Protein AF-A0A293MWU6-F1 (afdb_monomer)

Structure (mmCIF, N/CA/C/O backbone):
data_AF-A0A293MWU6-F1
#
_entry.id   AF-A0A293MWU6-F1
#
loop_
_atom_site.group_PDB
_atom_site.id
_atom_site.type_symbol
_atom_site.label_atom_id
_atom_site.label_alt_id
_atom_site.label_comp_id
_atom_site.label_asym_id
_atom_site.label_entity_id
_atom_site.label_seq_id
_atom_site.pdbx_PDB_ins_code
_atom_site.Cartn_x
_atom_site.Cartn_y
_atom_site.Cartn_z
_atom_site.occupancy
_atom_site.B_iso_or_equiv
_atom_site.auth_seq_id
_atom_site.auth_comp_id
_atom_site.auth_asym_id
_atom_site.auth_atom_id
_atom_site.pdbx_PDB_model_num
ATOM 1 N N . MET A 1 1 ? -43.895 8.983 29.313 1.00 34.44 1 MET A N 1
ATOM 2 C CA . MET A 1 1 ? -42.893 9.159 30.390 1.00 34.44 1 MET A CA 1
ATOM 3 C C . MET A 1 1 ? -42.173 7.851 30.790 1.00 34.44 1 MET A C 1
ATOM 5 O O . MET A 1 1 ? -41.411 7.876 31.739 1.00 34.44 1 MET A O 1
ATOM 9 N N . PHE A 1 2 ? -42.316 6.734 30.049 1.00 29.89 2 PHE A N 1
ATOM 10 C CA . PHE A 1 2 ? -41.743 5.416 30.412 1.00 29.89 2 PHE A CA 1
ATOM 11 C C . PHE A 1 2 ? -40.564 4.920 29.535 1.00 29.89 2 PHE A C 1
ATOM 13 O O . PHE A 1 2 ? -40.090 3.807 29.721 1.00 29.89 2 PHE A O 1
ATOM 20 N N . GLN A 1 3 ? -40.051 5.711 28.582 1.00 41.50 3 GLN A N 1
ATOM 21 C CA . GLN A 1 3 ? -39.035 5.236 27.615 1.00 41.50 3 GLN A CA 1
ATOM 22 C C . GLN A 1 3 ? -37.569 5.505 28.007 1.00 41.50 3 GLN A C 1
ATOM 24 O O . GLN A 1 3 ? -36.673 4.875 27.453 1.00 41.50 3 GLN A O 1
ATOM 29 N N . THR A 1 4 ? -37.297 6.384 28.973 1.00 39.03 4 THR A N 1
ATOM 30 C CA . THR A 1 4 ? -35.924 6.710 29.408 1.00 39.03 4 THR A CA 1
ATOM 31 C C . THR A 1 4 ? -35.329 5.659 30.349 1.00 39.03 4 THR A C 1
ATOM 33 O O . THR A 1 4 ? -34.121 5.442 30.325 1.00 39.03 4 THR A O 1
ATOM 36 N N . LEU A 1 5 ? -36.161 4.953 31.124 1.00 42.62 5 LEU A N 1
ATOM 37 C CA . LEU A 1 5 ? -35.723 3.939 32.094 1.00 42.62 5 LEU A CA 1
ATOM 38 C C . LEU A 1 5 ? -35.100 2.697 31.431 1.00 42.62 5 LEU A C 1
ATOM 40 O O . LEU A 1 5 ? -34.058 2.231 31.890 1.00 42.62 5 LEU A O 1
ATOM 44 N N . ASN A 1 6 ? -35.660 2.214 30.316 1.00 51.88 6 ASN A N 1
ATOM 45 C CA . ASN A 1 6 ? -35.154 1.008 29.645 1.00 51.88 6 ASN A CA 1
ATOM 46 C C . ASN A 1 6 ? -33.802 1.226 28.940 1.00 51.88 6 ASN A C 1
ATOM 48 O O . ASN A 1 6 ? -32.920 0.375 29.047 1.00 51.88 6 ASN A O 1
ATOM 52 N N . LEU A 1 7 ? -33.579 2.376 28.288 1.00 46.66 7 LEU A N 1
ATOM 53 C CA . LEU A 1 7 ? -32.281 2.670 27.654 1.00 46.66 7 LEU A CA 1
ATOM 54 C C . LEU A 1 7 ? -31.173 2.954 28.675 1.00 46.66 7 LEU A C 1
ATOM 56 O O . LEU A 1 7 ? -30.027 2.544 28.479 1.00 46.66 7 LEU A O 1
ATOM 60 N N . HIS A 1 8 ? -31.504 3.610 29.791 1.00 52.44 8 HIS A N 1
ATOM 61 C CA . HIS A 1 8 ? -30.546 3.808 30.879 1.00 52.44 8 HIS A CA 1
ATOM 62 C C . HIS A 1 8 ? -30.088 2.470 31.466 1.00 52.44 8 HIS A C 1
ATOM 64 O O . HIS A 1 8 ? -28.923 2.327 31.844 1.00 52.44 8 HIS A O 1
ATOM 70 N N . HIS A 1 9 ? -30.987 1.482 31.499 1.00 56.78 9 HIS A N 1
ATOM 71 C CA . HIS A 1 9 ? -30.670 0.127 31.919 1.00 56.78 9 HIS A CA 1
ATOM 72 C C . HIS A 1 9 ? -29.725 -0.568 30.935 1.00 56.78 9 HIS A C 1
ATOM 74 O O . HIS A 1 9 ? -28.787 -1.204 31.388 1.00 56.78 9 HIS A O 1
ATOM 80 N N . THR A 1 10 ? -29.881 -0.381 29.618 1.00 51.84 10 THR A N 1
ATOM 81 C CA . THR A 1 10 ? -28.969 -0.959 28.604 1.00 51.84 10 THR A CA 1
ATOM 82 C C . THR A 1 10 ? -27.566 -0.392 28.698 1.00 51.84 10 THR A C 1
ATOM 84 O O . THR A 1 10 ? -26.606 -1.146 28.721 1.00 51.84 10 THR A O 1
ATOM 87 N N . VAL A 1 11 ? -27.431 0.935 28.792 1.00 53.25 11 VAL A N 1
ATOM 88 C CA . VAL A 1 11 ? -26.115 1.584 28.907 1.00 53.25 11 VAL A CA 1
ATOM 89 C C . VAL A 1 11 ? -25.459 1.208 30.233 1.00 53.25 11 VAL A C 1
ATOM 91 O O . VAL A 1 11 ? -24.265 0.925 30.281 1.00 53.25 11 VAL A O 1
ATOM 94 N N . ARG A 1 12 ? -26.233 1.158 31.324 1.00 60.66 12 ARG A N 1
ATOM 95 C CA . ARG A 1 12 ? -25.735 0.705 32.628 1.00 60.66 12 ARG A CA 1
ATOM 96 C C . ARG A 1 12 ? -25.342 -0.771 32.594 1.00 60.66 12 ARG A C 1
ATOM 98 O O . ARG A 1 12 ? -24.321 -1.118 33.172 1.00 60.66 12 ARG A O 1
ATOM 105 N N . TRP A 1 13 ? -26.110 -1.612 31.913 1.00 67.25 13 TRP A N 1
ATOM 106 C CA . TRP A 1 13 ? -25.853 -3.038 31.738 1.00 67.25 13 TRP A CA 1
ATOM 107 C C . TRP A 1 13 ? -24.605 -3.277 30.880 1.00 67.25 13 TRP A C 1
ATOM 109 O O . TRP A 1 13 ? -23.684 -3.923 31.366 1.00 67.25 13 TRP A O 1
ATOM 119 N N . LEU A 1 14 ? -24.483 -2.637 29.711 1.00 50.09 14 LEU A N 1
ATOM 120 C CA . LEU A 1 14 ? -23.275 -2.655 28.874 1.00 50.09 14 LEU A CA 1
ATOM 121 C C . LEU A 1 14 ? -22.053 -2.149 29.644 1.00 50.09 14 LEU A C 1
ATOM 123 O O . LEU A 1 14 ? -21.017 -2.800 29.627 1.00 50.09 14 LEU A O 1
ATOM 127 N N . ARG A 1 15 ? -22.172 -1.058 30.414 1.00 57.66 15 ARG A N 1
ATOM 128 C CA . ARG A 1 15 ? -21.086 -0.587 31.292 1.00 57.66 15 ARG A CA 1
ATOM 129 C C . ARG A 1 15 ? -20.742 -1.571 32.400 1.00 57.66 15 ARG A C 1
ATOM 131 O O . ARG A 1 15 ? -19.576 -1.678 32.761 1.00 57.66 15 ARG A O 1
ATOM 138 N N . ILE A 1 16 ? -21.721 -2.253 32.992 1.00 62.81 16 ILE A N 1
ATOM 139 C CA . ILE A 1 16 ? -21.474 -3.278 34.015 1.00 62.81 16 ILE A CA 1
ATOM 140 C C . ILE A 1 16 ? -20.750 -4.468 33.390 1.00 62.81 16 ILE A C 1
ATOM 142 O O . ILE A 1 16 ? -19.827 -4.978 34.019 1.00 62.81 16 ILE A O 1
ATOM 146 N N . ILE A 1 17 ? -21.119 -4.860 32.172 1.00 55.34 17 ILE A N 1
ATOM 147 C CA . ILE A 1 17 ? -20.495 -5.951 31.419 1.00 55.34 17 ILE A CA 1
ATOM 148 C C . ILE A 1 17 ? -19.093 -5.576 30.999 1.00 55.34 17 ILE A C 1
ATOM 150 O O . ILE A 1 17 ? -18.177 -6.291 31.362 1.00 55.34 17 ILE A O 1
ATOM 154 N N . LEU A 1 18 ? -18.893 -4.421 30.367 1.00 50.22 18 LEU A N 1
ATOM 155 C CA . LEU A 1 18 ? -17.568 -3.911 30.025 1.00 50.22 18 LEU A CA 1
ATOM 156 C C . LEU A 1 18 ? -16.700 -3.796 31.273 1.00 50.22 18 LEU A C 1
ATOM 158 O O . LEU A 1 18 ? -15.583 -4.290 31.291 1.00 50.22 18 LEU A O 1
ATOM 162 N N . ARG A 1 19 ? -17.226 -3.269 32.386 1.00 55.50 19 ARG A N 1
ATOM 163 C CA . ARG A 1 19 ? -16.496 -3.271 33.662 1.00 55.50 19 ARG A CA 1
ATOM 164 C C . ARG A 1 19 ? -16.271 -4.672 34.221 1.00 55.50 19 ARG A C 1
ATOM 166 O O . ARG A 1 19 ? -15.381 -4.815 35.048 1.00 55.50 19 ARG A O 1
ATOM 173 N N . ARG A 1 20 ? -17.084 -5.677 33.901 1.00 49.78 20 ARG A N 1
ATOM 174 C CA . ARG A 1 20 ? -16.947 -7.057 34.395 1.00 49.78 20 ARG A CA 1
ATOM 175 C C . ARG A 1 20 ? -15.983 -7.865 33.531 1.00 49.78 20 ARG A C 1
ATOM 177 O O . ARG A 1 20 ? -15.204 -8.596 34.116 1.00 49.78 20 ARG A O 1
ATOM 184 N N . GLU A 1 21 ? -15.976 -7.661 32.221 1.00 43.50 21 GLU A N 1
ATOM 185 C CA . GLU A 1 21 ? -15.006 -8.194 31.261 1.00 43.50 21 GLU A CA 1
ATOM 186 C C . GLU A 1 21 ? -13.634 -7.556 31.476 1.00 43.50 21 GLU A C 1
ATOM 188 O O . GLU A 1 21 ? -12.668 -8.258 31.745 1.00 43.50 21 GLU A O 1
ATOM 193 N N . ILE A 1 22 ? -13.554 -6.222 31.555 1.00 41.84 22 ILE A N 1
ATOM 194 C CA . ILE A 1 22 ? -12.314 -5.511 31.907 1.00 41.84 22 ILE A CA 1
ATOM 195 C C . ILE A 1 22 ? -11.811 -5.963 33.289 1.00 41.84 22 ILE A C 1
ATOM 197 O O . ILE A 1 22 ? -10.621 -6.207 33.460 1.00 41.84 22 ILE A O 1
ATOM 201 N N . ARG A 1 23 ? -12.698 -6.151 34.283 1.00 40.84 23 ARG A N 1
ATOM 202 C CA . ARG A 1 23 ? -12.301 -6.704 35.596 1.00 40.84 23 ARG A CA 1
ATOM 203 C C . ARG A 1 23 ? -12.009 -8.202 35.577 1.00 40.84 23 ARG A C 1
ATOM 205 O O . AR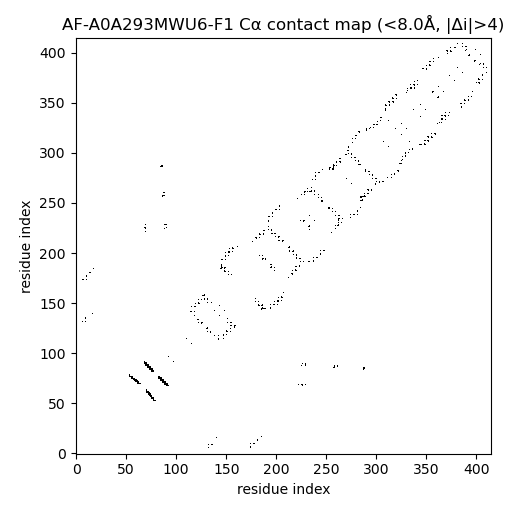G A 1 23 ? -11.282 -8.643 36.455 1.00 40.84 23 ARG A O 1
ATOM 212 N N . GLY A 1 24 ? -12.566 -8.975 34.652 1.00 36.53 24 GLY A N 1
ATOM 213 C CA . GLY A 1 24 ? -12.290 -10.402 34.469 1.00 36.53 24 GLY A CA 1
ATOM 214 C C . GLY A 1 24 ? -10.901 -10.603 33.882 1.00 36.53 24 GLY A C 1
ATOM 215 O O . GLY A 1 24 ? -10.113 -11.370 34.427 1.00 36.53 24 GLY A O 1
ATOM 216 N N . ILE A 1 25 ? -10.562 -9.785 32.884 1.00 36.97 25 ILE A N 1
ATOM 217 C CA . ILE A 1 25 ? -9.210 -9.645 32.351 1.00 36.97 25 ILE A CA 1
ATOM 218 C C . ILE A 1 25 ? -8.259 -9.243 33.488 1.00 36.97 25 ILE A C 1
ATOM 220 O O . ILE A 1 25 ? -7.306 -9.963 33.747 1.00 36.97 25 ILE A O 1
ATOM 224 N N . ILE A 1 26 ? -8.558 -8.192 34.266 1.00 34.72 26 ILE A N 1
ATOM 225 C CA . ILE A 1 26 ? -7.694 -7.741 35.381 1.00 34.72 26 ILE A CA 1
ATOM 226 C C . ILE A 1 26 ? -7.598 -8.768 36.536 1.00 34.72 26 ILE A C 1
ATOM 228 O O . ILE A 1 26 ? -6.532 -8.928 37.129 1.00 34.72 26 ILE A O 1
ATOM 232 N N . ARG A 1 27 ? -8.672 -9.498 36.876 1.00 31.58 27 ARG A N 1
ATOM 233 C CA . ARG A 1 27 ? -8.655 -10.510 37.956 1.00 31.58 27 ARG A CA 1
ATOM 234 C C . ARG A 1 27 ? -7.890 -11.770 37.585 1.00 31.58 27 ARG A C 1
ATOM 236 O O . ARG A 1 27 ? -7.257 -12.336 38.471 1.00 31.58 27 ARG A O 1
ATOM 243 N N . ASN A 1 28 ? -7.890 -12.172 36.317 1.00 34.97 28 ASN A N 1
ATOM 244 C CA . ASN A 1 28 ? -7.061 -13.288 35.862 1.00 34.97 28 ASN A CA 1
ATOM 245 C C . ASN A 1 28 ? -5.556 -12.966 35.939 1.00 34.97 28 ASN A C 1
ATOM 247 O O . ASN A 1 28 ? -4.754 -13.887 36.031 1.00 34.97 28 ASN A O 1
ATOM 251 N N . TYR A 1 29 ? -5.178 -11.683 36.022 1.00 32.88 29 TYR A N 1
ATOM 252 C CA . TYR A 1 29 ? -3.811 -11.244 36.337 1.00 32.88 29 TYR A CA 1
ATOM 253 C C . TYR A 1 29 ? -3.493 -11.170 37.843 1.00 32.88 29 TYR A C 1
ATOM 255 O O . TYR A 1 29 ? -2.330 -11.057 38.208 1.00 32.88 29 TYR A O 1
ATOM 263 N N . SER A 1 30 ? -4.489 -11.220 38.737 1.00 30.55 30 SER A N 1
ATOM 264 C CA . SER A 1 30 ? -4.297 -10.898 40.166 1.00 30.55 30 SER A CA 1
ATOM 265 C C . SER A 1 30 ? -4.129 -12.116 41.089 1.00 30.55 30 SER A C 1
ATOM 267 O O . SER A 1 30 ? -3.914 -11.942 42.286 1.00 30.55 30 SER A O 1
ATOM 269 N N . ASN A 1 31 ? -4.208 -13.344 40.566 1.00 29.78 31 ASN A N 1
ATOM 270 C CA . ASN A 1 31 ? -4.141 -14.574 41.363 1.00 29.78 31 ASN A CA 1
ATOM 271 C C . ASN A 1 31 ? -2.861 -15.381 41.088 1.00 29.78 31 ASN A C 1
ATOM 273 O O . ASN A 1 31 ? -2.923 -16.536 40.681 1.00 29.78 31 ASN A O 1
ATOM 277 N N . SER A 1 32 ? -1.692 -14.796 41.348 1.00 33.22 32 SER A N 1
ATOM 278 C CA . SER A 1 32 ? -0.472 -15.574 41.614 1.00 33.22 32 SER A CA 1
ATOM 279 C C . SER A 1 32 ? 0.482 -14.781 42.509 1.00 33.22 32 SER A C 1
ATOM 281 O O . SER A 1 32 ? 1.507 -14.261 42.076 1.00 33.22 32 SER A O 1
ATOM 283 N N . LEU A 1 33 ? 0.125 -14.661 43.786 1.00 28.55 33 LEU A N 1
ATOM 284 C CA . LEU A 1 33 ? 1.017 -14.160 44.827 1.00 28.55 33 LEU A CA 1
ATOM 285 C C . LEU A 1 33 ? 1.358 -15.315 45.763 1.00 28.55 33 LEU A C 1
ATOM 287 O O . LEU A 1 33 ? 0.658 -15.569 46.738 1.00 28.55 33 LEU A O 1
ATOM 291 N N . THR A 1 34 ? 2.467 -15.990 45.479 1.00 30.08 34 THR A N 1
ATOM 292 C CA . THR A 1 34 ? 3.241 -16.678 46.513 1.00 30.08 34 THR A CA 1
ATOM 293 C C . THR A 1 34 ? 4.702 -16.296 46.368 1.00 30.08 34 THR A C 1
ATOM 295 O O . THR A 1 34 ? 5.329 -16.473 45.328 1.00 30.08 34 THR A O 1
ATOM 298 N N . THR A 1 35 ? 5.199 -15.721 47.451 1.00 36.03 35 THR A N 1
ATOM 299 C CA . THR A 1 35 ? 6.565 -15.293 47.722 1.00 36.03 35 THR A CA 1
ATOM 300 C C . THR A 1 35 ? 7.590 -16.393 47.469 1.00 36.03 35 THR A C 1
ATOM 302 O O . THR A 1 35 ? 7.459 -17.471 48.039 1.00 36.03 35 THR A O 1
ATOM 305 N N . ASN A 1 36 ? 8.664 -16.079 46.737 1.00 26.34 36 ASN A N 1
ATOM 306 C CA . ASN A 1 36 ? 10.016 -16.497 47.112 1.00 26.34 36 ASN A CA 1
ATOM 307 C C . ASN A 1 36 ? 11.088 -15.622 46.443 1.00 26.34 36 ASN A C 1
ATOM 309 O O . ASN A 1 36 ? 11.078 -15.384 45.239 1.00 26.34 36 ASN A O 1
ATOM 313 N N . ARG A 1 37 ? 12.025 -15.146 47.271 1.00 30.66 37 ARG A N 1
ATOM 314 C CA . ARG A 1 37 ? 13.342 -14.636 46.865 1.00 30.66 37 ARG A CA 1
ATOM 315 C C . ARG A 1 37 ? 14.134 -15.780 46.224 1.00 30.66 37 ARG A C 1
ATOM 317 O O . ARG A 1 37 ? 14.092 -16.871 46.775 1.00 30.66 37 ARG A O 1
ATOM 324 N N . ILE A 1 38 ? 14.916 -15.497 45.177 1.00 27.28 38 ILE A N 1
ATOM 325 C CA . ILE A 1 38 ? 16.351 -15.839 45.025 1.00 27.28 38 ILE A CA 1
ATOM 326 C C . ILE A 1 38 ? 16.867 -15.354 43.647 1.00 27.28 38 ILE A C 1
ATOM 328 O O . ILE A 1 38 ? 16.211 -15.505 42.625 1.00 27.28 38 ILE A O 1
ATOM 332 N N . TYR A 1 39 ? 18.042 -14.720 43.714 1.00 25.66 39 TYR A N 1
ATOM 333 C CA . TYR A 1 39 ? 19.104 -14.399 42.746 1.00 25.66 39 TYR A CA 1
ATOM 334 C C . TYR A 1 39 ? 18.986 -14.718 41.229 1.00 25.66 39 TYR A C 1
ATOM 336 O O . TYR A 1 39 ? 18.653 -15.815 40.800 1.00 25.66 39 TYR A O 1
ATOM 344 N N . THR A 1 40 ? 19.432 -13.726 40.440 1.00 30.92 40 THR A N 1
ATOM 345 C CA . THR A 1 40 ? 19.908 -13.714 39.026 1.00 30.92 40 THR A CA 1
ATOM 346 C C . THR A 1 40 ? 20.855 -14.874 38.640 1.00 30.92 40 THR A C 1
ATOM 348 O O . THR A 1 40 ? 21.441 -15.419 39.575 1.00 30.92 40 THR A O 1
ATOM 351 N N . PRO A 1 41 ? 21.183 -15.179 37.344 1.00 32.62 41 PRO A N 1
ATOM 352 C CA . PRO A 1 41 ? 20.987 -14.408 36.089 1.00 32.62 41 PRO A CA 1
ATOM 353 C C . PRO A 1 41 ? 20.534 -15.231 34.840 1.00 32.62 41 PRO A C 1
ATOM 355 O O . PRO A 1 41 ? 21.108 -16.272 34.536 1.00 32.62 41 PRO A O 1
ATOM 358 N N . ALA A 1 42 ? 19.601 -14.734 34.010 1.00 24.91 42 ALA A N 1
ATOM 359 C CA . ALA A 1 42 ? 19.313 -15.362 32.702 1.00 24.91 42 ALA A CA 1
ATOM 360 C C . ALA A 1 42 ? 18.680 -14.413 31.658 1.00 24.91 42 ALA A C 1
ATOM 362 O O . ALA A 1 42 ? 17.573 -14.633 31.177 1.00 24.91 42 ALA A O 1
ATOM 363 N N . LEU A 1 43 ? 19.401 -13.366 31.246 1.00 31.64 43 LEU A N 1
ATOM 364 C CA . LEU A 1 43 ? 19.081 -12.589 30.037 1.00 31.64 43 LEU A CA 1
ATOM 365 C C . LEU A 1 43 ? 19.888 -13.136 28.852 1.00 31.64 43 LEU A C 1
ATOM 367 O O . LEU A 1 43 ? 20.953 -12.619 28.528 1.00 31.64 43 LEU A O 1
ATOM 371 N N . LYS A 1 44 ? 19.403 -14.211 28.217 1.00 29.62 44 LYS A N 1
ATOM 372 C CA . LYS A 1 44 ? 19.939 -14.678 26.919 1.00 29.62 44 LYS A CA 1
ATOM 373 C C . LYS A 1 44 ? 18.902 -15.165 25.901 1.00 29.62 44 LYS A C 1
ATOM 375 O O . LYS A 1 44 ? 19.273 -15.349 24.750 1.00 29.62 44 LYS A O 1
ATOM 380 N N . ASN A 1 45 ? 17.620 -15.284 26.254 1.00 28.84 45 ASN A N 1
ATOM 381 C CA . ASN A 1 45 ? 16.598 -15.838 25.355 1.00 28.84 45 ASN A CA 1
ATOM 382 C C . ASN A 1 45 ? 15.378 -14.919 25.195 1.00 28.84 45 ASN A C 1
ATOM 384 O O . ASN A 1 45 ? 14.252 -15.313 25.465 1.00 28.84 45 ASN A O 1
ATOM 388 N N . ALA A 1 46 ? 15.597 -13.699 24.708 1.00 29.25 46 ALA A N 1
ATOM 389 C CA . ALA A 1 46 ? 14.529 -12.868 24.159 1.00 29.25 46 ALA A CA 1
ATOM 390 C C . ALA A 1 46 ? 14.903 -12.458 22.734 1.00 29.25 46 ALA A C 1
ATOM 392 O O . ALA A 1 46 ? 15.392 -11.359 22.524 1.00 29.25 46 ALA A O 1
ATOM 393 N N . GLY A 1 47 ? 14.755 -13.392 21.787 1.00 28.38 47 GLY A N 1
ATOM 394 C CA . GLY A 1 47 ? 14.296 -13.164 20.406 1.00 28.38 47 GLY A CA 1
ATOM 395 C C . GLY A 1 47 ? 14.940 -12.114 19.487 1.00 28.38 47 GLY A C 1
ATOM 396 O O . GLY A 1 47 ? 14.598 -12.111 18.310 1.00 28.38 47 GLY A O 1
ATOM 397 N N . LEU A 1 48 ? 15.878 -11.271 19.923 1.00 29.61 48 LEU A N 1
ATOM 398 C CA . LEU A 1 48 ? 16.656 -10.380 19.068 1.00 29.61 48 LEU A CA 1
ATOM 399 C C . LEU A 1 48 ? 17.763 -11.192 18.394 1.00 29.61 48 LEU A C 1
ATOM 401 O O . LEU A 1 48 ? 18.949 -11.111 18.721 1.00 29.61 48 LEU A O 1
ATOM 405 N N . LYS A 1 49 ? 17.371 -12.003 17.410 1.00 28.31 49 LYS A N 1
ATOM 406 C CA . LYS A 1 49 ? 18.318 -12.468 16.401 1.00 28.31 49 LYS A CA 1
ATOM 407 C C . LYS A 1 49 ? 18.736 -11.260 15.560 1.00 28.31 49 LYS A C 1
ATOM 409 O O . LYS A 1 49 ? 18.016 -10.837 14.668 1.00 28.31 49 LYS A O 1
ATOM 414 N N . ARG A 1 50 ? 19.904 -10.719 15.921 1.00 28.78 50 ARG A N 1
ATOM 415 C CA . ARG A 1 50 ? 20.872 -9.975 15.097 1.00 28.78 50 ARG A CA 1
ATOM 416 C C . ARG A 1 50 ? 20.300 -9.364 13.810 1.00 28.78 50 ARG A C 1
ATOM 418 O O . ARG A 1 50 ? 20.376 -9.974 12.747 1.00 28.78 50 ARG A O 1
ATOM 425 N N . VAL A 1 51 ? 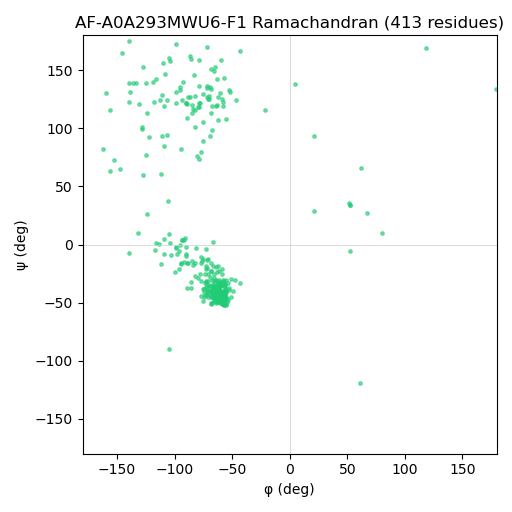19.887 -8.104 13.888 1.00 29.34 51 VAL A N 1
ATOM 426 C CA . VAL A 1 51 ? 20.113 -7.180 12.773 1.00 29.34 51 VAL A CA 1
ATOM 427 C C . VAL A 1 51 ? 21.550 -6.692 12.939 1.00 29.34 51 VAL A C 1
ATOM 429 O O . VAL A 1 51 ? 21.860 -5.923 13.847 1.00 29.34 51 VAL A O 1
ATOM 432 N N . CYS A 1 52 ? 22.467 -7.251 12.155 1.00 29.28 52 CYS A N 1
AT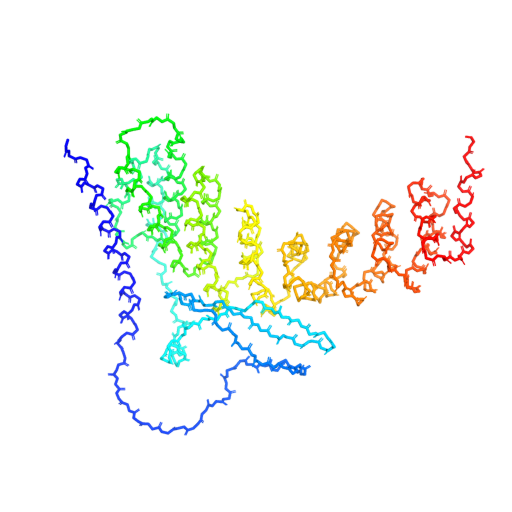OM 433 C CA . CYS A 1 52 ? 23.853 -6.803 12.135 1.00 29.28 52 CYS A CA 1
ATOM 434 C C . CYS A 1 52 ? 23.943 -5.398 11.512 1.00 29.28 52 CYS A C 1
ATOM 436 O O . CYS A 1 52 ? 23.378 -5.148 10.452 1.00 29.28 52 CYS A O 1
ATOM 438 N N . SER A 1 53 ? 24.705 -4.533 12.193 1.00 31.56 53 SER A N 1
ATOM 439 C CA . SER A 1 53 ? 25.318 -3.280 11.719 1.00 31.56 53 SER A CA 1
ATOM 440 C C . SER A 1 53 ? 24.394 -2.155 11.229 1.00 31.56 53 SER A C 1
ATOM 442 O O . SER A 1 53 ? 24.487 -1.725 10.086 1.00 31.56 53 SER A O 1
ATOM 444 N N . ALA A 1 54 ? 23.602 -1.585 12.136 1.00 34.16 54 ALA A N 1
ATOM 445 C CA . ALA A 1 54 ? 23.208 -0.177 12.063 1.00 34.16 54 ALA A CA 1
ATOM 446 C C . ALA A 1 54 ? 23.253 0.409 13.482 1.00 34.16 54 ALA A C 1
ATOM 448 O O . ALA A 1 54 ? 22.649 -0.141 14.404 1.00 34.16 54 ALA A O 1
ATOM 449 N N . GLY A 1 55 ? 24.034 1.470 13.686 1.00 33.53 55 GLY A N 1
ATOM 450 C CA . GLY A 1 55 ? 24.123 2.160 14.971 1.00 33.53 55 GLY A CA 1
ATOM 451 C C . GLY A 1 55 ? 22.816 2.891 15.267 1.00 33.53 55 GLY A C 1
ATOM 452 O O . GLY A 1 55 ? 22.623 4.015 14.823 1.00 33.53 55 GLY A O 1
ATOM 453 N N . LEU A 1 56 ? 21.906 2.250 15.998 1.00 40.06 56 LEU A N 1
ATOM 454 C CA . LEU A 1 56 ? 20.682 2.879 16.492 1.00 40.06 56 LEU A CA 1
ATOM 455 C C . LEU A 1 56 ? 21.022 3.791 17.679 1.00 40.06 56 LEU A C 1
ATOM 457 O O . LEU A 1 56 ? 21.297 3.320 18.783 1.00 40.06 56 LEU A O 1
ATOM 461 N N . LEU A 1 57 ? 21.008 5.105 17.451 1.00 33.97 57 LEU A N 1
ATOM 462 C CA . LEU A 1 57 ? 21.070 6.116 18.508 1.00 33.97 57 LEU A CA 1
ATOM 463 C C . LEU A 1 57 ? 19.648 6.449 18.975 1.00 33.97 57 LEU A C 1
ATOM 465 O O . LEU A 1 57 ? 18.876 7.096 18.272 1.00 33.97 57 LEU A O 1
ATOM 469 N N . PHE A 1 58 ? 19.299 6.016 20.187 1.00 41.09 58 PHE A N 1
ATOM 470 C CA . PHE A 1 58 ? 17.986 6.268 20.776 1.00 41.09 58 PHE A CA 1
ATOM 471 C C . PHE A 1 58 ? 17.942 7.638 21.460 1.00 41.09 58 PHE A C 1
ATOM 473 O O . PHE A 1 58 ? 18.560 7.845 22.503 1.00 41.09 58 PHE A O 1
ATOM 480 N N . ARG A 1 59 ? 17.140 8.561 20.922 1.00 36.56 59 ARG A N 1
ATOM 481 C CA . ARG A 1 59 ? 16.695 9.759 21.645 1.00 36.56 59 ARG A CA 1
ATOM 482 C C . ARG A 1 59 ? 15.175 9.854 21.543 1.00 36.56 59 ARG A C 1
ATOM 484 O O . ARG A 1 59 ? 14.656 10.268 20.518 1.00 36.56 59 ARG A O 1
ATOM 491 N N . CYS A 1 60 ? 14.468 9.427 22.590 1.00 41.72 60 CYS A N 1
ATOM 492 C CA . CYS A 1 60 ? 13.006 9.520 22.660 1.00 41.72 60 CYS A CA 1
ATOM 493 C C . CYS A 1 60 ? 12.587 10.853 23.286 1.00 41.72 60 CYS A C 1
ATOM 495 O O . CYS A 1 60 ? 12.931 11.145 24.432 1.00 41.72 60 CYS A O 1
ATOM 497 N N . MET A 1 61 ? 11.809 11.640 22.549 1.00 40.50 61 MET A N 1
ATOM 498 C CA . MET A 1 61 ? 11.140 12.842 23.044 1.00 40.50 61 MET A CA 1
ATOM 499 C C . MET A 1 61 ? 9.646 12.527 23.181 1.00 40.50 61 MET A C 1
ATOM 501 O O . MET A 1 61 ? 8.887 12.596 22.221 1.00 40.50 61 MET A O 1
ATOM 505 N N . SER A 1 62 ? 9.226 12.116 24.381 1.00 42.19 62 SER A N 1
ATOM 506 C CA . SER A 1 62 ? 7.826 11.768 24.653 1.00 42.19 62 SER A CA 1
ATOM 507 C C . SER A 1 62 ? 6.991 13.033 24.857 1.00 42.19 62 SER A C 1
ATOM 509 O O . SER A 1 62 ? 7.203 13.770 25.821 1.00 42.19 62 SER A O 1
ATOM 511 N N . SER A 1 63 ? 5.992 13.245 23.999 1.00 43.88 63 SER A N 1
ATOM 512 C CA . SER A 1 63 ? 4.895 14.174 24.288 1.00 43.88 63 SER A CA 1
ATOM 513 C C . SER A 1 63 ? 3.949 13.522 25.302 1.00 43.88 63 SER A C 1
ATOM 515 O O . SER A 1 63 ? 3.559 12.364 25.135 1.00 43.88 63 SER A O 1
ATOM 517 N N . LYS A 1 64 ? 3.611 14.224 26.390 1.00 39.09 64 LYS A N 1
ATOM 518 C CA . LYS A 1 64 ? 2.661 13.740 27.405 1.00 39.09 64 LYS A CA 1
ATOM 519 C C . LYS A 1 64 ? 1.225 13.883 26.880 1.00 39.09 64 LYS A C 1
ATOM 521 O O . LYS A 1 64 ? 0.524 14.814 27.259 1.00 39.09 64 LYS A O 1
ATOM 526 N N . GLU A 1 65 ? 0.774 12.960 26.036 1.00 43.12 65 GLU A N 1
ATOM 527 C CA . GLU A 1 65 ? -0.664 12.725 25.838 1.00 43.12 65 GLU A CA 1
ATOM 528 C C . GLU A 1 65 ? -1.169 11.809 26.969 1.00 43.12 65 GLU A C 1
ATOM 530 O O . GLU A 1 65 ? -0.551 10.788 27.272 1.00 43.12 65 GLU A O 1
ATOM 535 N N . GLY A 1 66 ? -2.234 12.228 27.664 1.00 44.69 66 GLY A N 1
ATOM 536 C CA . GLY A 1 66 ? -2.749 11.573 28.875 1.00 44.69 66 GLY A CA 1
ATOM 537 C C . GLY A 1 66 ? -3.184 10.114 28.681 1.00 44.69 66 GLY A C 1
ATOM 538 O O . GLY A 1 66 ? -3.448 9.709 27.558 1.00 44.69 66 GLY A O 1
ATOM 539 N N . ASP A 1 67 ? -3.231 9.369 29.795 1.00 51.06 67 ASP A N 1
ATOM 540 C CA . ASP A 1 67 ? -3.794 8.025 30.095 1.00 51.06 67 ASP A CA 1
ATOM 541 C C . ASP A 1 67 ? -4.051 7.005 28.959 1.00 51.06 67 ASP A C 1
ATOM 543 O O . ASP A 1 67 ? -4.924 6.143 29.046 1.00 51.06 67 ASP A O 1
ATOM 547 N N . ARG A 1 68 ? -3.282 7.068 27.872 1.00 60.91 68 ARG A N 1
ATOM 548 C CA . ARG A 1 68 ? -3.295 6.098 26.778 1.00 60.91 68 ARG A CA 1
ATOM 549 C C . ARG A 1 68 ? -2.140 5.123 26.972 1.00 60.91 68 ARG A C 1
ATOM 551 O O . ARG A 1 68 ? -0.993 5.527 27.159 1.00 60.91 68 ARG A O 1
ATOM 558 N N . ASN A 1 69 ? -2.442 3.828 26.875 1.00 73.69 69 ASN A N 1
ATOM 559 C CA . ASN A 1 69 ? -1.444 2.756 26.972 1.00 73.69 69 ASN A CA 1
ATOM 560 C C . ASN A 1 69 ? -0.384 2.832 25.862 1.00 73.69 69 ASN A C 1
ATOM 562 O O . ASN A 1 69 ? 0.724 2.336 26.051 1.00 73.69 69 ASN A O 1
ATOM 566 N N . VAL A 1 70 ? -0.698 3.474 24.733 1.00 81.25 70 VAL A N 1
ATOM 567 C CA . VAL A 1 70 ? 0.239 3.742 23.636 1.00 81.25 70 VAL A CA 1
ATOM 568 C C . VAL A 1 70 ? 0.496 5.238 23.545 1.00 81.25 70 VAL A C 1
ATOM 570 O O . VAL A 1 70 ? -0.425 6.042 23.417 1.00 81.25 70 VAL A O 1
ATOM 573 N N . THR A 1 71 ? 1.769 5.603 23.614 1.00 84.38 71 THR A N 1
ATOM 574 C CA . THR A 1 71 ? 2.276 6.967 23.492 1.00 84.38 71 THR A CA 1
ATOM 575 C C . THR A 1 71 ? 2.993 7.125 22.153 1.00 84.38 71 THR A C 1
ATOM 577 O O . THR A 1 71 ? 3.619 6.186 21.659 1.00 84.38 71 THR A O 1
ATOM 580 N N . ARG A 1 72 ? 2.912 8.316 21.559 1.00 86.31 72 ARG A N 1
ATOM 581 C CA . ARG A 1 72 ? 3.628 8.673 20.328 1.00 86.31 72 ARG A CA 1
ATOM 582 C C . ARG A 1 72 ? 4.929 9.394 20.683 1.00 86.31 72 ARG A C 1
ATOM 584 O O . ARG A 1 72 ? 4.942 10.257 21.561 1.00 86.31 72 ARG A O 1
ATOM 591 N N . SER A 1 73 ? 6.017 9.035 20.019 1.00 89.25 73 SER A N 1
ATOM 592 C CA . SER A 1 73 ? 7.333 9.676 20.142 1.00 89.25 73 SER A CA 1
ATOM 593 C C . SER A 1 73 ? 7.960 9.780 18.754 1.00 89.25 73 SER A C 1
ATOM 595 O O . SER A 1 73 ? 7.415 9.262 17.783 1.00 89.25 73 SER A O 1
ATOM 597 N N . THR A 1 74 ? 9.118 10.416 18.648 1.00 89.75 74 THR A N 1
ATOM 598 C CA . THR A 1 74 ? 9.989 10.295 17.477 1.00 89.75 74 THR A CA 1
ATOM 599 C C . THR A 1 74 ? 11.256 9.517 17.830 1.00 89.75 74 THR A C 1
ATOM 601 O O . THR A 1 74 ? 11.623 9.402 19.006 1.00 89.75 74 THR A O 1
ATOM 604 N N . MET A 1 75 ? 11.873 8.912 16.818 1.00 88.94 75 MET A N 1
ATOM 605 C CA . MET A 1 75 ? 13.146 8.201 16.888 1.00 88.94 75 MET A CA 1
ATOM 606 C C . MET A 1 75 ? 13.990 8.593 15.679 1.00 88.94 75 MET A C 1
ATOM 608 O O . MET A 1 75 ? 13.480 8.648 14.566 1.00 88.94 75 MET A O 1
ATOM 612 N N . ILE A 1 76 ? 15.287 8.810 15.880 1.00 88.56 76 ILE A N 1
ATOM 613 C CA . ILE A 1 76 ? 16.233 8.990 14.777 1.00 88.56 76 ILE A CA 1
ATOM 614 C C . ILE A 1 76 ? 16.760 7.612 14.383 1.00 88.56 76 ILE A C 1
ATOM 616 O O . ILE A 1 76 ? 17.332 6.899 15.207 1.00 88.56 76 ILE A O 1
ATOM 620 N N . MET A 1 77 ? 16.554 7.230 13.129 1.00 85.00 77 MET A N 1
ATOM 621 C CA . MET A 1 77 ? 17.033 5.977 12.567 1.00 85.00 77 MET A CA 1
ATOM 622 C C . MET A 1 77 ? 18.132 6.267 11.549 1.00 85.00 77 MET A C 1
ATOM 624 O O . MET A 1 77 ? 17.950 7.072 10.637 1.00 85.00 77 MET A O 1
ATOM 628 N N . GLN A 1 78 ? 19.268 5.590 11.706 1.00 84.44 78 GLN A N 1
ATOM 629 C CA . GLN A 1 78 ? 20.353 5.612 10.736 1.00 84.44 78 GLN A CA 1
ATOM 630 C C . GLN A 1 78 ? 20.404 4.279 9.988 1.00 84.44 78 GLN A C 1
ATOM 632 O O . GLN A 1 78 ? 20.538 3.222 10.602 1.00 84.44 78 GLN A O 1
ATOM 637 N N . ASP A 1 79 ? 20.341 4.345 8.663 1.00 75.31 79 ASP A N 1
ATOM 638 C CA . ASP A 1 79 ? 20.496 3.213 7.752 1.00 75.31 79 ASP A CA 1
ATOM 639 C C . ASP A 1 79 ? 21.552 3.580 6.697 1.00 75.31 79 ASP A C 1
ATOM 641 O O . ASP A 1 79 ? 21.322 4.386 5.789 1.00 75.31 79 ASP A O 1
ATOM 645 N N . GLY A 1 80 ? 22.770 3.065 6.888 1.00 80.81 80 GLY A N 1
ATOM 646 C CA . GLY A 1 80 ? 23.954 3.483 6.137 1.00 80.81 80 GLY A CA 1
ATOM 647 C C . GLY A 1 80 ? 24.280 4.967 6.346 1.00 80.81 80 GLY A C 1
ATOM 648 O O . GLY A 1 80 ? 24.564 5.406 7.463 1.00 80.81 80 GLY A O 1
ATOM 649 N N . ILE A 1 81 ? 24.254 5.735 5.254 1.00 79.12 81 ILE A N 1
ATOM 650 C CA . ILE A 1 81 ? 24.475 7.194 5.248 1.00 79.12 81 ILE A CA 1
ATOM 651 C C . ILE A 1 81 ? 23.183 8.002 5.430 1.00 79.12 81 ILE A C 1
ATOM 653 O O . ILE A 1 81 ? 23.232 9.222 5.555 1.00 79.12 81 ILE A O 1
ATOM 657 N N . SER A 1 82 ? 22.024 7.342 5.407 1.00 77.00 82 SER A N 1
ATOM 658 C CA . SER A 1 82 ? 20.728 7.997 5.552 1.00 77.00 82 SER A CA 1
ATOM 659 C C . SER A 1 82 ? 20.366 8.091 7.029 1.00 77.00 82 SER A C 1
ATOM 661 O O . SER A 1 82 ? 20.379 7.086 7.737 1.00 77.00 82 SER A O 1
ATOM 663 N N . ILE A 1 83 ? 20.048 9.304 7.480 1.00 85.44 83 ILE A N 1
ATOM 664 C CA . ILE A 1 83 ? 19.542 9.590 8.822 1.00 85.44 83 ILE A CA 1
ATOM 665 C C . ILE A 1 83 ? 18.148 10.183 8.652 1.00 85.44 83 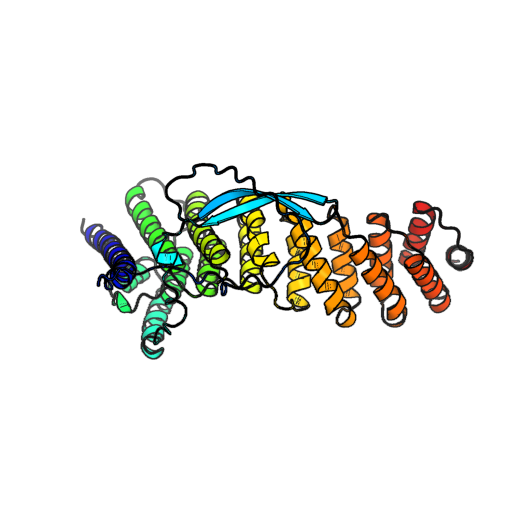ILE A C 1
ATOM 667 O O . ILE A 1 83 ? 17.985 11.185 7.958 1.00 85.44 83 ILE A O 1
ATOM 671 N N . GLU A 1 84 ? 17.151 9.557 9.268 1.00 87.06 84 GLU A N 1
ATOM 672 C CA . GLU A 1 84 ? 15.748 9.960 9.167 1.00 87.06 84 GLU A CA 1
ATOM 673 C C . GLU A 1 84 ? 15.114 9.990 10.562 1.00 87.06 84 GLU A C 1
ATOM 675 O O . GLU A 1 84 ? 15.367 9.115 11.392 1.00 87.06 84 GLU A O 1
ATOM 680 N N . GLU A 1 85 ? 14.291 11.002 10.837 1.00 90.25 85 GLU A N 1
ATOM 681 C CA . GLU A 1 85 ? 13.459 11.046 12.039 1.00 90.25 85 GLU A CA 1
ATOM 682 C C . GLU A 1 85 ? 12.106 10.392 11.738 1.00 90.25 85 GLU A C 1
ATOM 684 O O . GLU A 1 85 ? 11.387 10.810 10.831 1.00 90.25 85 GLU A O 1
ATOM 689 N N . LEU A 1 86 ? 11.765 9.353 12.498 1.00 92.12 86 LEU A N 1
ATOM 690 C CA . LEU A 1 86 ? 10.582 8.528 12.294 1.00 92.12 86 LEU A CA 1
ATOM 691 C C . LEU A 1 86 ? 9.636 8.587 13.500 1.00 92.12 86 LEU A C 1
ATOM 693 O O . LEU A 1 86 ? 10.090 8.527 14.647 1.00 92.12 86 LEU A O 1
ATOM 697 N N . PRO A 1 87 ? 8.312 8.633 13.272 1.00 92.62 87 PRO A N 1
ATOM 698 C CA . PRO A 1 87 ? 7.327 8.546 14.339 1.00 92.62 87 PRO A CA 1
ATOM 699 C C . PRO A 1 87 ? 7.301 7.124 14.907 1.00 92.62 87 PRO A C 1
ATOM 701 O O . PRO A 1 87 ? 7.117 6.156 14.171 1.00 92.62 87 PRO A O 1
ATOM 704 N N . VAL A 1 88 ? 7.473 6.980 16.219 1.00 91.19 88 VAL A N 1
ATOM 705 C CA . VAL A 1 88 ? 7.506 5.689 16.914 1.00 91.19 88 VAL A CA 1
ATOM 706 C C . VAL A 1 88 ? 6.339 5.545 17.895 1.00 91.19 88 VAL A C 1
ATOM 708 O O . VAL A 1 88 ? 5.936 6.511 18.547 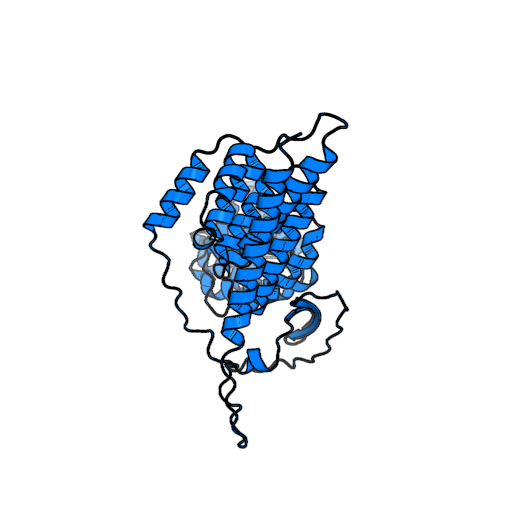1.00 91.19 88 VAL A O 1
ATOM 711 N N . LEU A 1 89 ? 5.780 4.336 18.000 1.00 89.81 89 LEU A N 1
ATOM 712 C CA . LEU A 1 89 ? 4.782 3.994 19.008 1.00 89.81 89 LEU A CA 1
ATOM 713 C C . LEU A 1 89 ? 5.495 3.357 20.193 1.00 89.81 89 LEU A C 1
ATOM 715 O O . LEU A 1 89 ? 6.332 2.473 20.036 1.00 89.81 89 LEU A O 1
ATOM 719 N N . ILE A 1 90 ? 5.147 3.807 21.391 1.00 86.88 90 ILE A N 1
ATOM 720 C CA . ILE A 1 90 ? 5.693 3.284 22.637 1.00 86.88 90 ILE A CA 1
ATOM 721 C C . ILE A 1 90 ? 4.519 2.830 23.485 1.00 86.88 90 ILE A C 1
ATOM 723 O O . ILE A 1 90 ? 3.722 3.648 23.942 1.00 86.88 90 ILE A O 1
ATOM 727 N N . LYS A 1 91 ? 4.405 1.522 23.709 1.00 86.50 91 LYS A N 1
ATOM 728 C CA . LYS A 1 91 ? 3.424 0.977 24.645 1.00 86.50 91 LYS A CA 1
ATOM 729 C C . LYS A 1 91 ? 4.010 0.965 26.053 1.00 86.50 91 LYS A C 1
ATOM 731 O O . LYS A 1 91 ? 5.097 0.435 26.277 1.00 86.50 91 LYS A O 1
ATOM 736 N N . ARG A 1 92 ? 3.295 1.559 27.008 1.00 82.62 92 ARG A N 1
ATOM 737 C CA . ARG A 1 92 ? 3.618 1.445 28.432 1.00 82.62 92 ARG A CA 1
ATOM 738 C C . ARG A 1 92 ? 3.142 0.085 28.925 1.00 82.62 92 ARG A C 1
ATOM 740 O O . ARG A 1 92 ? 1.954 -0.216 28.854 1.00 82.62 92 ARG A O 1
ATOM 747 N N . THR A 1 93 ? 4.068 -0.702 29.455 1.00 76.25 93 THR A N 1
ATOM 748 C CA . THR A 1 93 ? 3.796 -2.027 30.019 1.00 76.25 93 THR A CA 1
ATOM 749 C C . THR A 1 93 ? 4.320 -2.060 31.451 1.00 76.25 93 THR A C 1
ATOM 751 O O . THR A 1 93 ? 5.380 -1.498 31.733 1.00 76.25 93 THR A O 1
ATOM 754 N N . SER A 1 94 ? 3.574 -2.671 32.377 1.00 76.06 94 SER A N 1
ATOM 755 C CA . SER A 1 94 ? 4.061 -2.879 33.745 1.00 76.06 94 SER A CA 1
ATOM 756 C C . SER A 1 94 ? 5.207 -3.895 33.750 1.00 76.06 94 SER A C 1
ATOM 758 O O . SER A 1 94 ? 5.265 -4.787 32.904 1.00 76.06 94 SER A O 1
ATOM 760 N N . ALA A 1 95 ? 6.125 -3.786 34.714 1.00 70.38 95 ALA A N 1
ATOM 761 C CA . ALA A 1 95 ? 7.236 -4.733 34.842 1.00 70.38 95 ALA A CA 1
ATOM 762 C C . ALA A 1 95 ? 6.745 -6.186 34.995 1.00 70.38 95 ALA A C 1
ATOM 764 O O . ALA A 1 95 ? 7.352 -7.105 34.458 1.00 70.38 95 ALA A O 1
ATOM 765 N N . GLU A 1 96 ? 5.606 -6.382 35.659 1.00 68.12 96 GLU A N 1
ATOM 766 C CA . GLU A 1 96 ? 4.952 -7.683 35.832 1.00 68.12 96 GLU A CA 1
ATOM 767 C C . GLU A 1 96 ? 4.499 -8.280 34.493 1.00 68.12 96 GLU A C 1
ATOM 769 O O . GLU A 1 96 ? 4.779 -9.443 34.218 1.00 68.12 96 GLU A O 1
ATOM 774 N N . ALA A 1 97 ? 3.893 -7.472 33.616 1.00 63.25 97 ALA A N 1
ATOM 775 C CA . ALA A 1 97 ? 3.438 -7.917 32.300 1.00 63.25 97 ALA A CA 1
ATOM 776 C C . ALA A 1 97 ? 4.593 -8.257 31.335 1.00 63.25 97 ALA A C 1
ATOM 778 O O . ALA A 1 97 ? 4.399 -9.035 30.404 1.00 63.25 97 ALA A O 1
ATOM 779 N N . LEU A 1 98 ? 5.795 -7.706 31.555 1.00 60.34 98 LEU A N 1
ATOM 780 C CA . LEU A 1 98 ? 7.008 -8.081 30.811 1.00 60.34 98 LEU A CA 1
ATOM 781 C C . LEU A 1 98 ? 7.616 -9.410 31.287 1.00 60.34 98 LEU A C 1
ATOM 783 O O . LEU A 1 98 ? 8.330 -10.057 30.524 1.00 60.34 98 LEU A O 1
ATOM 787 N N . LEU A 1 99 ? 7.373 -9.794 32.544 1.00 60.62 99 LEU A N 1
ATOM 788 C CA . LEU A 1 99 ? 7.940 -10.992 33.172 1.00 60.62 99 LEU A CA 1
ATOM 789 C C . LEU A 1 99 ? 6.996 -12.201 33.104 1.00 60.62 99 LEU A C 1
ATOM 791 O O . LEU A 1 99 ? 7.454 -13.341 33.184 1.00 60.62 99 LEU A O 1
ATOM 795 N N . SER A 1 100 ? 5.696 -11.977 32.912 1.00 56.50 100 SER A N 1
ATOM 796 C CA . SER A 1 100 ? 4.722 -13.033 32.650 1.00 56.50 100 SER A CA 1
ATOM 797 C C . SER A 1 100 ? 4.844 -13.538 31.205 1.00 56.50 100 SER A C 1
ATOM 799 O O . SER A 1 100 ? 4.153 -13.063 30.306 1.00 56.50 100 SER A O 1
ATOM 801 N N . ASN A 1 101 ? 5.701 -14.537 30.980 1.00 45.12 101 ASN A N 1
ATOM 802 C CA . ASN A 1 101 ? 5.797 -15.285 29.715 1.00 45.12 101 ASN A CA 1
ATOM 803 C C . ASN A 1 101 ? 4.541 -16.138 29.397 1.00 45.12 101 ASN A C 1
ATOM 805 O O . ASN A 1 101 ? 4.506 -16.820 28.374 1.00 45.12 101 ASN A O 1
ATOM 809 N N . ASP A 1 102 ? 3.500 -16.090 30.233 1.00 43.31 102 ASP A N 1
ATOM 810 C CA . ASP A 1 102 ? 2.380 -17.040 30.217 1.00 43.31 102 ASP A CA 1
ATOM 811 C C . ASP A 1 102 ? 1.181 -16.655 29.331 1.00 43.31 102 ASP A C 1
ATOM 813 O O . ASP A 1 102 ? 0.192 -17.382 29.283 1.00 43.31 102 ASP A O 1
ATOM 817 N N . VAL A 1 103 ? 1.241 -15.571 28.551 1.00 44.12 103 VAL A N 1
ATOM 818 C CA . VAL A 1 103 ? 0.104 -15.155 27.691 1.00 44.12 103 VAL A CA 1
ATOM 819 C C . VAL A 1 103 ? 0.350 -15.452 26.210 1.00 44.12 103 VAL A C 1
ATOM 821 O O . VAL A 1 103 ? -0.028 -14.685 25.329 1.00 44.12 103 VAL A O 1
ATOM 824 N N . ARG A 1 104 ? 0.987 -16.588 25.902 1.00 39.94 104 ARG A N 1
ATOM 825 C CA . ARG A 1 104 ? 1.045 -17.114 24.522 1.00 39.94 104 ARG A CA 1
ATOM 826 C C . ARG A 1 104 ? 0.298 -18.433 24.319 1.00 39.94 104 ARG A C 1
ATOM 828 O O . ARG A 1 104 ? 0.243 -18.923 23.198 1.00 39.94 104 ARG A O 1
ATOM 835 N N . ALA A 1 105 ? -0.326 -18.977 25.364 1.00 34.09 105 ALA A N 1
ATOM 836 C CA . ALA A 1 105 ? -1.061 -20.236 25.288 1.00 34.09 105 ALA A CA 1
ATOM 837 C C . ALA A 1 105 ? -2.262 -20.263 26.247 1.00 34.09 105 ALA A C 1
ATOM 839 O O . ALA A 1 105 ? -2.326 -21.064 27.171 1.00 34.09 105 ALA A O 1
ATOM 840 N N . GLN A 1 106 ? -3.251 -19.405 26.010 1.00 32.84 106 GLN A N 1
ATOM 841 C CA . GLN A 1 106 ? -4.629 -19.757 26.348 1.00 32.84 106 GLN A CA 1
ATOM 842 C C . GLN A 1 106 ? -5.444 -19.650 25.070 1.00 32.84 106 GLN A C 1
ATOM 844 O O . GLN A 1 106 ? -5.889 -18.565 24.686 1.00 32.84 106 GLN A O 1
ATOM 849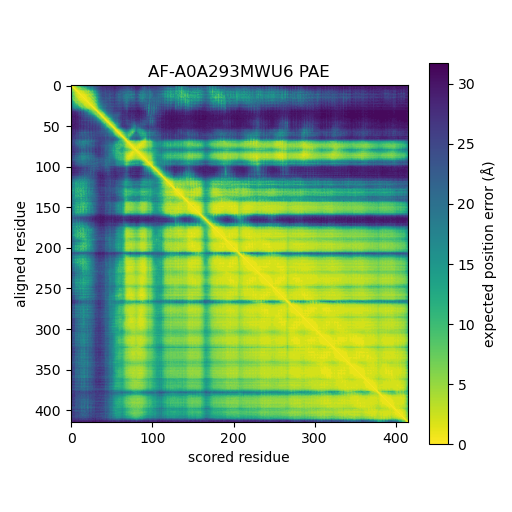 N N . ALA A 1 107 ? -5.548 -20.794 24.389 1.00 34.38 107 ALA A N 1
ATOM 850 C CA . ALA A 1 107 ? -6.605 -21.054 23.433 1.00 34.38 107 ALA A CA 1
ATOM 851 C C . ALA A 1 107 ? -7.924 -20.847 24.182 1.00 34.38 107 ALA A C 1
ATOM 853 O O . ALA A 1 107 ? -8.260 -21.619 25.081 1.00 34.38 107 ALA A O 1
ATOM 854 N N . GLU A 1 108 ? -8.624 -19.759 23.870 1.00 38.59 108 GLU A N 1
ATOM 855 C CA . GLU A 1 108 ? -10.025 -19.669 24.243 1.00 38.59 108 GLU A CA 1
ATOM 856 C C . GLU A 1 108 ? -10.736 -20.789 23.494 1.00 38.59 108 GLU A C 1
ATOM 858 O O . GLU A 1 108 ? -10.667 -20.910 22.273 1.00 38.59 108 GLU A O 1
ATOM 863 N N . THR A 1 109 ? -11.340 -21.670 24.277 1.00 34.84 109 THR A N 1
ATOM 864 C CA . THR A 1 109 ? -12.366 -22.583 23.815 1.00 34.84 109 THR A CA 1
ATOM 865 C C . THR A 1 109 ? -13.501 -21.690 23.338 1.00 34.84 109 THR A C 1
ATOM 867 O O . THR A 1 109 ? -14.145 -21.036 24.162 1.00 34.84 109 THR A O 1
ATOM 870 N N . ASP A 1 110 ? -13.686 -21.598 22.021 1.00 34.62 110 ASP A N 1
ATOM 871 C CA . ASP A 1 110 ? -14.833 -20.917 21.433 1.00 34.62 110 ASP A CA 1
ATOM 872 C C . ASP A 1 110 ? -16.101 -21.393 22.162 1.00 34.62 110 ASP A C 1
ATOM 874 O O . ASP A 1 110 ? -16.338 -22.607 22.242 1.00 34.62 110 ASP A O 1
ATOM 878 N N . PRO A 1 111 ? -16.930 -20.498 22.732 1.00 41.50 111 PRO A N 1
ATOM 879 C CA . PRO A 1 111 ? -18.266 -20.901 23.133 1.00 41.50 111 PRO A CA 1
ATOM 880 C C . PRO A 1 111 ? -18.955 -21.419 21.869 1.00 41.50 111 PRO A C 1
ATOM 882 O O . PRO A 1 111 ? -19.044 -20.688 20.886 1.00 41.50 111 PRO A O 1
ATOM 885 N N . SER A 1 112 ? -19.364 -22.693 21.889 1.00 39.56 112 SER A N 1
ATOM 886 C CA . SER A 1 112 ? -19.961 -23.449 20.777 1.00 39.56 112 SER A CA 1
ATOM 887 C C . SER A 1 112 ? -20.582 -22.556 19.694 1.00 39.56 112 SER A C 1
ATOM 889 O O . SER A 1 112 ? -21.562 -21.849 19.961 1.00 39.56 112 SER A O 1
ATOM 891 N N . SER A 1 113 ? -20.019 -22.603 18.483 1.00 50.78 113 SER A N 1
ATOM 892 C CA . SER A 1 113 ? -20.417 -21.817 17.302 1.00 50.78 113 SER A CA 1
ATOM 893 C C . SER A 1 113 ? -21.937 -21.733 17.094 1.00 50.78 113 SER A C 1
ATOM 895 O O . SER A 1 113 ? -22.467 -20.679 16.752 1.00 50.78 113 SER A O 1
ATOM 897 N N . THR A 1 114 ? -22.663 -22.791 17.451 1.00 49.06 114 THR A N 1
ATOM 898 C CA . THR A 1 114 ? -24.123 -22.905 17.370 1.00 49.06 114 THR A CA 1
ATOM 899 C C . THR A 1 114 ? -24.909 -21.818 18.116 1.00 49.06 114 THR A C 1
ATOM 901 O O . THR A 1 114 ? -25.978 -21.421 17.653 1.00 49.06 114 THR A O 1
ATOM 904 N N . THR A 1 115 ? -24.428 -21.299 19.253 1.00 53.97 115 THR A N 1
ATOM 905 C CA . THR A 1 115 ? -25.161 -20.265 20.018 1.00 53.97 115 THR A CA 1
ATOM 906 C C . THR A 1 115 ? -24.884 -18.841 19.530 1.00 53.97 115 THR A C 1
ATOM 908 O O . THR A 1 115 ? -25.788 -18.005 19.542 1.00 53.97 115 THR A O 1
ATOM 911 N N . SER A 1 116 ? -23.675 -18.567 19.034 1.00 55.56 116 SER A N 1
ATOM 912 C CA . SER A 1 116 ? -23.305 -17.279 18.419 1.00 55.56 116 SER A CA 1
ATOM 913 C C . SER A 1 116 ? -24.113 -17.006 17.142 1.00 55.56 116 SER A C 1
ATOM 915 O O . SER A 1 116 ? -24.573 -15.882 16.906 1.00 55.56 116 SER A O 1
ATOM 917 N N . ASP A 1 117 ? -24.354 -18.055 16.355 1.00 61.41 117 ASP A N 1
ATOM 918 C CA . ASP A 1 117 ? -25.118 -17.969 15.110 1.00 61.41 117 ASP A CA 1
ATOM 919 C C . ASP A 1 117 ? -26.593 -17.639 15.370 1.00 61.41 117 ASP A C 1
ATOM 921 O O . ASP A 1 117 ? -27.186 -16.827 14.658 1.00 61.41 117 ASP A O 1
ATOM 925 N N . SER A 1 118 ? -27.165 -18.168 16.458 1.00 66.50 118 SER A N 1
ATOM 926 C CA . SER A 1 118 ? -28.546 -17.865 16.858 1.00 66.50 118 SER A CA 1
ATOM 927 C C . SER A 1 118 ? -28.744 -16.389 17.234 1.00 66.50 118 SER A C 1
ATOM 929 O O . SER A 1 118 ? -29.717 -15.766 16.813 1.00 66.50 118 SER A O 1
ATOM 931 N N . VAL A 1 119 ? -27.787 -15.788 17.950 1.00 73.94 119 VAL A N 1
ATOM 932 C CA . VAL A 1 119 ? -27.827 -14.366 18.334 1.00 73.94 119 VAL A CA 1
ATOM 933 C C . VAL A 1 119 ? -27.601 -13.463 17.121 1.00 73.94 119 VAL A C 1
ATOM 935 O O . VAL A 1 119 ? -28.274 -12.443 16.957 1.00 73.94 119 VAL A O 1
ATOM 938 N N . SER A 1 120 ? -26.692 -13.864 16.232 1.00 72.81 120 SER A N 1
ATOM 939 C CA . SER A 1 120 ? -26.469 -13.184 14.958 1.00 72.81 120 SER A CA 1
ATOM 940 C C . SER A 1 120 ? -27.726 -13.154 14.084 1.00 72.81 120 SER A C 1
ATOM 942 O O . SER A 1 120 ? -28.062 -12.098 13.550 1.00 72.81 120 SER A O 1
ATOM 944 N N . ALA A 1 121 ? -28.454 -14.271 13.989 1.00 75.44 121 ALA A N 1
ATOM 945 C CA . ALA A 1 121 ? -29.694 -14.364 13.219 1.00 75.44 121 ALA A CA 1
ATOM 946 C C . ALA A 1 121 ? -30.801 -13.447 13.775 1.00 75.44 121 ALA A C 1
ATOM 948 O O . ALA A 1 121 ? -31.524 -12.800 13.013 1.00 75.44 121 ALA A O 1
ATOM 949 N N . VAL A 1 122 ? -30.899 -13.315 15.105 1.00 77.69 122 VAL A N 1
ATOM 950 C CA . VAL A 1 122 ? -31.845 -12.390 15.758 1.00 77.69 122 VAL A CA 1
ATOM 951 C C . VAL A 1 122 ? -31.536 -10.929 15.403 1.00 77.69 122 VAL A C 1
ATOM 953 O O . VAL A 1 122 ? -32.446 -10.151 15.112 1.00 77.69 122 VAL A O 1
ATOM 956 N N . LEU A 1 123 ? -30.256 -10.547 15.365 1.00 79.19 123 LEU A N 1
ATOM 957 C CA . LEU A 1 123 ? -29.841 -9.200 14.949 1.00 79.19 123 LEU A CA 1
ATOM 958 C C . LEU A 1 123 ? -30.034 -8.960 13.445 1.00 79.19 123 LEU A C 1
ATOM 960 O O . LEU A 1 123 ? -30.333 -7.838 13.026 1.00 79.19 123 LEU A O 1
ATOM 964 N N . GLU A 1 124 ? -29.907 -9.998 12.619 1.00 77.38 124 GLU A N 1
ATOM 965 C CA . GLU A 1 124 ? -30.173 -9.916 11.181 1.00 77.38 124 GLU A CA 1
ATOM 966 C C . GLU A 1 124 ? -31.651 -9.640 10.883 1.00 77.38 124 GLU A C 1
ATOM 968 O O . GLU A 1 124 ? -31.938 -8.826 9.997 1.00 77.38 124 GLU A O 1
ATOM 973 N N . GLY A 1 125 ? -32.562 -10.203 11.684 1.00 74.88 125 GLY A N 1
ATOM 974 C CA . GLY A 1 125 ? -34.004 -9.944 11.623 1.00 74.88 125 GLY A CA 1
ATOM 975 C C . GLY A 1 125 ? -34.437 -8.554 12.108 1.00 74.88 125 GLY A C 1
ATOM 976 O O . GLY A 1 125 ? -35.564 -8.143 11.842 1.00 74.88 125 GLY A O 1
ATOM 977 N N . CYS A 1 126 ? -33.558 -7.797 12.775 1.00 81.88 126 CYS A N 1
ATOM 978 C CA . CYS A 1 126 ? -33.881 -6.447 13.233 1.00 81.88 126 CYS A CA 1
ATOM 979 C C . CYS A 1 126 ? -33.952 -5.462 12.052 1.00 81.88 126 CYS A C 1
ATOM 981 O O . CYS A 1 126 ? -33.003 -5.323 11.264 1.00 81.88 126 CYS A O 1
ATOM 983 N N . SER A 1 127 ? -35.073 -4.746 11.977 1.00 81.12 127 SER A N 1
ATOM 984 C CA . SER A 1 127 ? -35.421 -3.763 10.945 1.00 81.12 127 SER A CA 1
ATOM 985 C C . SER A 1 127 ? -35.465 -2.325 11.471 1.00 81.12 127 SER A C 1
ATOM 987 O O . SER A 1 127 ? -35.399 -1.374 10.690 1.00 81.12 127 SER A O 1
ATOM 989 N N . THR A 1 128 ? -35.531 -2.147 12.795 1.00 78.12 128 THR A N 1
ATOM 990 C CA . THR A 1 128 ? -35.542 -0.829 13.440 1.00 78.12 128 THR A CA 1
ATOM 991 C C . THR A 1 128 ? -34.469 -0.695 14.520 1.00 78.12 128 THR A C 1
ATOM 993 O O . THR A 1 128 ? -34.082 -1.655 15.180 1.00 78.12 128 THR A O 1
ATOM 996 N N . VAL A 1 129 ? -34.016 0.538 14.773 1.00 80.88 129 VAL A N 1
ATOM 997 C CA . VAL A 1 129 ? -33.054 0.848 15.852 1.00 80.88 129 VAL A CA 1
ATOM 998 C C . VAL A 1 129 ? -33.560 0.380 17.227 1.00 80.88 129 VAL A C 1
ATOM 1000 O O . VAL A 1 129 ? -32.777 -0.054 18.069 1.00 80.88 129 VAL A O 1
ATOM 1003 N N . LYS A 1 130 ? -34.878 0.443 17.463 1.00 79.69 130 LYS A N 1
ATOM 1004 C CA . LYS A 1 130 ? -35.489 -0.010 18.720 1.00 79.69 130 LYS A CA 1
ATOM 1005 C C . LYS A 1 130 ? -35.374 -1.521 18.895 1.00 79.69 130 LYS A C 1
ATOM 1007 O O . LYS A 1 130 ? -35.020 -1.944 19.988 1.00 79.69 130 LYS A O 1
ATOM 1012 N N . GLU A 1 131 ? -35.622 -2.289 17.834 1.00 80.75 131 GLU A N 1
ATOM 1013 C CA . GLU A 1 131 ? -35.462 -3.749 17.838 1.00 80.75 131 GLU A CA 1
ATOM 1014 C C . GLU A 1 131 ? -34.025 -4.151 18.161 1.00 80.75 131 GLU A C 1
ATOM 1016 O O . GLU A 1 131 ? -33.810 -5.028 18.993 1.00 80.75 131 GLU A O 1
ATOM 1021 N N . VAL A 1 132 ? -33.040 -3.446 17.592 1.00 81.75 132 VAL A N 1
ATOM 1022 C CA . VAL A 1 132 ? -31.625 -3.706 17.890 1.00 81.75 132 VAL A CA 1
ATOM 1023 C C . VAL A 1 132 ? -31.314 -3.436 19.365 1.00 81.75 132 VAL A C 1
ATOM 1025 O O . VAL A 1 132 ? -30.644 -4.241 20.006 1.00 81.75 132 VAL A O 1
ATOM 1028 N N . TYR A 1 133 ? -31.835 -2.353 19.954 1.00 81.94 133 TYR A N 1
ATOM 1029 C CA . TYR A 1 133 ? -31.649 -2.096 21.387 1.00 81.94 133 TYR A CA 1
ATOM 1030 C C . TYR A 1 133 ? -32.329 -3.135 22.277 1.00 81.94 133 TYR A C 1
ATOM 1032 O O . TYR A 1 133 ? -31.739 -3.548 23.274 1.00 81.94 133 TYR A O 1
ATOM 1040 N N . THR A 1 134 ? -33.548 -3.564 21.945 1.00 81.12 134 THR A N 1
ATOM 1041 C CA . THR A 1 134 ? -34.235 -4.614 22.710 1.00 81.12 134 THR A CA 1
ATOM 1042 C C . THR A 1 134 ? -33.524 -5.955 22.579 1.00 81.12 134 THR A C 1
ATOM 1044 O O . THR A 1 134 ? -33.369 -6.647 23.580 1.00 81.12 134 THR A O 1
ATOM 1047 N N . ALA A 1 135 ? -33.007 -6.278 21.389 1.00 81.44 135 ALA A N 1
ATOM 1048 C CA . ALA A 1 135 ? -32.199 -7.468 21.166 1.00 81.44 135 ALA A CA 1
ATOM 1049 C C . ALA A 1 135 ? -30.934 -7.423 22.034 1.00 81.44 135 ALA A C 1
ATOM 1051 O O . ALA A 1 135 ? -30.708 -8.337 22.823 1.00 81.44 135 ALA A O 1
ATOM 1052 N N . LEU A 1 136 ? -30.186 -6.312 22.005 1.00 82.06 136 LEU A N 1
ATOM 1053 C CA . LEU A 1 136 ? -28.999 -6.108 22.845 1.00 82.06 136 LEU A CA 1
ATOM 1054 C C . LEU A 1 136 ? -29.288 -6.192 24.352 1.00 82.06 136 LEU A C 1
ATOM 1056 O O . LEU A 1 136 ? -28.426 -6.642 25.095 1.00 82.06 136 LEU A O 1
ATOM 1060 N N . GLN A 1 137 ? -30.476 -5.787 24.815 1.00 79.06 137 GLN A N 1
ATOM 1061 C CA . GLN A 1 137 ? -30.886 -5.948 26.220 1.00 79.06 137 GLN A CA 1
ATOM 1062 C C . GLN A 1 137 ? -31.230 -7.396 26.587 1.00 79.06 137 GLN A C 1
ATOM 1064 O O . GLN A 1 137 ? -31.063 -7.785 27.740 1.00 79.06 137 GLN A O 1
ATOM 1069 N N . SER A 1 138 ? -31.774 -8.156 25.635 1.00 78.19 138 SER A N 1
ATOM 1070 C CA . SER A 1 138 ? -32.241 -9.530 25.851 1.00 78.19 138 SER A CA 1
ATOM 1071 C C . SER A 1 138 ? -31.139 -10.587 25.739 1.00 78.19 138 SER A C 1
ATOM 1073 O O . SER A 1 138 ? -31.321 -11.707 26.208 1.00 78.19 138 SER A O 1
ATOM 1075 N N . ILE A 1 139 ? -30.004 -10.241 25.126 1.00 82.06 139 ILE A N 1
ATOM 1076 C CA . ILE A 1 139 ? -28.858 -11.138 24.948 1.00 82.06 139 ILE A CA 1
ATOM 1077 C C . ILE A 1 139 ? -28.150 -11.360 26.292 1.00 82.06 139 ILE A C 1
ATOM 1079 O O . ILE A 1 139 ? -27.910 -10.412 27.036 1.00 82.06 139 ILE A O 1
ATOM 1083 N N . ASP A 1 140 ? -27.777 -12.608 26.601 1.00 76.25 140 ASP A N 1
ATOM 1084 C CA . ASP A 1 140 ? -26.913 -12.909 27.752 1.00 76.25 140 ASP A CA 1
ATOM 1085 C C . ASP A 1 140 ? -25.563 -12.189 27.574 1.00 76.25 140 ASP A C 1
ATOM 1087 O O . ASP A 1 140 ? -24.947 -12.316 26.511 1.00 76.25 140 ASP A O 1
ATOM 1091 N N . PRO A 1 141 ? -25.059 -11.459 28.588 1.00 70.00 141 PRO A N 1
ATOM 1092 C CA . PRO A 1 141 ? -23.767 -10.778 28.507 1.00 70.00 141 PRO A CA 1
ATOM 1093 C C . PRO A 1 141 ? -22.602 -11.661 28.045 1.00 70.00 141 PRO A C 1
ATOM 1095 O O . PRO A 1 141 ? -21.674 -11.151 27.426 1.00 70.00 141 PRO A O 1
ATOM 1098 N N . LYS A 1 142 ? -22.638 -12.968 28.325 1.00 75.25 142 LYS A N 1
ATOM 1099 C CA . LYS A 1 142 ? -21.593 -13.920 27.917 1.00 75.25 142 LYS A CA 1
ATOM 1100 C C . LYS A 1 142 ? -21.593 -14.225 26.418 1.00 75.25 142 LYS A C 1
ATOM 1102 O O . LYS A 1 142 ? -20.598 -14.717 25.901 1.00 75.25 142 LYS A O 1
ATOM 1107 N N . LEU A 1 143 ? -22.706 -13.966 25.734 1.00 77.31 143 LEU A N 1
ATOM 1108 C CA . LEU A 1 143 ? -22.871 -14.206 24.299 1.00 77.31 143 LEU A CA 1
ATOM 1109 C C . LEU A 1 143 ? -22.602 -12.946 23.465 1.00 77.31 143 LEU A C 1
ATOM 1111 O O . LEU A 1 143 ? -22.588 -13.011 22.236 1.00 77.31 143 LEU A O 1
ATOM 1115 N N . LEU A 1 144 ? -22.379 -11.798 24.112 1.00 81.56 144 LEU A N 1
ATOM 1116 C CA . LEU A 1 144 ? -22.065 -10.540 23.445 1.00 81.56 144 LEU A CA 1
ATOM 1117 C C . LEU A 1 144 ? -20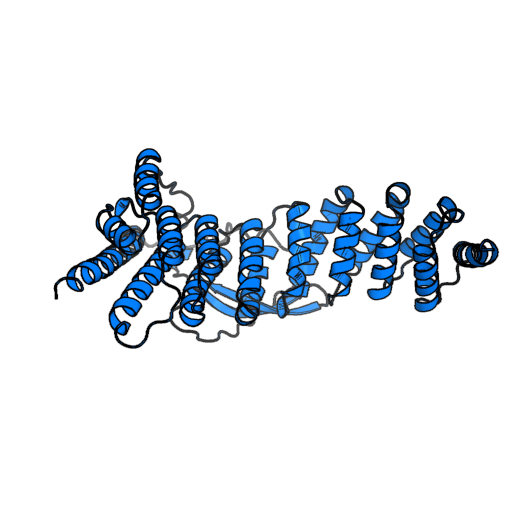.580 -10.500 23.052 1.00 81.56 144 LEU A C 1
ATOM 1119 O O . LEU A 1 144 ? -19.759 -9.845 23.692 1.00 81.56 144 LEU A O 1
ATOM 1123 N N . THR A 1 145 ? -20.236 -11.224 21.991 1.00 87.75 145 THR A N 1
ATOM 1124 C CA . THR A 1 145 ? -18.872 -11.260 21.453 1.00 87.75 145 THR A CA 1
ATOM 1125 C C . THR A 1 145 ? -18.566 -10.015 20.606 1.00 87.75 145 THR A C 1
ATOM 1127 O O . THR A 1 145 ? -19.483 -9.378 20.075 1.00 87.75 145 THR A O 1
ATOM 1130 N N . PRO A 1 146 ? -17.282 -9.664 20.402 1.00 87.94 146 PRO A N 1
ATOM 1131 C CA . PRO A 1 146 ? -16.888 -8.584 19.496 1.00 87.94 146 PRO A CA 1
ATOM 1132 C C . PRO A 1 146 ? -17.459 -8.712 18.074 1.00 87.94 146 PRO A C 1
ATOM 1134 O O . PRO A 1 146 ? -17.877 -7.712 17.496 1.00 87.94 146 PRO A O 1
ATOM 1137 N N . ALA A 1 147 ? -17.556 -9.933 17.534 1.00 88.12 147 ALA A N 1
ATOM 1138 C CA . ALA A 1 147 ? -18.131 -10.190 16.210 1.00 88.12 147 ALA A CA 1
ATOM 1139 C C . ALA A 1 147 ? -19.638 -9.874 16.155 1.00 88.12 147 ALA A C 1
ATOM 1141 O O . ALA A 1 147 ? -20.113 -9.218 15.225 1.00 88.12 147 ALA A O 1
ATOM 1142 N N . VAL A 1 148 ? -20.389 -10.262 17.193 1.00 88.00 148 VAL A N 1
ATOM 1143 C CA . VAL A 1 148 ? -21.798 -9.863 17.363 1.00 88.00 148 VAL A CA 1
ATOM 1144 C C . VAL A 1 148 ? -21.908 -8.340 17.507 1.00 88.00 148 VAL A C 1
ATOM 1146 O O . VAL A 1 148 ? -22.815 -7.724 16.945 1.00 88.00 148 VAL A O 1
ATOM 1149 N N . GLY A 1 149 ? -20.943 -7.715 18.190 1.00 89.06 149 GLY A N 1
ATOM 1150 C CA . GLY A 1 149 ? -20.815 -6.263 18.306 1.00 89.06 149 GLY A CA 1
ATOM 1151 C C . GLY A 1 149 ? -20.716 -5.552 16.954 1.00 89.06 149 GLY A C 1
ATOM 1152 O O . GLY A 1 149 ? -21.409 -4.554 16.755 1.00 89.06 149 GLY A O 1
ATOM 1153 N N . VAL A 1 150 ? -19.934 -6.080 16.003 1.00 90.69 150 VAL A N 1
ATOM 1154 C CA . VAL A 1 150 ? -19.836 -5.532 14.635 1.00 90.69 150 VAL A CA 1
ATOM 1155 C C . VAL A 1 150 ? -21.191 -5.580 13.925 1.00 90.69 150 VAL A C 1
ATOM 1157 O O . VAL A 1 150 ? -21.630 -4.567 13.380 1.00 90.69 150 VAL A O 1
ATOM 1160 N N . LYS A 1 151 ? -21.903 -6.715 13.985 1.00 89.69 151 LYS A N 1
ATOM 1161 C CA . LYS A 1 151 ? -23.241 -6.852 13.375 1.00 89.69 151 LYS A CA 1
ATOM 1162 C C . LYS A 1 151 ? -24.255 -5.882 13.986 1.00 89.69 151 LYS A C 1
ATOM 1164 O O . LYS A 1 151 ? -25.024 -5.242 13.267 1.00 89.69 151 LYS A O 1
ATOM 1169 N N . ALA A 1 152 ? -24.248 -5.745 15.312 1.00 88.75 152 ALA A N 1
ATOM 1170 C CA . ALA A 1 152 ? -25.107 -4.796 16.012 1.00 88.75 152 ALA A CA 1
ATOM 1171 C C . ALA A 1 152 ? -24.781 -3.343 15.627 1.00 88.75 152 ALA A C 1
ATOM 1173 O O . ALA A 1 152 ? -25.694 -2.546 15.398 1.00 88.75 152 ALA A O 1
ATOM 1174 N N . LEU A 1 153 ? -23.493 -3.007 15.512 1.00 90.19 153 LEU A N 1
ATOM 1175 C CA . LEU A 1 153 ? -23.027 -1.689 15.092 1.00 90.19 153 LEU A CA 1
ATOM 1176 C C . LEU A 1 153 ? -23.474 -1.357 13.658 1.00 90.19 153 LEU A C 1
ATOM 1178 O O . LEU A 1 153 ? -24.005 -0.269 13.437 1.00 90.19 153 LEU A O 1
ATOM 1182 N N . ASP A 1 154 ? -23.336 -2.293 12.713 1.00 90.62 154 ASP A N 1
ATOM 1183 C CA . ASP A 1 154 ? -23.772 -2.125 11.315 1.00 90.62 154 ASP A CA 1
ATOM 1184 C C . ASP A 1 154 ? -25.265 -1.802 11.236 1.00 90.62 154 ASP A C 1
ATOM 1186 O O . ASP A 1 154 ? -25.673 -0.807 10.633 1.00 90.62 154 ASP A O 1
ATOM 1190 N N . LYS A 1 155 ? -26.087 -2.577 11.948 1.00 87.88 155 LYS A N 1
ATOM 1191 C CA . LYS A 1 155 ? -27.537 -2.373 12.009 1.00 87.88 155 LYS A CA 1
ATOM 1192 C C . LYS A 1 155 ? -27.911 -1.031 12.641 1.00 87.88 155 LYS A C 1
ATOM 1194 O O . LYS A 1 155 ? -28.766 -0.324 12.104 1.00 87.88 155 LYS A O 1
ATOM 1199 N N . LEU A 1 156 ? -27.273 -0.654 13.752 1.00 87.00 156 LEU A N 1
ATOM 1200 C CA . LEU A 1 156 ? -27.539 0.626 14.415 1.00 87.00 156 LEU A CA 1
ATOM 1201 C C . LEU A 1 156 ? -27.198 1.818 13.522 1.00 87.00 156 LEU A C 1
ATOM 1203 O O . LEU A 1 156 ? -27.978 2.767 13.465 1.00 87.00 156 LEU A O 1
ATOM 1207 N N . LEU A 1 157 ? -26.064 1.772 12.819 1.00 86.81 157 LEU A N 1
ATOM 1208 C CA . LEU A 1 157 ? -25.650 2.852 11.926 1.00 86.81 157 LEU A CA 1
ATOM 1209 C C . LEU A 1 157 ? -26.497 2.893 10.646 1.00 86.81 157 LEU A C 1
ATOM 1211 O O . LEU A 1 157 ? -26.859 3.978 10.197 1.00 86.81 157 LEU A O 1
ATOM 1215 N N . LYS A 1 158 ? -26.891 1.736 10.101 1.00 86.19 158 LYS A N 1
ATOM 1216 C CA . LYS A 1 158 ? -27.734 1.637 8.900 1.00 86.19 158 LYS A CA 1
ATOM 1217 C C . LYS A 1 158 ? -29.127 2.241 9.088 1.00 86.19 158 LYS A C 1
ATOM 1219 O O . LYS A 1 158 ? -29.613 2.930 8.197 1.00 86.19 158 LYS A O 1
ATOM 1224 N N . TYR A 1 159 ? -29.784 1.967 10.216 1.00 81.31 159 TYR A N 1
ATOM 1225 C CA . TYR A 1 159 ? -31.168 2.400 10.464 1.00 81.31 159 TYR A CA 1
ATOM 1226 C C . TYR A 1 159 ? -31.277 3.734 11.210 1.00 81.31 159 TYR A C 1
ATOM 1228 O O . TYR A 1 159 ? -32.383 4.169 11.547 1.00 81.31 159 TYR A O 1
ATOM 1236 N N . ARG A 1 160 ? -30.153 4.402 11.492 1.00 74.44 160 ARG A N 1
ATOM 1237 C CA . ARG A 1 160 ? -30.178 5.712 12.139 1.00 74.44 160 ARG A CA 1
ATOM 1238 C C . ARG A 1 160 ? -30.732 6.746 11.149 1.00 74.44 160 ARG A C 1
ATOM 1240 O O . ARG A 1 160 ? -30.199 6.872 10.050 1.00 74.44 160 ARG A O 1
ATOM 1247 N N . PRO A 1 161 ? -31.790 7.498 11.506 1.00 63.00 161 PRO A N 1
ATOM 1248 C CA . PRO A 1 161 ? -32.327 8.516 10.615 1.00 63.00 161 PRO A CA 1
ATOM 1249 C C . PRO A 1 161 ? -31.273 9.603 10.386 1.00 63.00 161 PRO A C 1
ATOM 1251 O O . PRO A 1 161 ? -30.838 10.251 11.344 1.00 63.00 161 PRO A O 1
ATOM 1254 N N . SER A 1 162 ? -30.876 9.773 9.121 1.00 56.19 162 SER A N 1
ATOM 1255 C CA . SER A 1 162 ? -30.008 10.861 8.666 1.00 56.19 162 SER A CA 1
ATOM 1256 C C . SER A 1 162 ? -30.694 12.187 8.998 1.00 56.19 162 SER A C 1
ATOM 1258 O O . SER A 1 162 ? -31.892 12.350 8.762 1.00 56.19 162 SER A O 1
ATOM 1260 N N . GLY A 1 163 ? -29.995 13.062 9.712 1.00 54.72 163 GLY A N 1
ATOM 1261 C CA . GLY A 1 163 ? -30.622 14.154 10.446 1.00 54.72 163 GLY A CA 1
ATOM 1262 C C . GLY A 1 163 ? -31.260 15.206 9.544 1.00 54.72 163 GLY A C 1
ATOM 1263 O O . GLY A 1 163 ? -30.546 15.882 8.825 1.00 54.72 163 GLY A O 1
ATOM 1264 N N . ASP A 1 164 ? -32.574 15.402 9.680 1.00 42.81 164 ASP A N 1
ATOM 1265 C CA . ASP A 1 164 ? -33.207 16.720 9.555 1.00 42.81 164 ASP A CA 1
ATOM 1266 C C . ASP A 1 164 ? -34.614 16.716 10.177 1.00 42.81 164 ASP A C 1
ATOM 1268 O O . ASP A 1 164 ? -35.620 16.548 9.505 1.00 42.81 164 ASP A O 1
ATOM 1272 N N . THR A 1 165 ? -34.709 16.884 11.502 1.00 44.84 165 THR A N 1
ATOM 1273 C CA . THR A 1 165 ? -35.914 17.453 12.143 1.00 44.84 165 THR A CA 1
ATOM 1274 C C . THR A 1 165 ? -35.533 18.050 13.496 1.00 44.84 165 THR A C 1
ATOM 1276 O O . THR A 1 165 ? -35.093 17.342 14.408 1.00 44.84 165 THR A O 1
ATOM 1279 N N . ARG A 1 166 ? -35.700 19.370 13.592 1.00 47.44 166 ARG A N 1
ATOM 1280 C CA . ARG A 1 166 ? -35.317 20.263 14.690 1.00 47.44 166 ARG A CA 1
ATOM 1281 C C . ARG A 1 166 ? -35.918 19.905 16.068 1.00 47.44 166 ARG A C 1
ATOM 1283 O O . ARG A 1 166 ? -37.074 19.525 16.209 1.00 47.44 166 ARG A O 1
ATOM 1290 N N . SER A 1 167 ? -35.073 20.136 17.077 1.00 50.25 167 SER A N 1
ATOM 1291 C CA . SER A 1 167 ? -35.349 20.743 18.396 1.00 50.25 167 SER A CA 1
ATOM 1292 C C . SER A 1 167 ? -35.981 19.981 19.576 1.00 50.25 167 SER A C 1
ATOM 1294 O O . SER A 1 167 ? -36.219 20.620 20.597 1.00 50.25 167 SER A O 1
ATOM 1296 N N . LYS A 1 168 ? -36.163 18.650 19.565 1.00 46.84 168 LYS A N 1
ATOM 1297 C CA . LYS A 1 168 ? -36.532 17.908 20.810 1.00 46.84 168 LYS A CA 1
ATOM 1298 C C . LYS A 1 168 ? -35.713 16.640 21.112 1.00 46.84 168 LYS A C 1
ATOM 1300 O O . LYS A 1 168 ? -36.068 15.874 22.002 1.00 46.84 168 LYS A O 1
ATOM 1305 N N . ARG A 1 169 ? -34.614 16.393 20.386 1.00 51.16 169 ARG A N 1
ATOM 1306 C CA . ARG A 1 169 ? -33.921 15.084 20.342 1.00 51.16 169 ARG A CA 1
ATOM 1307 C C . ARG A 1 169 ? -32.613 14.950 21.139 1.00 51.16 169 ARG A C 1
ATOM 1309 O O . ARG A 1 169 ? -32.055 13.854 21.128 1.00 51.16 169 ARG A O 1
ATOM 1316 N N . SER A 1 170 ? -32.154 15.984 21.851 1.00 53.12 170 SER A N 1
ATOM 1317 C CA . SER A 1 170 ? -30.810 15.998 22.465 1.00 53.12 170 SER A CA 1
ATOM 1318 C C . SER A 1 170 ? -30.547 14.815 23.406 1.00 53.12 170 SER A C 1
ATOM 1320 O O . SER A 1 170 ? -29.476 14.222 23.367 1.00 53.12 170 SER A O 1
ATOM 1322 N N . GLN A 1 171 ? -31.537 14.395 24.199 1.00 51.88 171 GLN A N 1
ATOM 1323 C CA . GLN A 1 171 ? -31.339 13.317 25.172 1.00 51.88 171 GLN A CA 1
ATOM 1324 C C . GLN A 1 171 ? -31.251 11.926 24.513 1.00 51.88 171 GLN A C 1
ATOM 1326 O O . GLN A 1 171 ? -30.353 11.152 24.831 1.00 51.88 171 GLN A O 1
ATOM 1331 N N . ASN A 1 172 ? -32.118 11.616 23.539 1.00 54.75 172 ASN A N 1
ATOM 1332 C CA . ASN A 1 172 ? -32.108 10.319 22.844 1.00 54.75 172 ASN A CA 1
ATOM 1333 C C . ASN A 1 172 ? -30.922 10.161 21.879 1.00 54.75 172 ASN A C 1
ATOM 1335 O O . ASN A 1 172 ? -30.442 9.044 21.701 1.00 54.75 172 ASN A O 1
ATOM 1339 N N . GLN A 1 173 ? -30.439 11.256 21.280 1.00 60.50 173 GLN A N 1
ATOM 1340 C CA . GLN A 1 173 ? -29.214 11.239 20.475 1.00 60.50 173 GLN A CA 1
ATOM 1341 C C . GLN A 1 173 ? -28.001 10.895 21.346 1.00 60.50 173 GLN A C 1
ATOM 1343 O O . GLN A 1 173 ? -27.296 9.946 21.027 1.00 60.50 173 GLN A O 1
ATOM 1348 N N . ASN A 1 174 ? -27.855 11.530 22.514 1.00 65.31 174 ASN A N 1
ATOM 1349 C CA . ASN A 1 174 ? -26.755 11.242 23.443 1.00 65.31 174 ASN A CA 1
ATOM 1350 C C . ASN A 1 174 ? -26.710 9.771 23.899 1.00 65.31 174 ASN A C 1
ATOM 1352 O O . ASN A 1 174 ? -25.632 9.209 24.087 1.00 65.31 174 ASN A O 1
ATOM 1356 N N . HIS A 1 175 ? -27.866 9.120 24.071 1.00 70.31 175 HIS A N 1
ATOM 1357 C CA . HIS A 1 175 ? -27.925 7.698 24.430 1.00 70.31 175 HIS A CA 1
ATOM 1358 C C . HIS A 1 175 ? -27.496 6.770 23.292 1.00 70.31 175 HIS A C 1
ATOM 1360 O O . HIS A 1 175 ? -26.778 5.803 23.546 1.00 70.31 175 HIS A O 1
ATOM 1366 N N . ALA A 1 176 ? -27.896 7.064 22.054 1.00 76.69 176 ALA A N 1
ATOM 1367 C CA . ALA A 1 176 ? -27.493 6.261 20.907 1.00 76.69 176 ALA A CA 1
ATOM 1368 C C . ALA A 1 176 ? -25.979 6.325 20.678 1.00 76.69 176 ALA A C 1
ATOM 1370 O O . ALA A 1 176 ? -25.340 5.286 20.504 1.00 76.69 176 ALA A O 1
ATOM 1371 N N . SER A 1 177 ? -25.403 7.523 20.780 1.00 79.81 177 SER A N 1
ATOM 1372 C CA . SER A 1 177 ? -23.963 7.753 20.653 1.00 79.81 177 SER A CA 1
ATOM 1373 C C . SER A 1 177 ? -23.182 7.057 21.770 1.00 79.81 177 SER A C 1
ATOM 1375 O O . SER A 1 177 ? -22.153 6.446 21.501 1.00 79.81 177 SER A O 1
ATOM 1377 N N . MET A 1 178 ? -23.703 7.041 23.006 1.00 80.62 178 MET A N 1
ATOM 1378 C CA . MET A 1 178 ? -23.110 6.252 24.095 1.00 80.62 178 MET A CA 1
ATOM 1379 C C . MET A 1 178 ? -23.080 4.752 23.779 1.00 80.62 178 MET A C 1
ATOM 1381 O O . MET A 1 178 ? -22.040 4.132 23.964 1.00 80.62 178 MET A O 1
ATOM 1385 N N . VAL A 1 179 ? -24.179 4.158 23.298 1.00 84.06 179 VAL A N 1
ATOM 1386 C CA . VAL A 1 179 ? -24.190 2.716 22.975 1.00 84.06 179 VAL A CA 1
ATOM 1387 C C . VAL A 1 179 ? -23.237 2.394 21.825 1.00 84.06 179 VAL A C 1
ATOM 1389 O O . VAL A 1 179 ? -22.533 1.394 21.895 1.00 84.06 179 VAL A O 1
ATOM 1392 N N . ILE A 1 180 ? -23.170 3.248 20.801 1.00 87.00 180 ILE A N 1
ATOM 1393 C CA . ILE A 1 180 ? -22.223 3.089 19.690 1.00 87.00 180 ILE A CA 1
ATOM 1394 C C . ILE A 1 180 ? -20.781 3.097 20.204 1.00 87.00 180 ILE A C 1
ATOM 1396 O O . ILE A 1 180 ? -20.022 2.193 19.874 1.00 87.00 180 ILE A O 1
ATOM 1400 N N . ILE A 1 181 ? -20.414 4.058 21.057 1.00 86.12 181 ILE A N 1
ATOM 1401 C CA . ILE A 1 181 ? -19.068 4.126 21.642 1.00 86.12 181 ILE A CA 1
ATOM 1402 C C . ILE A 1 181 ? -18.762 2.870 22.467 1.00 86.12 181 ILE A C 1
ATOM 1404 O O . ILE A 1 181 ? -17.669 2.322 22.349 1.00 86.12 181 ILE A O 1
ATOM 1408 N N . GLU A 1 182 ? -19.715 2.374 23.260 1.00 85.12 182 GLU A N 1
ATOM 1409 C CA . GLU A 1 182 ? -19.510 1.143 24.035 1.00 85.12 182 GLU A CA 1
ATOM 1410 C C . GLU A 1 182 ? -19.371 -0.098 23.142 1.00 85.12 182 GLU A C 1
ATOM 1412 O O . GLU A 1 182 ? -18.576 -0.982 23.454 1.00 85.12 182 GLU A O 1
ATOM 1417 N N . LEU A 1 183 ? -20.073 -0.158 22.005 1.00 89.50 183 LEU A N 1
ATOM 1418 C CA . LEU A 1 183 ? -19.863 -1.209 21.006 1.00 89.50 183 LEU A CA 1
ATOM 1419 C C . LEU A 1 183 ? -18.484 -1.088 20.348 1.00 89.50 183 LEU A C 1
ATOM 1421 O O . LEU A 1 183 ? -17.801 -2.095 20.211 1.00 89.50 183 LEU A O 1
ATOM 1425 N N . CYS A 1 184 ? -18.023 0.119 20.008 1.00 91.75 184 CYS A N 1
ATOM 1426 C CA . CYS A 1 184 ? -16.661 0.336 19.508 1.00 91.75 184 CYS A CA 1
ATOM 1427 C C . CYS A 1 184 ? -15.607 -0.118 20.536 1.00 91.75 184 CYS A C 1
ATOM 1429 O O . CYS A 1 184 ? -14.642 -0.800 20.186 1.00 91.75 184 CYS A O 1
ATOM 1431 N N . ASN A 1 185 ? -15.809 0.201 21.818 1.00 90.50 185 ASN A N 1
ATOM 1432 C CA . ASN A 1 185 ? -14.942 -0.258 22.904 1.00 90.50 185 ASN A CA 1
ATOM 1433 C C . ASN A 1 185 ? -14.954 -1.787 23.013 1.00 90.50 185 ASN A C 1
ATOM 1435 O O . ASN A 1 185 ? -13.895 -2.397 23.077 1.00 90.50 185 ASN A O 1
ATOM 1439 N N . LEU A 1 186 ? -16.129 -2.420 22.968 1.00 90.00 186 LEU A N 1
ATOM 1440 C CA . LEU A 1 186 ? -16.240 -3.878 22.967 1.00 90.00 186 LEU A CA 1
ATOM 1441 C C . LEU A 1 186 ? -15.481 -4.493 21.783 1.00 90.00 186 LEU A C 1
ATOM 1443 O O . LEU A 1 186 ? -14.667 -5.390 21.978 1.00 90.00 186 LEU A O 1
ATOM 1447 N N . ILE A 1 187 ? -15.694 -3.993 20.565 1.00 92.81 187 ILE A N 1
ATOM 1448 C CA . ILE A 1 187 ? -15.056 -4.537 19.361 1.00 92.81 187 ILE A CA 1
ATOM 1449 C C . ILE A 1 187 ? -13.527 -4.429 19.459 1.00 92.81 187 ILE A C 1
ATOM 1451 O O . ILE A 1 187 ? -12.822 -5.390 19.158 1.00 92.81 187 ILE A O 1
ATOM 1455 N N . THR A 1 188 ? -13.000 -3.305 19.954 1.00 91.19 188 THR A N 1
ATOM 1456 C CA . THR A 1 188 ? -11.547 -3.102 20.107 1.00 91.19 188 THR A CA 1
ATOM 1457 C C . THR A 1 188 ? -10.892 -3.988 21.169 1.00 91.19 188 THR A C 1
ATOM 1459 O O . THR A 1 188 ? -9.674 -4.164 21.132 1.00 91.19 188 THR A O 1
ATOM 1462 N N . THR A 1 189 ? -11.666 -4.613 22.066 1.00 88.56 189 THR A N 1
ATOM 1463 C CA . THR A 1 189 ? -11.140 -5.642 22.985 1.00 88.56 189 THR A CA 1
ATOM 1464 C C . THR A 1 189 ? -10.892 -6.997 22.314 1.00 88.56 189 THR A C 1
ATOM 1466 O O . THR A 1 189 ? -10.169 -7.822 22.875 1.00 88.56 189 THR A O 1
ATOM 1469 N N . SER A 1 190 ? -11.416 -7.223 21.100 1.00 89.12 190 SER A N 1
ATOM 1470 C CA . SER A 1 190 ? -11.214 -8.458 20.331 1.00 89.12 190 SER A CA 1
ATOM 1471 C C . SER A 1 190 ? -9.736 -8.804 20.176 1.00 89.12 190 SER A C 1
ATOM 1473 O O . SER A 1 190 ? -8.944 -7.948 19.778 1.00 89.12 190 SER A O 1
ATOM 1475 N N . ARG A 1 191 ? -9.363 -10.068 20.426 1.00 86.44 191 ARG A N 1
ATOM 1476 C CA . ARG A 1 191 ? -8.026 -10.599 20.096 1.00 86.44 191 ARG A CA 1
ATOM 1477 C C . ARG A 1 191 ? -7.811 -10.732 18.589 1.00 86.44 191 ARG A C 1
ATOM 1479 O O . ARG A 1 191 ? -6.673 -10.635 18.145 1.00 86.44 191 ARG A O 1
ATOM 1486 N N . ASN A 1 192 ? -8.887 -10.935 17.830 1.00 90.31 192 ASN A N 1
ATOM 1487 C CA . ASN A 1 192 ? -8.843 -10.994 16.377 1.00 90.31 192 ASN A CA 1
ATOM 1488 C C . ASN A 1 192 ? -8.859 -9.569 15.794 1.00 90.31 192 ASN A C 1
ATOM 1490 O O . ASN A 1 192 ? -9.836 -8.833 15.975 1.00 90.31 192 ASN A O 1
ATOM 1494 N N . SER A 1 193 ? -7.769 -9.208 15.116 1.00 92.56 193 SER A N 1
ATOM 1495 C CA . SER A 1 193 ? -7.548 -7.917 14.457 1.00 92.56 193 SER A CA 1
ATOM 1496 C C . SER A 1 193 ? -8.507 -7.681 13.282 1.00 92.56 193 SER A C 1
ATOM 1498 O O . SER A 1 193 ? -8.933 -6.543 13.076 1.00 92.56 193 SER A O 1
ATOM 1500 N N . GLU A 1 194 ? -8.935 -8.733 12.584 1.00 94.06 194 GLU A N 1
ATOM 1501 C CA . GLU A 1 194 ? -9.928 -8.667 11.506 1.00 94.06 194 GLU A CA 1
ATOM 1502 C C . GLU A 1 194 ? -11.257 -8.081 11.997 1.00 94.06 194 GLU A C 1
ATOM 1504 O O . GLU A 1 194 ? -11.788 -7.148 11.403 1.00 94.06 194 GLU A O 1
ATOM 1509 N N . VAL A 1 195 ? -11.733 -8.516 13.169 1.00 94.12 195 VAL A N 1
ATOM 1510 C CA . VAL A 1 195 ? -12.980 -8.016 13.776 1.00 94.12 195 VAL A CA 1
ATOM 1511 C C . VAL A 1 195 ? -12.890 -6.517 14.104 1.00 94.12 195 VAL A C 1
ATOM 1513 O O . VAL A 1 195 ? -13.872 -5.783 13.983 1.00 94.12 195 VAL A O 1
ATOM 1516 N N . ILE A 1 196 ? -11.702 -6.032 14.485 1.00 95.44 196 ILE A N 1
ATOM 1517 C CA . ILE A 1 196 ? -11.453 -4.602 14.728 1.00 95.44 196 ILE A CA 1
ATOM 1518 C C . ILE A 1 196 ? -11.534 -3.820 13.410 1.00 95.44 196 ILE A C 1
ATOM 1520 O O . ILE A 1 196 ? -12.149 -2.751 13.360 1.00 95.44 196 ILE A O 1
ATOM 1524 N N . ILE A 1 197 ? -10.943 -4.356 12.341 1.00 95.81 197 ILE A N 1
ATOM 1525 C CA . ILE A 1 197 ? -10.962 -3.751 11.003 1.00 95.81 197 ILE A CA 1
ATOM 1526 C C . ILE A 1 197 ? -12.376 -3.758 10.414 1.00 95.81 197 ILE A C 1
ATOM 1528 O O . ILE A 1 197 ? -12.793 -2.756 9.835 1.00 95.81 197 ILE A O 1
ATOM 1532 N N . ASP A 1 198 ? -13.148 -4.822 10.621 1.00 95.25 198 ASP A N 1
ATOM 1533 C CA . ASP A 1 198 ? -14.550 -4.905 10.212 1.00 95.25 198 ASP A CA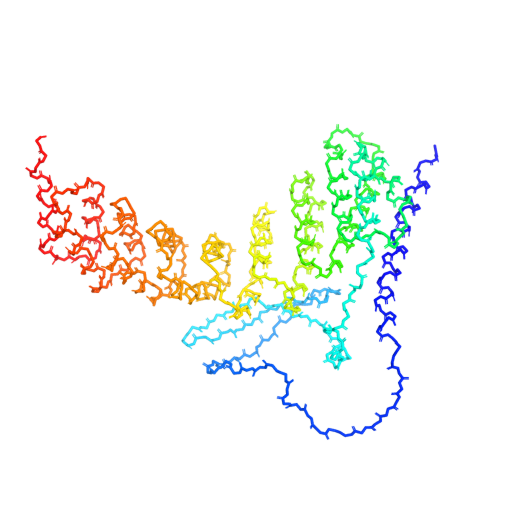 1
ATOM 1534 C C . ASP A 1 198 ? -15.415 -3.869 10.937 1.00 95.25 198 ASP A C 1
ATOM 1536 O O . ASP A 1 198 ? -16.253 -3.203 10.317 1.00 95.25 198 ASP A O 1
ATOM 1540 N N . GLY A 1 199 ? -15.172 -3.664 12.235 1.00 93.88 199 GLY A N 1
ATOM 1541 C CA . GLY A 1 199 ? -15.785 -2.581 13.003 1.00 93.88 199 GLY A CA 1
ATOM 1542 C C . GLY A 1 199 ? -15.466 -1.202 12.416 1.00 93.88 199 GLY A C 1
ATOM 1543 O O . GLY A 1 199 ? -16.378 -0.405 12.180 1.00 93.88 199 GLY A O 1
ATOM 1544 N N . LEU A 1 200 ? -14.195 -0.941 12.090 1.00 95.19 200 LEU A N 1
ATOM 1545 C CA . LEU A 1 200 ? -13.774 0.300 11.431 1.00 95.19 200 LEU A CA 1
ATOM 1546 C C . LEU A 1 200 ? -14.454 0.476 10.063 1.00 95.19 200 LEU A C 1
ATOM 1548 O O . LEU A 1 200 ? -15.005 1.543 9.781 1.00 95.19 200 LEU A O 1
ATOM 1552 N N . ARG A 1 201 ? -14.474 -0.572 9.229 1.00 95.31 201 ARG A N 1
ATOM 1553 C CA . ARG A 1 201 ? -15.130 -0.567 7.911 1.00 95.31 201 ARG A CA 1
ATOM 1554 C C . ARG A 1 201 ? -16.614 -0.223 8.034 1.00 95.31 201 ARG A C 1
ATOM 1556 O O . ARG A 1 201 ? -17.128 0.584 7.261 1.00 95.31 201 ARG A O 1
ATOM 1563 N N . THR A 1 202 ? -17.280 -0.783 9.039 1.00 92.81 202 THR A N 1
ATOM 1564 C CA . THR A 1 202 ? -18.697 -0.543 9.336 1.00 92.81 202 THR A CA 1
ATOM 1565 C C . THR A 1 202 ? -18.969 0.925 9.671 1.00 92.81 202 THR A C 1
ATOM 1567 O O . THR A 1 202 ? -19.879 1.534 9.103 1.00 92.81 202 THR A O 1
ATOM 1570 N N . VAL A 1 203 ? -18.144 1.532 10.533 1.00 91.75 203 VAL A N 1
ATOM 1571 C CA . VAL A 1 203 ? -18.254 2.962 10.872 1.00 91.75 203 VAL A CA 1
ATOM 1572 C C . VAL A 1 203 ? -18.040 3.844 9.645 1.00 91.75 203 VAL A C 1
ATOM 1574 O O . VAL A 1 203 ? -18.791 4.794 9.423 1.00 91.75 203 VAL A O 1
ATOM 1577 N N . ILE A 1 204 ? -17.037 3.533 8.823 1.00 90.44 204 ILE A N 1
ATOM 1578 C CA . ILE A 1 204 ? -16.715 4.321 7.627 1.00 90.44 204 ILE A CA 1
ATOM 1579 C C . ILE A 1 204 ? -17.854 4.276 6.609 1.00 90.44 204 ILE A C 1
ATOM 1581 O O . ILE A 1 204 ? -18.198 5.312 6.043 1.00 90.44 204 ILE A O 1
ATOM 1585 N N . LYS A 1 205 ? -18.452 3.098 6.412 1.00 89.50 205 LYS A N 1
ATOM 1586 C CA . LYS A 1 205 ? -19.521 2.851 5.439 1.00 89.50 205 LYS A CA 1
ATOM 1587 C C . LYS A 1 205 ? -20.822 3.590 5.763 1.00 89.50 205 LYS A C 1
ATOM 1589 O O . LYS A 1 205 ? -21.519 4.007 4.842 1.00 89.50 205 LYS A O 1
ATOM 1594 N N . HIS A 1 206 ? -21.171 3.720 7.044 1.00 81.50 206 HIS A N 1
ATOM 1595 C CA . HIS A 1 206 ? -22.512 4.150 7.459 1.00 81.50 206 HIS A CA 1
ATOM 1596 C C . HIS A 1 206 ? -22.572 5.474 8.233 1.00 81.50 206 HIS A C 1
ATOM 1598 O O . HIS A 1 206 ? -23.670 5.934 8.543 1.00 81.50 206 HIS A O 1
ATOM 1604 N N . SER A 1 207 ? -21.443 6.107 8.566 1.00 65.00 207 SER A N 1
ATOM 1605 C CA . SER A 1 207 ? -21.474 7.327 9.381 1.00 65.00 207 SER A CA 1
ATOM 1606 C C . SER A 1 207 ? -21.695 8.600 8.557 1.00 65.00 207 SER A C 1
ATOM 1608 O O . SER A 1 207 ? -20.862 8.957 7.723 1.00 65.00 207 SER A O 1
ATOM 1610 N N . TYR A 1 208 ? -22.782 9.319 8.862 1.00 64.44 208 TYR A N 1
ATOM 1611 C CA . TYR A 1 208 ? -23.171 10.588 8.225 1.00 64.44 208 TYR A CA 1
ATOM 1612 C C . TYR A 1 208 ? -22.788 11.837 9.044 1.00 64.44 208 TYR A C 1
ATOM 1614 O O . TYR A 1 208 ? -22.623 12.910 8.472 1.00 64.44 208 TYR A O 1
ATOM 1622 N N . ASP A 1 209 ? -22.617 11.709 10.367 1.00 71.44 209 ASP A N 1
ATOM 1623 C CA . ASP A 1 209 ? -22.158 12.800 11.243 1.00 71.44 209 ASP A CA 1
ATOM 1624 C C . ASP A 1 209 ? -20.632 12.748 11.422 1.00 71.44 209 ASP A C 1
ATOM 1626 O O . ASP A 1 209 ? -20.077 11.730 11.840 1.00 71.44 209 ASP A O 1
ATOM 1630 N N . SER A 1 210 ? -19.955 13.853 11.102 1.00 73.50 210 SER A N 1
ATOM 1631 C CA . SER A 1 210 ? -18.493 13.976 11.101 1.00 73.50 210 SER A CA 1
ATOM 1632 C C . SER A 1 210 ? -17.875 13.880 12.505 1.00 73.50 210 SER A C 1
ATOM 1634 O O . SER A 1 210 ? -16.808 13.279 12.677 1.00 73.50 210 SER A O 1
ATOM 1636 N N . ALA A 1 211 ? -18.547 14.416 13.532 1.00 75.56 211 ALA A N 1
ATOM 1637 C CA . ALA A 1 211 ? -18.004 14.450 14.892 1.00 75.56 211 ALA A CA 1
ATOM 1638 C C . ALA A 1 211 ? -18.078 13.074 15.576 1.00 75.56 211 ALA A C 1
ATOM 1640 O O . ALA A 1 211 ? -17.073 12.573 16.086 1.00 75.56 211 ALA A O 1
ATOM 1641 N N . GLU A 1 212 ? -19.246 12.421 15.529 1.00 76.94 212 GLU A N 1
ATOM 1642 C CA . GLU A 1 212 ? -19.423 11.061 16.060 1.00 76.94 212 GLU A CA 1
ATOM 1643 C C . GLU A 1 212 ? -18.567 10.036 15.300 1.00 76.94 212 GLU A C 1
ATOM 1645 O O . GLU A 1 212 ? -17.971 9.153 15.927 1.00 76.94 212 GLU A O 1
ATOM 1650 N N . LYS A 1 213 ? -18.435 10.189 13.970 1.00 84.88 213 LYS A N 1
ATOM 1651 C CA . LYS A 1 213 ? -17.537 9.368 13.142 1.00 84.88 213 LYS A CA 1
ATOM 1652 C C . LYS A 1 213 ? -16.112 9.416 13.669 1.00 84.88 213 LYS A C 1
ATOM 1654 O O . LYS A 1 213 ? -15.511 8.368 13.886 1.00 84.88 213 LYS A O 1
ATOM 1659 N N . SER A 1 214 ? -15.591 10.623 13.882 1.00 88.44 214 SER A N 1
ATOM 1660 C CA . SER A 1 214 ? -14.203 10.828 14.299 1.00 88.44 214 SER A CA 1
ATOM 1661 C C . SER A 1 214 ? -13.931 10.166 15.649 1.00 88.44 214 SER A C 1
ATOM 1663 O O . SER A 1 214 ? -12.966 9.422 15.774 1.00 88.44 214 SER A O 1
ATOM 1665 N N . SER A 1 215 ? -14.842 10.310 16.621 1.00 88.56 215 SER A N 1
ATOM 1666 C CA . SER A 1 215 ? -14.698 9.642 17.922 1.00 88.56 215 SER A CA 1
ATOM 1667 C C . SER A 1 215 ? -14.685 8.115 17.810 1.00 88.56 215 SER A C 1
ATOM 1669 O O . SER A 1 215 ? -13.929 7.465 18.528 1.00 88.56 215 SER A O 1
ATOM 1671 N N . CYS A 1 216 ? -15.514 7.527 16.944 1.00 91.00 216 CYS A N 1
ATOM 1672 C CA . CYS A 1 216 ? -15.540 6.076 16.759 1.00 91.00 216 CYS A CA 1
ATOM 1673 C C . CYS A 1 216 ? -14.277 5.580 16.047 1.00 91.00 216 CYS A C 1
ATOM 1675 O O . CYS A 1 216 ? -13.667 4.605 16.483 1.00 91.00 216 CYS A O 1
ATOM 1677 N N . VAL A 1 217 ? -13.867 6.264 14.974 1.00 93.50 217 VAL A N 1
ATOM 1678 C CA . VAL A 1 217 ? -12.636 5.949 14.237 1.00 93.50 217 VAL A CA 1
ATOM 1679 C C . VAL A 1 217 ? -11.425 6.046 15.163 1.00 93.50 217 VAL A C 1
ATOM 1681 O O . VAL A 1 217 ? -10.590 5.148 15.144 1.00 93.50 217 VAL A O 1
ATOM 1684 N N . ASP A 1 218 ? -11.356 7.060 16.027 1.00 92.81 218 ASP A N 1
ATOM 1685 C CA . ASP A 1 218 ? -10.271 7.218 16.999 1.00 92.81 218 ASP A CA 1
ATOM 1686 C C . ASP A 1 218 ? -10.179 6.025 17.963 1.00 92.81 218 ASP A C 1
ATOM 1688 O O . ASP A 1 218 ? -9.074 5.553 18.243 1.00 92.81 218 ASP A O 1
ATOM 1692 N N . THR A 1 219 ? -11.314 5.483 18.422 1.00 92.25 219 THR A N 1
ATOM 1693 C CA . THR A 1 219 ? -11.349 4.260 19.242 1.00 92.25 219 THR A CA 1
ATOM 1694 C C . THR A 1 219 ? -10.734 3.074 18.495 1.00 92.25 219 THR A C 1
ATOM 1696 O O . THR A 1 219 ? -9.842 2.407 19.026 1.00 92.25 219 THR A O 1
ATOM 1699 N N . PHE A 1 220 ? -11.133 2.839 17.240 1.00 95.19 220 PHE A N 1
ATOM 1700 C CA . PHE A 1 220 ? -10.569 1.762 16.415 1.00 95.19 220 PHE A CA 1
ATOM 1701 C C . PHE A 1 220 ? -9.084 1.962 16.117 1.00 95.19 220 PHE A C 1
ATOM 1703 O O . PHE A 1 220 ? -8.305 1.015 16.212 1.00 95.19 220 PHE A O 1
ATOM 1710 N N . VAL A 1 221 ? -8.672 3.197 15.826 1.00 94.88 221 VAL A N 1
ATOM 1711 C CA . VAL A 1 221 ? -7.268 3.565 15.627 1.00 94.88 221 VAL A CA 1
ATOM 1712 C C . VAL A 1 221 ? -6.439 3.199 16.852 1.00 94.88 221 VAL A C 1
ATOM 1714 O O . VAL A 1 221 ? -5.396 2.570 16.703 1.00 94.88 221 VAL A O 1
ATOM 1717 N N . GLN A 1 222 ? -6.890 3.529 18.065 1.00 92.62 222 GLN A N 1
ATOM 1718 C CA . GLN A 1 222 ? -6.172 3.137 19.282 1.00 92.62 222 GLN A CA 1
ATOM 1719 C C . GLN A 1 222 ? -6.081 1.613 19.429 1.00 92.62 222 GLN A C 1
ATOM 1721 O O . GLN A 1 222 ? -5.025 1.101 19.801 1.00 92.62 222 GLN A O 1
ATOM 1726 N N . GLY A 1 223 ? -7.146 0.876 19.100 1.00 91.25 223 GLY A N 1
ATOM 1727 C CA . GLY A 1 223 ? -7.119 -0.589 19.051 1.00 91.25 223 GLY A CA 1
ATOM 1728 C C . GLY A 1 223 ? -6.043 -1.119 18.096 1.00 91.25 223 GLY A C 1
ATOM 1729 O O . GLY A 1 223 ? -5.203 -1.920 18.497 1.00 91.25 223 GLY A O 1
ATOM 1730 N N . ILE A 1 224 ? -6.004 -0.606 16.865 1.00 94.88 224 ILE A N 1
ATOM 1731 C CA . ILE A 1 224 ? -5.025 -0.998 15.840 1.00 94.88 224 ILE A CA 1
ATOM 1732 C C . ILE A 1 224 ? -3.593 -0.659 16.280 1.00 94.88 224 ILE A C 1
ATOM 1734 O O . ILE A 1 224 ? -2.707 -1.504 16.185 1.00 94.88 224 ILE A O 1
ATOM 1738 N N . LEU A 1 225 ? -3.358 0.539 16.827 1.00 93.69 225 LEU A N 1
ATOM 1739 C CA . LEU A 1 225 ? -2.037 0.943 17.323 1.00 93.69 225 LEU A CA 1
ATOM 1740 C C . LEU A 1 225 ? -1.547 0.039 18.463 1.00 93.69 225 LEU A C 1
ATOM 1742 O O . LEU A 1 225 ? -0.375 -0.332 18.482 1.00 93.69 225 LEU A O 1
ATOM 1746 N N . ASN A 1 226 ? -2.433 -0.364 19.381 1.00 91.69 226 ASN A N 1
ATOM 1747 C CA . ASN A 1 226 ? -2.094 -1.348 20.413 1.00 91.69 226 ASN A CA 1
ATOM 1748 C C . ASN A 1 226 ? -1.664 -2.686 19.793 1.00 91.69 226 ASN A C 1
ATOM 1750 O O . ASN A 1 226 ? -0.651 -3.247 20.205 1.00 91.69 226 ASN A O 1
ATOM 1754 N N . ARG A 1 227 ? -2.392 -3.173 18.778 1.00 91.75 227 ARG A N 1
ATOM 1755 C CA . ARG A 1 227 ? -2.084 -4.442 18.097 1.00 91.75 227 ARG A CA 1
ATOM 1756 C C . ARG A 1 227 ? -0.760 -4.405 17.334 1.00 91.75 227 ARG A C 1
ATOM 1758 O O . ARG A 1 227 ? -0.046 -5.407 17.334 1.00 91.75 227 ARG A O 1
ATOM 1765 N N . ILE A 1 228 ? -0.414 -3.256 16.746 1.00 92.06 228 ILE A N 1
ATOM 1766 C CA . ILE A 1 228 ? 0.900 -3.012 16.130 1.00 92.06 228 ILE A CA 1
ATOM 1767 C C . ILE A 1 228 ? 2.007 -3.111 17.183 1.00 92.06 228 ILE A C 1
ATOM 1769 O O . ILE A 1 228 ? 2.968 -3.847 16.974 1.00 92.06 228 ILE A O 1
ATOM 1773 N N . CYS A 1 229 ? 1.860 -2.432 18.327 1.00 89.94 229 CYS A N 1
ATOM 1774 C CA . CYS A 1 229 ? 2.839 -2.504 19.418 1.00 89.94 229 CYS A CA 1
ATOM 1775 C C . CYS A 1 229 ? 3.017 -3.927 19.965 1.00 89.94 229 CYS A C 1
ATOM 1777 O O . CYS A 1 229 ? 4.125 -4.308 20.330 1.00 89.94 229 CYS A O 1
ATOM 1779 N N . ASP A 1 230 ? 1.937 -4.709 20.007 1.00 88.31 230 ASP A N 1
ATOM 1780 C CA . ASP A 1 230 ? 1.962 -6.102 20.464 1.00 88.31 230 ASP A CA 1
ATOM 1781 C C . ASP A 1 230 ? 2.444 -7.088 19.384 1.00 88.31 230 ASP A C 1
ATOM 1783 O O . ASP A 1 230 ? 2.547 -8.282 19.657 1.00 88.31 230 ASP A O 1
ATOM 1787 N N . ALA A 1 231 ? 2.718 -6.617 18.158 1.00 88.12 231 ALA A N 1
ATOM 1788 C CA . ALA A 1 231 ? 3.048 -7.442 16.992 1.00 88.12 231 ALA A CA 1
ATOM 1789 C C . ALA A 1 231 ? 2.027 -8.575 16.736 1.00 88.12 231 ALA A C 1
ATOM 1791 O O . ALA A 1 231 ? 2.385 -9.681 16.331 1.00 88.12 231 ALA A O 1
ATOM 1792 N N . THR A 1 232 ? 0.745 -8.301 17.002 1.00 90.12 232 THR A N 1
ATOM 1793 C CA . THR A 1 232 ? -0.367 -9.266 16.848 1.00 90.12 232 THR A CA 1
ATOM 1794 C C . THR A 1 232 ? -1.216 -9.025 15.603 1.00 90.12 232 THR A C 1
ATOM 1796 O O . THR A 1 232 ? -2.070 -9.843 15.279 1.00 90.12 232 THR A O 1
ATOM 1799 N N . ILE A 1 233 ? -0.995 -7.910 14.909 1.00 91.81 233 ILE A N 1
ATOM 1800 C CA . ILE A 1 233 ? -1.659 -7.589 13.646 1.00 91.81 233 ILE A CA 1
ATOM 1801 C C . ILE A 1 233 ? -0.818 -8.076 12.465 1.00 91.81 233 ILE A C 1
ATOM 1803 O O . ILE A 1 233 ? 0.408 -7.964 12.467 1.00 91.81 233 ILE A O 1
ATOM 1807 N N . THR A 1 234 ? -1.481 -8.620 11.454 1.00 93.12 234 THR A N 1
ATOM 1808 C CA . THR A 1 234 ? -0.843 -9.121 10.237 1.00 93.12 234 THR A CA 1
ATOM 1809 C C . THR A 1 234 ? -0.655 -8.011 9.202 1.00 93.12 234 THR A C 1
ATOM 1811 O O . THR A 1 234 ? -1.292 -6.958 9.247 1.00 93.12 234 THR A O 1
ATOM 1814 N N . LEU A 1 235 ? 0.220 -8.238 8.221 1.00 93.94 235 LEU A N 1
ATOM 1815 C CA . LEU A 1 235 ? 0.452 -7.265 7.155 1.00 93.94 235 LEU A CA 1
ATOM 1816 C C . LEU A 1 235 ? -0.814 -6.948 6.327 1.00 93.94 235 LEU A C 1
ATOM 1818 O O . LEU A 1 235 ? -1.084 -5.761 6.148 1.00 93.94 235 LEU A O 1
ATOM 1822 N N . PRO A 1 236 ? -1.619 -7.924 5.851 1.00 94.88 236 PRO A N 1
ATOM 1823 C CA . PRO A 1 236 ? -2.847 -7.623 5.107 1.00 94.88 236 PRO A CA 1
ATOM 1824 C C . PRO A 1 236 ? -3.808 -6.717 5.881 1.00 94.88 236 PRO A C 1
ATOM 1826 O O . PRO A 1 236 ? -4.374 -5.782 5.312 1.00 94.88 236 PRO A O 1
ATOM 1829 N N . GLU A 1 237 ? -3.927 -6.957 7.186 1.00 95.25 237 GLU A N 1
ATOM 1830 C CA . GLU A 1 237 ? -4.729 -6.163 8.114 1.00 95.25 237 GLU A CA 1
ATOM 1831 C C . GLU A 1 237 ? -4.194 -4.731 8.252 1.00 95.25 237 GLU A C 1
ATOM 1833 O O . GLU A 1 237 ? -4.970 -3.779 8.183 1.00 95.25 237 GLU A O 1
ATOM 1838 N N . ILE A 1 238 ? -2.872 -4.546 8.363 1.00 95.94 238 ILE A N 1
ATOM 1839 C CA . ILE A 1 238 ? -2.260 -3.208 8.371 1.00 95.94 238 ILE A CA 1
ATOM 1840 C C . ILE A 1 238 ? -2.567 -2.465 7.064 1.00 95.94 238 ILE A C 1
ATOM 1842 O O . ILE A 1 238 ? -2.991 -1.311 7.109 1.00 95.94 238 ILE A O 1
ATOM 1846 N N . LEU A 1 239 ? -2.384 -3.110 5.904 1.00 96.38 239 LEU A N 1
ATOM 1847 C CA . LEU A 1 239 ? -2.627 -2.478 4.600 1.00 96.38 239 LEU A CA 1
ATOM 1848 C C . LEU A 1 239 ? -4.103 -2.101 4.416 1.00 96.38 239 LEU A C 1
ATOM 1850 O O . LEU A 1 239 ? -4.416 -1.056 3.846 1.00 96.38 239 LEU A O 1
ATOM 1854 N N . GLU A 1 240 ? -5.019 -2.943 4.894 1.00 96.44 240 GLU A N 1
ATOM 1855 C CA . GLU A 1 240 ? -6.452 -2.654 4.893 1.00 96.44 240 GLU A CA 1
ATOM 1856 C C . GLU A 1 240 ? -6.800 -1.487 5.821 1.00 96.44 240 GLU A C 1
ATOM 1858 O O . GLU A 1 240 ? -7.499 -0.559 5.416 1.00 96.44 240 GLU A O 1
ATOM 1863 N N . ALA A 1 241 ? -6.256 -1.476 7.038 1.00 96.62 241 ALA A N 1
ATOM 1864 C CA . ALA A 1 241 ? -6.436 -0.374 7.972 1.00 96.62 241 ALA A CA 1
ATOM 1865 C C . ALA A 1 241 ? -5.898 0.950 7.405 1.00 96.62 241 ALA A C 1
ATOM 1867 O O . ALA A 1 241 ? -6.564 1.978 7.527 1.00 96.62 241 ALA A O 1
ATOM 1868 N N . THR A 1 242 ? -4.735 0.942 6.741 1.00 96.75 242 THR A N 1
ATOM 1869 C CA . THR A 1 242 ? -4.206 2.127 6.051 1.00 96.75 242 THR A CA 1
ATOM 1870 C C . THR A 1 242 ? -5.198 2.631 5.009 1.00 96.75 242 THR A C 1
ATOM 1872 O O . THR A 1 242 ? -5.554 3.808 5.038 1.00 96.75 242 THR A O 1
ATOM 1875 N N . LEU A 1 243 ? -5.686 1.752 4.129 1.00 95.94 243 LEU A N 1
ATOM 1876 C CA . LEU A 1 243 ? -6.642 2.120 3.085 1.00 95.94 243 LEU A CA 1
ATOM 1877 C C . LEU A 1 243 ? -7.914 2.741 3.682 1.00 95.94 243 LEU A C 1
ATOM 1879 O O . LEU A 1 243 ? -8.321 3.830 3.278 1.00 95.94 243 LEU A O 1
ATOM 1883 N N . LEU A 1 244 ? -8.496 2.106 4.701 1.00 95.62 244 LEU A N 1
ATOM 1884 C CA . LEU A 1 244 ? -9.675 2.622 5.395 1.00 95.62 244 LEU A CA 1
ATOM 1885 C C . LEU A 1 244 ? -9.424 4.017 5.985 1.00 95.62 244 LEU A C 1
ATOM 1887 O O . LEU A 1 244 ? -10.224 4.928 5.773 1.00 95.62 244 LEU A O 1
ATOM 1891 N N . LEU A 1 245 ? -8.290 4.231 6.652 1.00 95.25 245 LEU A N 1
ATOM 1892 C CA . LEU A 1 245 ? -7.964 5.526 7.253 1.00 95.25 245 LEU A CA 1
ATOM 1893 C C . LEU A 1 245 ? -7.707 6.630 6.222 1.00 95.25 245 LEU A C 1
ATOM 1895 O O . LEU A 1 245 ? -8.047 7.782 6.492 1.00 95.25 245 LEU A O 1
ATOM 1899 N N . THR A 1 246 ? -7.191 6.308 5.030 1.00 93.56 246 THR A N 1
ATOM 1900 C CA . THR A 1 246 ? -7.059 7.309 3.952 1.00 93.56 246 THR A CA 1
ATOM 1901 C C . THR A 1 246 ? -8.418 7.847 3.497 1.00 93.56 246 THR A C 1
ATOM 1903 O O . THR A 1 246 ? -8.529 9.026 3.170 1.00 93.56 246 THR A O 1
ATOM 1906 N N . SER A 1 247 ? -9.475 7.028 3.570 1.00 91.06 247 SER A N 1
ATOM 1907 C CA . SER A 1 247 ? -10.849 7.443 3.249 1.00 91.06 247 SER A CA 1
ATOM 1908 C C . SER A 1 247 ? -11.523 8.281 4.348 1.00 91.06 247 SER A C 1
ATOM 1910 O O . SER A 1 247 ? -12.532 8.943 4.100 1.00 91.06 247 SER A O 1
ATOM 1912 N N . CYS A 1 248 ? -10.974 8.286 5.569 1.00 88.56 248 CYS A N 1
ATOM 1913 C CA . CYS A 1 248 ? -11.521 9.036 6.705 1.00 88.56 248 CYS A CA 1
ATOM 1914 C C . CYS A 1 248 ? -11.121 10.519 6.720 1.00 88.56 248 CYS A C 1
ATOM 1916 O O . CYS A 1 248 ? -11.742 11.301 7.443 1.00 88.56 248 CYS A O 1
ATOM 1918 N N . GLY A 1 249 ? -10.101 10.901 5.946 1.00 86.31 249 GLY A N 1
ATOM 1919 C CA . GLY A 1 249 ? -9.617 12.273 5.823 1.00 86.31 249 GLY A CA 1
ATOM 1920 C C . GLY A 1 249 ? -8.169 12.473 6.276 1.00 86.31 249 GLY A C 1
ATOM 1921 O O . GLY A 1 249 ? -7.535 11.613 6.894 1.00 86.31 249 GLY A O 1
ATOM 1922 N N . ASN A 1 250 ? -7.636 13.657 5.964 1.00 88.62 250 ASN A N 1
ATOM 1923 C CA . ASN A 1 250 ? -6.217 13.985 6.129 1.00 88.62 250 ASN A CA 1
ATOM 1924 C C . ASN A 1 250 ? -5.734 13.985 7.590 1.00 88.62 250 ASN A C 1
ATOM 1926 O O . ASN A 1 250 ? -4.531 13.858 7.830 1.00 88.62 250 ASN A O 1
ATOM 1930 N N . GLN A 1 251 ? -6.643 14.093 8.566 1.00 90.00 251 GLN A N 1
ATOM 1931 C CA . GLN A 1 251 ? -6.317 14.059 9.994 1.00 90.00 251 GLN A CA 1
ATOM 1932 C C . GLN A 1 251 ? -5.702 12.720 10.434 1.00 90.00 251 GLN A C 1
ATOM 1934 O O . GLN A 1 251 ? -4.936 12.677 11.397 1.00 90.00 251 GLN A O 1
ATOM 1939 N N . TYR A 1 252 ? -5.966 11.636 9.698 1.00 93.12 252 TYR A N 1
ATOM 1940 C CA . TYR A 1 252 ? -5.445 10.307 10.017 1.00 93.12 252 TYR A CA 1
ATOM 1941 C C . TYR A 1 252 ? -4.095 9.991 9.370 1.00 93.12 252 TYR A C 1
ATOM 1943 O O . TYR A 1 252 ? -3.456 9.024 9.778 1.00 93.12 252 TYR A O 1
ATOM 1951 N N . LEU A 1 253 ? -3.596 10.821 8.445 1.00 92.38 253 LEU A N 1
ATOM 1952 C CA . LEU A 1 253 ? -2.309 10.579 7.774 1.00 92.38 253 LEU A CA 1
ATOM 1953 C C . LEU A 1 253 ? -1.134 10.525 8.761 1.00 92.38 253 LEU A C 1
ATOM 1955 O O . LEU A 1 253 ? -0.246 9.693 8.617 1.00 92.38 253 LEU A O 1
ATOM 1959 N N . GLY A 1 254 ? -1.154 11.350 9.814 1.00 92.44 254 GLY A N 1
ATOM 1960 C CA . GLY A 1 254 ? -0.142 11.278 10.875 1.00 92.44 254 GLY A CA 1
ATOM 1961 C C . GLY A 1 254 ? -0.203 9.972 11.676 1.00 92.44 254 GLY A C 1
ATOM 1962 O O . GLY A 1 254 ? 0.814 9.498 12.170 1.00 92.44 254 GLY A O 1
ATOM 1963 N N . THR A 1 255 ? -1.381 9.352 11.781 1.00 93.69 255 THR A N 1
ATOM 1964 C CA . THR A 1 255 ? -1.538 8.035 12.419 1.00 93.69 255 THR A CA 1
ATOM 1965 C C . THR A 1 255 ? -1.067 6.922 11.487 1.00 93.69 255 THR A C 1
ATOM 1967 O O . THR A 1 255 ? -0.323 6.056 11.937 1.00 93.69 255 THR A O 1
ATOM 1970 N N . ILE A 1 256 ? -1.438 6.976 10.202 1.00 95.81 256 ILE A N 1
ATOM 1971 C CA . ILE A 1 256 ? -0.961 6.045 9.164 1.00 95.81 256 ILE A CA 1
ATOM 1972 C C . ILE A 1 256 ? 0.562 5.991 9.153 1.00 95.81 256 ILE A C 1
ATOM 1974 O O . ILE A 1 256 ? 1.133 4.908 9.063 1.00 95.81 256 ILE A O 1
ATOM 1978 N N . ASP A 1 257 ? 1.213 7.139 9.335 1.00 94.75 257 ASP A N 1
ATOM 1979 C CA . ASP A 1 257 ? 2.664 7.210 9.408 1.00 94.75 257 ASP A CA 1
ATOM 1980 C C . ASP A 1 257 ? 3.238 6.279 10.482 1.00 94.75 257 ASP A C 1
ATOM 1982 O O . ASP A 1 257 ? 4.291 5.722 10.266 1.00 94.75 257 ASP A O 1
ATOM 1986 N N . HIS A 1 258 ? 2.550 5.988 11.588 1.00 94.44 258 HIS A N 1
ATOM 1987 C CA . HIS A 1 258 ? 3.063 5.068 12.612 1.00 94.44 258 HIS A CA 1
ATOM 1988 C C . HIS A 1 258 ? 2.987 3.582 12.214 1.00 94.44 258 HIS A C 1
ATOM 1990 O O . HIS A 1 258 ? 3.597 2.738 12.873 1.00 94.44 258 HIS A O 1
ATOM 1996 N N . PHE A 1 259 ? 2.257 3.235 11.148 1.00 95.81 259 PHE A N 1
ATOM 1997 C CA . PHE A 1 259 ? 2.074 1.842 10.727 1.00 95.81 259 PHE A CA 1
ATOM 1998 C C . PHE A 1 259 ? 3.344 1.245 10.111 1.00 95.81 259 PHE A C 1
ATOM 2000 O O . PHE A 1 259 ? 3.445 0.021 10.008 1.00 95.81 259 PHE A O 1
ATOM 2007 N N . TRP A 1 260 ? 4.349 2.072 9.780 1.00 94.38 260 TRP A N 1
ATOM 2008 C CA . TRP A 1 260 ? 5.644 1.591 9.288 1.00 94.38 260 TRP A CA 1
ATOM 2009 C C . TRP A 1 260 ? 6.273 0.560 10.234 1.00 94.38 260 TRP A C 1
ATOM 2011 O O . TRP A 1 260 ? 6.901 -0.385 9.767 1.00 94.38 260 TRP A O 1
ATOM 2021 N N . GLN A 1 261 ? 6.065 0.675 11.551 1.00 91.81 261 GLN A N 1
ATOM 2022 C CA . GLN A 1 261 ? 6.592 -0.290 12.523 1.00 91.81 261 GLN A CA 1
ATOM 2023 C C . GLN A 1 261 ? 6.046 -1.695 12.291 1.00 91.81 261 GLN A C 1
ATOM 2025 O O . GLN A 1 261 ? 6.815 -2.649 12.289 1.00 91.81 261 GLN A O 1
ATOM 2030 N N . GLY A 1 262 ? 4.738 -1.824 12.059 1.00 91.94 262 GLY A N 1
ATOM 2031 C CA . GLY A 1 262 ? 4.117 -3.114 11.762 1.00 91.94 262 GLY A CA 1
ATOM 2032 C C . GLY A 1 262 ? 4.534 -3.657 10.393 1.00 91.94 262 GLY A C 1
ATOM 2033 O O . GLY A 1 262 ? 4.745 -4.854 10.239 1.00 91.94 262 GLY A O 1
ATOM 2034 N N . ILE A 1 263 ? 4.716 -2.775 9.405 1.00 94.00 263 ILE A N 1
ATOM 2035 C CA . ILE A 1 263 ? 5.148 -3.171 8.054 1.00 94.00 263 ILE A CA 1
ATOM 2036 C C . ILE A 1 263 ? 6.598 -3.673 8.065 1.00 94.00 263 ILE A C 1
ATOM 2038 O O . ILE A 1 263 ? 6.918 -4.672 7.430 1.00 94.00 263 ILE A O 1
ATOM 2042 N N . THR A 1 264 ? 7.484 -2.984 8.784 1.00 90.75 264 THR A N 1
ATOM 2043 C CA . THR A 1 264 ? 8.921 -3.297 8.812 1.00 90.75 264 THR A CA 1
ATOM 2044 C C . THR A 1 264 ? 9.290 -4.424 9.768 1.00 90.75 264 THR A C 1
ATOM 2046 O O . THR A 1 264 ? 10.289 -5.107 9.534 1.00 90.75 264 THR A O 1
ATOM 2049 N N . SER A 1 265 ? 8.503 -4.636 10.828 1.00 85.75 265 SER A N 1
ATOM 2050 C CA . SER A 1 265 ? 8.702 -5.743 11.769 1.00 85.75 265 SER A CA 1
ATOM 2051 C C . SER A 1 265 ? 8.314 -7.096 11.175 1.00 85.75 265 SER A C 1
ATOM 2053 O O . SER A 1 265 ? 8.812 -8.130 11.631 1.00 85.75 265 SER A O 1
ATOM 2055 N N . GLN A 1 266 ? 7.478 -7.106 10.132 1.00 77.00 266 GLN A N 1
ATOM 2056 C CA . GLN A 1 266 ? 7.101 -8.330 9.449 1.00 77.00 266 GLN A CA 1
ATOM 2057 C C . GLN A 1 266 ? 8.303 -8.912 8.695 1.00 77.00 266 GLN A C 1
ATOM 2059 O O . GLN A 1 266 ? 8.812 -8.351 7.727 1.00 77.00 266 GLN A O 1
ATOM 2064 N N . THR A 1 267 ? 8.764 -10.074 9.156 1.00 66.38 267 THR A N 1
ATOM 2065 C CA . THR A 1 267 ? 9.901 -10.798 8.558 1.00 66.38 267 THR A CA 1
ATOM 2066 C C . THR A 1 267 ? 9.478 -11.810 7.495 1.00 66.38 267 THR A C 1
ATOM 2068 O O . THR A 1 267 ? 10.321 -12.268 6.722 1.00 66.38 267 THR A O 1
ATOM 2071 N N . ALA A 1 268 ? 8.186 -12.153 7.447 1.00 77.75 268 ALA A N 1
ATOM 2072 C CA . ALA A 1 268 ? 7.627 -13.052 6.447 1.00 77.75 268 ALA A CA 1
ATOM 2073 C C . ALA A 1 268 ? 7.728 -12.453 5.037 1.00 77.75 268 ALA A C 1
ATOM 2075 O O . ALA A 1 268 ? 7.756 -11.234 4.852 1.00 77.75 268 ALA A O 1
ATOM 2076 N N . GLU A 1 269 ? 7.793 -13.319 4.029 1.00 80.69 269 GLU A N 1
ATOM 2077 C CA . GLU A 1 269 ? 7.800 -12.866 2.643 1.00 80.69 269 GLU A CA 1
ATOM 2078 C C . GLU A 1 269 ? 6.432 -12.298 2.266 1.00 80.69 269 GLU A C 1
ATOM 2080 O O . GLU A 1 269 ? 5.407 -12.937 2.486 1.00 80.69 269 GLU A O 1
ATOM 2085 N N . MET A 1 270 ? 6.433 -11.080 1.722 1.00 92.06 270 MET A N 1
ATOM 2086 C CA . MET A 1 270 ? 5.247 -10.476 1.126 1.00 92.06 270 MET A CA 1
ATOM 2087 C C . MET A 1 270 ? 4.935 -11.175 -0.195 1.00 92.06 270 MET A C 1
ATOM 2089 O O . MET A 1 270 ? 5.843 -11.377 -1.012 1.00 92.06 270 MET A O 1
ATOM 2093 N N . ASP A 1 271 ? 3.664 -11.505 -0.405 1.00 92.69 271 ASP A N 1
ATOM 2094 C CA . ASP A 1 271 ? 3.185 -11.946 -1.712 1.00 92.69 271 ASP A CA 1
ATOM 2095 C C . ASP A 1 271 ? 3.146 -10.768 -2.708 1.00 92.69 271 ASP A C 1
ATOM 2097 O O . ASP A 1 271 ? 3.361 -9.596 -2.367 1.00 92.69 271 ASP A O 1
ATOM 2101 N N . LYS A 1 272 ? 2.916 -11.089 -3.980 1.00 94.25 272 LYS A N 1
ATOM 2102 C CA . LYS A 1 272 ? 2.883 -10.104 -5.061 1.00 94.25 272 LYS A CA 1
ATOM 2103 C C . LYS A 1 272 ? 1.770 -9.073 -4.838 1.00 94.25 272 LYS A C 1
ATOM 2105 O O . LYS A 1 272 ? 1.993 -7.873 -5.003 1.00 94.25 272 LYS A O 1
ATOM 2110 N N . GLU A 1 273 ? 0.582 -9.527 -4.463 1.00 95.31 273 GLU A N 1
ATOM 2111 C CA . GLU A 1 273 ? -0.617 -8.711 -4.287 1.00 95.31 273 GLU A CA 1
ATOM 2112 C C . GLU A 1 273 ? -0.445 -7.696 -3.144 1.00 95.31 273 GLU A C 1
ATOM 2114 O O . GLU A 1 273 ? -0.798 -6.522 -3.283 1.00 95.31 273 GLU A O 1
ATOM 2119 N N . GLN A 1 274 ? 0.174 -8.108 -2.039 1.00 95.06 274 GLN A N 1
ATOM 2120 C CA . GLN A 1 274 ? 0.537 -7.271 -0.898 1.00 95.06 274 GLN A CA 1
ATOM 2121 C C . GLN A 1 274 ? 1.591 -6.237 -1.276 1.00 95.06 274 GLN A C 1
ATOM 2123 O O . GLN A 1 274 ? 1.488 -5.091 -0.839 1.00 95.06 274 GLN A O 1
ATOM 2128 N N . ILE A 1 275 ? 2.589 -6.601 -2.091 1.00 96.12 275 ILE A N 1
ATOM 2129 C CA . ILE A 1 275 ? 3.593 -5.651 -2.591 1.00 96.12 275 ILE A CA 1
ATOM 2130 C C . ILE A 1 275 ? 2.911 -4.559 -3.421 1.00 96.12 275 ILE A C 1
ATOM 2132 O O . ILE A 1 275 ? 3.129 -3.373 -3.171 1.00 96.12 275 ILE A O 1
ATOM 2136 N N . LEU A 1 276 ? 2.045 -4.935 -4.366 1.00 97.06 276 LEU A N 1
ATOM 2137 C CA . LEU A 1 276 ? 1.316 -3.975 -5.202 1.00 97.06 276 LEU A CA 1
ATOM 2138 C C . LEU A 1 276 ? 0.390 -3.084 -4.366 1.00 97.06 276 LEU A C 1
ATOM 2140 O O . LEU A 1 276 ? 0.397 -1.861 -4.535 1.00 97.06 276 LEU A O 1
ATOM 2144 N N . LYS A 1 277 ? -0.341 -3.666 -3.402 1.00 96.94 277 LYS A N 1
ATOM 2145 C CA . LYS A 1 277 ? -1.162 -2.903 -2.452 1.00 96.94 277 LYS A CA 1
ATOM 2146 C C . LYS A 1 277 ? -0.297 -1.942 -1.633 1.00 96.94 277 LYS A C 1
ATOM 2148 O O . LYS A 1 277 ? -0.676 -0.785 -1.479 1.00 96.94 277 LYS A O 1
ATOM 2153 N N . LEU A 1 278 ? 0.886 -2.353 -1.174 1.00 96.94 278 LEU A N 1
ATOM 2154 C CA . LEU A 1 278 ? 1.803 -1.475 -0.447 1.00 96.94 278 LEU A CA 1
ATOM 2155 C C . LEU A 1 278 ? 2.284 -0.301 -1.313 1.00 96.94 278 LEU A C 1
ATOM 2157 O O . LEU A 1 278 ? 2.239 0.836 -0.847 1.00 96.94 278 LEU A O 1
ATOM 2161 N N . TYR A 1 279 ? 2.661 -0.531 -2.577 1.00 97.62 279 TYR A N 1
ATOM 2162 C CA . TYR A 1 279 ? 3.005 0.563 -3.498 1.00 97.62 279 TYR A CA 1
ATOM 2163 C C . TYR A 1 279 ? 1.844 1.542 -3.688 1.00 97.62 279 TYR A C 1
ATOM 2165 O O . TYR A 1 279 ? 2.064 2.752 -3.661 1.00 97.62 279 TYR A O 1
ATOM 2173 N N . SER A 1 280 ? 0.608 1.048 -3.801 1.00 96.19 280 SER A N 1
ATOM 2174 C CA . SER A 1 280 ? -0.577 1.911 -3.899 1.00 96.19 280 SER A CA 1
ATOM 2175 C C . SER A 1 280 ? -0.730 2.855 -2.701 1.00 96.19 280 SER A C 1
ATOM 2177 O O . SER A 1 280 ? -1.224 3.973 -2.853 1.00 96.19 280 SER A O 1
ATOM 2179 N N . LEU A 1 281 ? -0.259 2.423 -1.525 1.00 96.62 281 LEU A N 1
ATOM 2180 C CA . LEU A 1 281 ? -0.405 3.141 -0.265 1.00 96.62 281 LEU A CA 1
ATOM 2181 C C . LEU A 1 281 ? 0.797 4.035 0.085 1.00 96.62 281 LEU A C 1
ATOM 2183 O O . LEU A 1 281 ? 0.657 4.933 0.916 1.00 96.62 281 LEU A O 1
ATOM 2187 N N . LEU A 1 282 ? 1.958 3.842 -0.553 1.00 95.94 282 LEU A N 1
ATOM 2188 C CA . LEU A 1 282 ? 3.178 4.631 -0.311 1.00 95.94 282 LEU A CA 1
ATOM 2189 C C . LEU A 1 282 ? 2.976 6.159 -0.332 1.00 95.94 282 LEU A C 1
ATOM 2191 O O . LEU A 1 282 ? 3.545 6.825 0.538 1.00 95.94 282 LEU A O 1
ATOM 2195 N N . PRO A 1 283 ? 2.167 6.743 -1.242 1.00 93.56 283 PRO A N 1
ATOM 2196 C CA . PRO A 1 283 ? 1.933 8.189 -1.261 1.00 93.56 283 PRO A CA 1
ATOM 2197 C C . PRO A 1 283 ? 1.269 8.754 0.005 1.00 93.56 283 PRO A C 1
ATOM 2199 O O . PRO A 1 283 ? 1.326 9.961 0.224 1.00 93.56 283 PRO A O 1
ATOM 2202 N N . TYR A 1 284 ? 0.630 7.916 0.829 1.00 93.75 284 TYR A N 1
ATOM 2203 C CA . TYR A 1 284 ? -0.040 8.351 2.060 1.00 93.75 284 TYR A CA 1
ATOM 2204 C C . TYR A 1 284 ? 0.881 8.365 3.283 1.00 93.75 284 TYR A C 1
ATOM 2206 O O . TYR A 1 284 ? 0.546 8.997 4.287 1.00 93.75 284 TYR A O 1
ATOM 2214 N N . PHE A 1 285 ? 2.038 7.706 3.199 1.00 94.56 285 PHE A N 1
ATOM 2215 C CA . PHE A 1 285 ? 3.097 7.838 4.193 1.00 94.56 285 PHE A CA 1
ATOM 2216 C C . PHE A 1 285 ? 3.855 9.141 3.934 1.00 94.56 285 PHE A C 1
ATOM 2218 O O . PHE A 1 285 ? 4.152 9.478 2.787 1.00 94.56 285 PHE A O 1
ATOM 2225 N N . LYS A 1 286 ? 4.150 9.884 5.001 1.00 92.12 286 LYS A N 1
ATOM 2226 C CA . LYS A 1 286 ? 4.883 11.151 4.943 1.00 92.12 286 LYS A CA 1
ATOM 2227 C C . LYS A 1 286 ? 6.306 10.927 5.432 1.00 92.12 286 LYS A C 1
ATOM 2229 O O . LYS A 1 286 ? 7.180 10.569 4.651 1.00 92.12 286 LYS A O 1
ATOM 2234 N N . SER A 1 287 ? 6.524 11.078 6.734 1.00 92.25 287 SER A N 1
ATOM 2235 C CA . SER A 1 287 ? 7.850 10.960 7.354 1.00 92.25 287 SER A CA 1
ATOM 2236 C C . SER A 1 287 ? 8.428 9.551 7.224 1.00 92.25 287 SER A C 1
ATOM 2238 O O . SER A 1 287 ? 9.633 9.377 7.091 1.00 92.25 287 SER A O 1
ATOM 2240 N N . SER A 1 288 ? 7.557 8.543 7.186 1.00 93.38 288 SER A N 1
ATOM 2241 C CA . SER A 1 288 ? 7.945 7.138 7.099 1.00 93.38 288 SER A CA 1
ATOM 2242 C C . SER A 1 288 ? 7.996 6.577 5.672 1.00 93.38 288 SER A C 1
ATOM 2244 O O . SER A 1 288 ? 8.271 5.392 5.481 1.00 93.38 288 SER A O 1
ATOM 2246 N N . GLN A 1 289 ? 7.762 7.405 4.646 1.00 94.81 289 GLN A N 1
ATOM 2247 C CA . GLN A 1 289 ? 7.666 6.940 3.259 1.00 94.81 289 GLN A CA 1
ATOM 2248 C C . GLN A 1 289 ? 8.922 6.191 2.800 1.00 94.81 289 GLN A C 1
ATOM 2250 O O . GLN A 1 289 ? 8.812 5.114 2.216 1.00 94.81 289 GLN A O 1
ATOM 2255 N N . ASN A 1 290 ? 10.110 6.722 3.095 1.00 92.75 290 ASN A N 1
ATOM 2256 C CA . ASN A 1 290 ? 11.373 6.139 2.645 1.00 92.75 290 ASN A CA 1
ATOM 2257 C C . ASN A 1 290 ? 11.628 4.761 3.259 1.00 92.75 290 ASN A C 1
ATOM 2259 O O . ASN A 1 290 ? 12.013 3.833 2.546 1.00 92.75 290 ASN A O 1
ATOM 2263 N N . ILE A 1 291 ? 11.385 4.596 4.561 1.00 92.00 291 ILE A N 1
ATOM 2264 C CA . ILE A 1 291 ? 11.604 3.313 5.235 1.00 92.00 291 ILE A CA 1
ATOM 2265 C C . ILE A 1 291 ? 10.616 2.240 4.754 1.00 92.00 291 ILE A C 1
ATOM 2267 O O . ILE A 1 291 ? 11.000 1.090 4.507 1.00 92.00 291 ILE A O 1
ATOM 2271 N N . VAL A 1 292 ? 9.357 2.623 4.527 1.00 94.88 292 VAL A N 1
ATOM 2272 C CA . VAL A 1 292 ? 8.346 1.727 3.953 1.00 94.88 292 VAL A CA 1
ATOM 2273 C C . VAL A 1 292 ? 8.703 1.378 2.505 1.00 94.88 292 VAL A C 1
ATOM 2275 O O . VAL A 1 292 ? 8.652 0.208 2.130 1.00 94.88 292 VAL A O 1
ATOM 2278 N N . LEU A 1 293 ? 9.160 2.349 1.708 1.00 95.56 293 LEU A N 1
ATOM 2279 C CA . LEU A 1 293 ? 9.599 2.136 0.327 1.00 95.56 293 LEU A CA 1
ATOM 2280 C C . LEU A 1 293 ? 10.815 1.208 0.241 1.00 95.56 293 LEU A C 1
ATOM 2282 O O . LEU A 1 293 ? 10.840 0.326 -0.613 1.00 95.56 293 LEU A O 1
ATOM 2286 N N . ARG A 1 294 ? 11.812 1.348 1.122 1.00 93.25 294 ARG A N 1
ATOM 2287 C CA . ARG A 1 294 ? 12.963 0.424 1.176 1.00 93.25 294 ARG A CA 1
ATOM 2288 C C . ARG A 1 294 ? 12.529 -0.995 1.518 1.00 93.25 294 ARG A C 1
ATOM 2290 O O . ARG A 1 294 ? 13.038 -1.955 0.939 1.00 93.25 294 ARG A O 1
ATOM 2297 N N . THR A 1 295 ? 11.562 -1.127 2.421 1.00 93.50 295 THR A N 1
ATOM 2298 C CA . THR A 1 295 ? 10.984 -2.425 2.777 1.00 93.50 295 THR A CA 1
ATOM 2299 C C . THR A 1 295 ? 10.266 -3.036 1.580 1.00 93.50 295 THR A C 1
ATOM 2301 O O . THR A 1 295 ? 10.597 -4.157 1.193 1.00 93.50 295 THR A O 1
ATOM 2304 N N . ALA A 1 296 ? 9.389 -2.275 0.918 1.00 95.62 296 ALA A N 1
ATOM 2305 C CA . ALA A 1 296 ? 8.732 -2.693 -0.318 1.00 95.62 296 ALA A CA 1
ATOM 2306 C C . ALA A 1 296 ? 9.761 -3.110 -1.380 1.00 95.62 296 ALA A C 1
ATOM 2308 O O . ALA A 1 296 ? 9.690 -4.218 -1.895 1.00 95.62 296 ALA A O 1
ATOM 2309 N N . ALA A 1 297 ? 10.786 -2.288 -1.627 1.00 95.19 297 ALA A N 1
ATOM 2310 C CA . ALA A 1 297 ? 11.847 -2.555 -2.596 1.00 95.19 297 ALA A CA 1
ATOM 2311 C C . ALA A 1 297 ? 12.573 -3.884 -2.341 1.00 95.19 297 ALA A C 1
ATOM 2313 O O . ALA A 1 297 ? 12.839 -4.644 -3.273 1.00 95.19 297 ALA A O 1
ATOM 2314 N N . ARG A 1 298 ? 12.877 -4.193 -1.075 1.00 93.12 298 ARG A N 1
ATOM 2315 C CA . ARG A 1 298 ? 13.514 -5.458 -0.690 1.00 93.12 298 ARG A CA 1
ATOM 2316 C C . ARG A 1 298 ? 12.638 -6.661 -1.040 1.00 93.12 298 ARG A C 1
ATOM 2318 O O . ARG A 1 298 ? 13.161 -7.654 -1.539 1.00 93.12 298 ARG A O 1
ATOM 2325 N N . HIS A 1 299 ? 11.332 -6.578 -0.790 1.00 93.88 299 HIS A N 1
ATOM 2326 C CA . HIS A 1 299 ? 10.393 -7.652 -1.117 1.00 93.88 299 HIS A CA 1
ATOM 2327 C C . HIS A 1 299 ? 10.107 -7.739 -2.622 1.00 93.88 299 HIS A C 1
ATOM 2329 O O . HIS A 1 299 ? 10.104 -8.840 -3.168 1.00 93.88 299 HIS A O 1
ATOM 2335 N N . THR A 1 300 ? 10.007 -6.604 -3.317 1.00 95.94 300 THR A N 1
ATOM 2336 C CA . THR A 1 300 ? 9.929 -6.528 -4.783 1.00 95.94 300 THR A CA 1
ATOM 2337 C C . THR A 1 300 ? 11.077 -7.277 -5.435 1.00 95.94 300 THR A C 1
ATOM 2339 O O . THR A 1 300 ? 10.842 -8.109 -6.300 1.00 95.94 300 THR A O 1
ATOM 2342 N N . ASN A 1 301 ? 12.312 -7.059 -4.979 1.00 92.88 301 ASN A N 1
ATOM 2343 C CA . ASN A 1 301 ? 13.486 -7.731 -5.539 1.00 92.88 301 ASN A CA 1
ATOM 2344 C C . ASN A 1 301 ? 13.423 -9.261 -5.408 1.00 92.88 301 ASN A C 1
ATOM 2346 O O . ASN A 1 301 ? 13.926 -9.964 -6.280 1.00 92.88 301 ASN A O 1
ATOM 2350 N N . LYS A 1 302 ? 12.799 -9.779 -4.344 1.00 92.31 302 LYS A N 1
ATOM 2351 C CA . LYS A 1 302 ? 12.604 -11.223 -4.144 1.00 92.31 302 LYS A CA 1
ATOM 2352 C C . LYS A 1 302 ? 11.509 -11.796 -5.042 1.00 92.31 302 LYS A C 1
ATOM 2354 O O . LYS A 1 302 ? 11.657 -12.898 -5.552 1.00 92.31 302 LYS A O 1
ATOM 2359 N N . GLN A 1 303 ? 10.428 -11.043 -5.238 1.00 93.94 303 GLN A N 1
ATOM 2360 C CA . GLN A 1 303 ? 9.263 -11.456 -6.030 1.00 93.94 303 GLN A CA 1
ATOM 2361 C C . GLN A 1 303 ? 9.347 -11.038 -7.506 1.00 93.94 303 GLN A C 1
ATOM 2363 O O . GLN A 1 303 ? 8.417 -11.277 -8.270 1.00 93.94 303 GLN A O 1
ATOM 2368 N N . LEU A 1 304 ? 10.461 -10.437 -7.931 1.00 93.69 304 LEU A N 1
ATOM 2369 C CA . LEU A 1 304 ? 10.596 -9.795 -9.238 1.00 93.69 304 LEU A CA 1
ATOM 2370 C C . LEU A 1 304 ? 10.374 -10.758 -10.413 1.00 93.69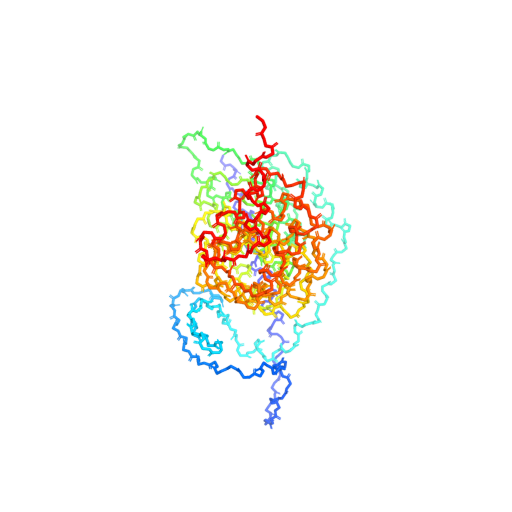 304 LEU A C 1
ATOM 2372 O O . LEU A 1 304 ? 9.803 -10.374 -11.428 1.00 93.69 304 LEU A O 1
ATOM 2376 N N . LEU A 1 305 ? 10.783 -12.022 -10.273 1.00 92.38 305 LEU A N 1
ATOM 2377 C CA . LEU A 1 305 ? 10.581 -13.051 -11.301 1.00 92.38 305 LEU A CA 1
ATOM 2378 C C . LEU A 1 305 ? 9.105 -13.439 -11.485 1.00 92.38 305 LEU A C 1
ATOM 2380 O O . LEU A 1 305 ? 8.734 -13.902 -12.557 1.00 92.38 305 LEU A O 1
ATOM 2384 N N . ASN A 1 306 ? 8.266 -13.216 -10.470 1.00 94.19 306 ASN A N 1
ATOM 2385 C CA . ASN A 1 306 ? 6.832 -13.512 -10.501 1.00 94.19 306 ASN A CA 1
ATOM 2386 C C . ASN A 1 306 ? 5.995 -12.326 -11.021 1.00 94.19 306 ASN A C 1
ATOM 2388 O O . ASN A 1 306 ? 4.769 -12.420 -11.123 1.00 94.19 306 ASN A O 1
ATOM 2392 N N . MET A 1 307 ? 6.637 -11.193 -11.325 1.00 95.56 307 MET A N 1
ATOM 2393 C CA . MET A 1 307 ? 5.971 -9.997 -11.838 1.00 95.56 307 MET A CA 1
ATOM 2394 C C . MET A 1 307 ? 5.761 -10.073 -13.352 1.00 95.56 307 MET A C 1
ATOM 2396 O O . MET A 1 307 ? 6.585 -10.619 -14.084 1.00 95.56 307 MET A O 1
ATOM 2400 N N . LYS A 1 308 ? 4.653 -9.493 -13.815 1.00 96.56 308 LYS A N 1
ATOM 2401 C CA . LYS A 1 308 ? 4.318 -9.257 -15.223 1.00 96.56 308 LYS A CA 1
ATOM 2402 C C . LYS A 1 308 ? 4.650 -7.812 -15.613 1.00 96.56 308 LYS A C 1
ATOM 2404 O O . LYS A 1 308 ? 4.953 -6.975 -14.761 1.00 96.56 308 LYS A O 1
ATOM 2409 N N . SER A 1 309 ? 4.548 -7.502 -16.906 1.00 97.12 309 SER A N 1
ATOM 2410 C CA . SER A 1 309 ? 4.791 -6.152 -17.435 1.00 97.12 309 SER A CA 1
ATOM 2411 C C . SER A 1 309 ? 3.880 -5.100 -16.800 1.00 97.12 309 SER A C 1
ATOM 2413 O O . SER A 1 309 ? 4.355 -4.026 -16.432 1.00 97.12 309 SER A O 1
ATOM 2415 N N . GLU A 1 310 ? 2.606 -5.432 -16.588 1.00 97.56 310 GLU A N 1
ATOM 2416 C CA . GLU A 1 310 ? 1.620 -4.566 -15.934 1.00 97.56 310 GLU A CA 1
ATOM 2417 C C . GLU A 1 310 ? 2.049 -4.191 -14.508 1.00 97.56 310 GLU A C 1
ATOM 2419 O O . GLU A 1 310 ? 1.973 -3.027 -14.117 1.00 97.56 310 GLU A O 1
ATOM 2424 N N . ASP A 1 311 ? 2.579 -5.156 -13.751 1.00 97.69 311 ASP A N 1
ATOM 2425 C CA . ASP A 1 311 ? 3.010 -4.957 -12.364 1.00 97.69 311 ASP A CA 1
ATOM 2426 C C . ASP A 1 311 ? 4.236 -4.041 -12.287 1.00 97.69 311 ASP A C 1
ATOM 2428 O O . ASP A 1 311 ? 4.286 -3.110 -11.484 1.00 97.69 311 ASP A O 1
ATOM 2432 N N . VAL A 1 312 ? 5.228 -4.278 -13.152 1.00 97.88 312 VAL A N 1
ATOM 2433 C CA . VAL A 1 312 ? 6.453 -3.467 -13.218 1.00 97.88 312 VAL A CA 1
ATOM 2434 C C . VAL A 1 312 ? 6.137 -2.046 -13.676 1.00 97.88 312 VAL A C 1
ATOM 2436 O O . VAL A 1 312 ? 6.648 -1.083 -13.100 1.00 97.88 312 VAL A O 1
ATOM 2439 N N . THR A 1 313 ? 5.247 -1.904 -14.660 1.00 98.00 313 THR A N 1
ATOM 2440 C CA . THR A 1 313 ? 4.747 -0.603 -15.121 1.00 98.00 313 THR A CA 1
ATOM 2441 C C . THR A 1 313 ? 4.033 0.130 -13.994 1.00 98.00 313 THR A C 1
ATOM 2443 O O . THR A 1 313 ? 4.308 1.305 -13.744 1.00 98.00 313 THR A O 1
ATOM 2446 N N . TYR A 1 314 ? 3.159 -0.568 -13.266 1.00 98.31 314 TYR A N 1
ATOM 2447 C CA . TYR A 1 314 ? 2.451 -0.016 -12.122 1.00 98.31 314 TYR A CA 1
ATOM 2448 C C . TYR A 1 314 ? 3.421 0.485 -11.049 1.00 98.31 314 TYR A C 1
ATOM 2450 O O . TYR A 1 314 ? 3.337 1.650 -10.652 1.00 98.31 314 TYR A O 1
ATOM 2458 N N . ILE A 1 315 ? 4.385 -0.344 -10.636 1.00 98.19 315 ILE A N 1
ATOM 2459 C CA . ILE A 1 315 ? 5.404 0.032 -9.649 1.00 98.19 315 ILE A CA 1
ATOM 2460 C C . ILE A 1 315 ? 6.167 1.272 -10.122 1.00 98.19 315 ILE A C 1
ATOM 2462 O O . ILE A 1 315 ? 6.215 2.262 -9.394 1.00 98.19 315 ILE A O 1
ATOM 2466 N N . LEU A 1 316 ? 6.703 1.270 -11.346 1.00 98.12 316 LEU A N 1
ATOM 2467 C CA . LEU A 1 316 ? 7.420 2.421 -11.901 1.00 98.12 316 LEU A CA 1
ATOM 2468 C C . LEU A 1 316 ? 6.558 3.689 -11.907 1.00 98.12 316 LEU A C 1
ATOM 2470 O O . LEU A 1 316 ? 7.041 4.748 -11.509 1.00 98.12 316 LEU A O 1
ATOM 2474 N N . SER A 1 317 ? 5.278 3.581 -12.273 1.00 97.75 317 SER A N 1
ATOM 2475 C CA . SER A 1 317 ? 4.349 4.716 -12.282 1.00 97.75 317 SER A CA 1
ATOM 2476 C C . SER A 1 317 ? 4.133 5.305 -10.885 1.00 97.75 317 SER A C 1
ATOM 2478 O O . SER A 1 317 ? 4.079 6.525 -10.728 1.00 97.75 317 SER A O 1
ATOM 2480 N N . VAL A 1 318 ? 4.066 4.461 -9.850 1.00 97.38 318 VAL A N 1
ATOM 2481 C CA . VAL A 1 318 ? 3.974 4.903 -8.455 1.00 97.38 318 VAL A CA 1
ATOM 2482 C C . VAL A 1 318 ? 5.258 5.617 -8.052 1.00 97.38 318 VAL A C 1
ATOM 2484 O O . VAL A 1 318 ? 5.184 6.711 -7.494 1.00 97.38 318 VAL A O 1
ATOM 2487 N N . LEU A 1 319 ? 6.421 5.037 -8.373 1.00 97.56 319 LEU A N 1
ATOM 2488 C CA . LEU A 1 319 ? 7.728 5.592 -8.015 1.00 97.56 319 LEU A CA 1
ATOM 2489 C C . LEU A 1 319 ? 7.922 7.016 -8.551 1.00 97.56 319 LEU A C 1
ATOM 2491 O O . LEU A 1 319 ? 8.566 7.813 -7.876 1.00 97.56 319 LEU A O 1
ATOM 2495 N N . THR A 1 320 ? 7.336 7.370 -9.704 1.00 96.50 320 THR A N 1
ATOM 2496 C CA . THR A 1 320 ? 7.428 8.741 -10.257 1.00 96.50 320 THR A CA 1
ATOM 2497 C C . THR A 1 320 ? 6.881 9.828 -9.324 1.00 96.50 320 THR A C 1
ATOM 2499 O O . THR A 1 320 ? 7.238 10.995 -9.469 1.00 96.50 320 THR A O 1
ATOM 2502 N N . ARG A 1 321 ? 6.019 9.459 -8.367 1.00 94.75 321 ARG A N 1
ATOM 2503 C CA . ARG A 1 321 ? 5.401 10.372 -7.394 1.00 94.75 321 ARG A CA 1
ATOM 2504 C C . ARG A 1 321 ? 6.100 10.371 -6.036 1.00 94.75 321 ARG A C 1
ATOM 2506 O O . ARG A 1 321 ? 5.671 11.096 -5.142 1.00 94.75 321 ARG A O 1
ATOM 2513 N N . LEU A 1 322 ? 7.114 9.528 -5.856 1.00 94.56 322 LEU A N 1
ATOM 2514 C CA . LEU A 1 322 ? 7.812 9.358 -4.587 1.00 94.56 322 LEU A CA 1
ATOM 2515 C C . LEU A 1 322 ? 9.168 10.057 -4.612 1.00 94.56 322 LEU A C 1
ATOM 2517 O O . LEU A 1 322 ? 9.768 10.287 -5.662 1.00 94.56 322 LEU A O 1
ATOM 2521 N N . THR A 1 323 ? 9.671 10.350 -3.420 1.00 89.31 323 THR A N 1
ATOM 2522 C CA . THR A 1 323 ? 11.045 10.823 -3.223 1.00 89.31 323 THR A CA 1
ATOM 2523 C C . THR A 1 323 ? 11.907 9.700 -2.651 1.00 89.31 323 THR A C 1
ATOM 2525 O O . THR A 1 323 ? 11.383 8.711 -2.147 1.00 89.31 323 THR A O 1
ATOM 2528 N N . GLY A 1 324 ? 13.233 9.806 -2.777 1.00 88.00 324 GLY A N 1
ATOM 2529 C CA . GLY A 1 324 ? 14.143 8.836 -2.151 1.00 88.00 324 GLY A CA 1
ATOM 2530 C C . GLY A 1 324 ? 14.078 7.417 -2.731 1.00 88.00 324 GLY A C 1
ATOM 2531 O O . GLY A 1 324 ? 14.377 6.455 -2.023 1.00 88.00 324 GLY A O 1
ATOM 2532 N N . VAL A 1 325 ? 13.689 7.266 -4.004 1.00 94.31 325 VAL A N 1
ATOM 2533 C CA . VAL A 1 325 ? 13.592 5.955 -4.665 1.00 94.31 325 VAL A CA 1
ATOM 2534 C C . VAL A 1 325 ? 14.950 5.235 -4.641 1.00 94.31 325 VAL A C 1
ATOM 2536 O O . VAL A 1 325 ? 15.929 5.778 -5.159 1.00 94.31 325 VAL A O 1
ATOM 2539 N N . PRO A 1 326 ? 15.044 4.010 -4.079 1.00 92.62 326 PRO A N 1
ATOM 2540 C CA . PRO A 1 326 ? 16.309 3.285 -4.016 1.00 92.62 326 PRO A CA 1
ATOM 2541 C C . PRO A 1 326 ? 16.858 2.972 -5.411 1.00 92.62 326 PRO A C 1
ATOM 2543 O O . PRO A 1 326 ? 16.191 2.325 -6.218 1.00 92.62 326 PRO A O 1
ATOM 2546 N N . GLN A 1 327 ? 18.109 3.351 -5.681 1.00 92.50 327 GLN A N 1
ATOM 2547 C CA . GLN A 1 327 ? 18.745 3.084 -6.977 1.00 92.50 327 GLN A CA 1
ATOM 2548 C C . GLN A 1 327 ? 18.817 1.581 -7.286 1.00 92.50 327 GLN A C 1
ATOM 2550 O O . GLN A 1 327 ? 18.625 1.172 -8.428 1.00 92.50 327 GLN A O 1
ATOM 2555 N N . SER A 1 328 ? 19.022 0.747 -6.264 1.00 93.44 328 SER A N 1
ATOM 2556 C CA . SER A 1 328 ? 19.029 -0.714 -6.397 1.00 93.44 328 SER A CA 1
ATOM 2557 C C . SER A 1 328 ? 17.689 -1.277 -6.879 1.00 93.44 328 SER A C 1
ATOM 2559 O O . SER A 1 328 ? 17.677 -2.254 -7.624 1.00 93.44 328 SER A O 1
ATOM 2561 N N . LEU A 1 329 ? 16.564 -0.658 -6.503 1.00 96.19 329 LEU A N 1
ATOM 2562 C CA . LEU A 1 329 ? 15.246 -1.036 -7.012 1.00 96.19 329 LEU A CA 1
ATOM 2563 C C . LEU A 1 329 ? 15.153 -0.741 -8.509 1.00 96.19 329 LEU A C 1
ATOM 2565 O O . LEU A 1 329 ? 14.780 -1.623 -9.276 1.00 96.19 329 LEU A O 1
ATOM 2569 N N . LEU A 1 330 ? 15.539 0.467 -8.930 1.00 97.38 330 LEU A N 1
ATOM 2570 C CA . LEU A 1 330 ? 15.506 0.860 -10.342 1.00 97.38 330 LEU A CA 1
ATOM 2571 C C . LEU A 1 330 ? 16.405 -0.039 -11.195 1.00 97.38 330 LEU A C 1
ATOM 2573 O O . LEU A 1 330 ? 15.937 -0.563 -12.198 1.00 97.38 330 LEU A O 1
ATOM 2577 N N . GLN A 1 331 ? 17.628 -0.325 -10.740 1.00 96.06 331 GLN A N 1
ATOM 2578 C CA . GLN A 1 331 ? 18.537 -1.272 -11.399 1.00 96.06 331 GLN A CA 1
ATOM 2579 C C . GLN A 1 331 ? 17.916 -2.659 -11.587 1.00 96.06 331 GLN A C 1
ATOM 2581 O O . GLN A 1 331 ? 18.139 -3.318 -12.601 1.00 96.06 331 GLN A O 1
ATOM 2586 N N . ASN A 1 332 ? 17.167 -3.148 -10.600 1.00 96.56 332 ASN A N 1
ATOM 2587 C CA . ASN A 1 332 ? 16.539 -4.460 -10.696 1.00 96.56 332 ASN A CA 1
ATOM 2588 C C . ASN A 1 332 ? 15.331 -4.439 -11.638 1.00 96.56 332 ASN A C 1
ATOM 2590 O O . ASN A 1 332 ? 15.196 -5.346 -12.458 1.00 96.56 332 ASN A O 1
ATOM 2594 N N . LEU A 1 333 ? 14.511 -3.386 -11.596 1.00 97.50 333 LEU A N 1
ATOM 2595 C CA . LEU A 1 333 ? 13.397 -3.211 -12.530 1.00 97.50 333 LEU A CA 1
ATOM 2596 C C . LEU A 1 333 ? 13.900 -3.098 -13.980 1.00 97.50 333 LEU A C 1
ATOM 2598 O O . LEU A 1 333 ? 13.365 -3.769 -14.857 1.00 97.50 333 LEU A O 1
ATOM 2602 N N . THR A 1 334 ? 14.972 -2.349 -14.251 1.00 96.62 334 THR A N 1
ATOM 2603 C CA . THR A 1 334 ? 15.526 -2.224 -15.614 1.00 96.62 334 THR A CA 1
ATOM 2604 C C . THR A 1 334 ? 16.194 -3.508 -16.100 1.00 96.62 334 THR A C 1
ATOM 2606 O O . THR A 1 334 ? 16.047 -3.872 -17.270 1.00 96.62 334 THR A O 1
ATOM 2609 N N . LYS A 1 335 ? 16.841 -4.275 -15.210 1.00 96.44 335 LYS A N 1
ATOM 2610 C CA . LYS A 1 335 ? 17.281 -5.648 -15.520 1.00 96.44 335 LYS A CA 1
ATOM 2611 C C . LYS A 1 335 ? 16.107 -6.545 -15.895 1.00 96.44 335 LYS A C 1
ATOM 2613 O O . LYS A 1 335 ? 16.209 -7.274 -16.880 1.00 96.44 335 LYS A O 1
ATOM 2618 N N . TRP A 1 336 ? 15.005 -6.485 -15.146 1.00 97.19 336 TRP A N 1
ATOM 2619 C CA . TRP A 1 336 ? 13.803 -7.254 -15.462 1.00 97.19 336 TRP A CA 1
ATOM 2620 C C . TRP A 1 336 ? 13.257 -6.876 -16.843 1.00 97.19 336 TRP A C 1
ATOM 2622 O O . TRP A 1 336 ? 13.003 -7.772 -17.645 1.00 97.19 336 TRP A O 1
ATOM 2632 N N . ILE A 1 337 ? 13.177 -5.579 -17.164 1.00 96.44 337 ILE A N 1
ATOM 2633 C CA . ILE A 1 337 ? 12.746 -5.099 -18.489 1.00 96.44 337 ILE A CA 1
ATOM 2634 C C . ILE A 1 337 ? 13.636 -5.696 -19.582 1.00 96.44 337 ILE A C 1
ATOM 2636 O O . ILE A 1 337 ? 13.136 -6.320 -20.513 1.00 96.44 337 ILE A O 1
ATOM 2640 N N . ASN A 1 338 ? 14.960 -5.582 -19.441 1.00 95.69 338 ASN A N 1
ATOM 2641 C CA . ASN A 1 338 ? 15.924 -6.092 -20.418 1.00 95.69 338 ASN A CA 1
ATOM 2642 C C . ASN A 1 338 ? 15.813 -7.614 -20.652 1.00 95.69 338 ASN A C 1
ATOM 2644 O O . ASN A 1 338 ? 16.050 -8.096 -21.763 1.00 95.69 338 ASN A O 1
ATOM 2648 N N . LEU A 1 339 ? 15.488 -8.390 -19.617 1.00 95.38 339 LEU A N 1
ATOM 2649 C CA . LEU A 1 339 ? 15.320 -9.842 -19.728 1.00 95.38 339 LEU A CA 1
ATOM 2650 C C . LEU A 1 339 ? 13.978 -10.225 -20.369 1.00 95.38 339 LEU A C 1
ATOM 2652 O O . LEU A 1 339 ? 13.910 -11.212 -21.101 1.00 95.38 339 LEU A O 1
ATOM 2656 N N . ASN A 1 340 ? 12.936 -9.420 -20.161 1.00 95.31 340 ASN A N 1
ATOM 2657 C CA . ASN A 1 340 ? 11.563 -9.748 -20.542 1.00 95.31 340 ASN A CA 1
ATOM 2658 C C . ASN A 1 340 ? 11.048 -9.006 -21.785 1.00 95.31 340 ASN A C 1
ATOM 2660 O O . ASN A 1 340 ? 9.879 -9.147 -22.119 1.00 95.31 340 ASN A O 1
ATOM 2664 N N . LEU A 1 341 ? 11.897 -8.284 -22.529 1.00 93.75 341 LEU A N 1
ATOM 2665 C CA . LEU A 1 341 ? 11.500 -7.515 -23.729 1.00 93.75 341 LEU A CA 1
ATOM 2666 C C . LEU A 1 341 ? 10.619 -8.283 -24.732 1.00 93.75 341 LEU A C 1
ATOM 2668 O O . LEU A 1 341 ? 9.805 -7.686 -25.423 1.00 93.75 341 LEU A O 1
ATOM 2672 N N . HIS A 1 342 ? 10.787 -9.602 -24.823 1.00 90.62 342 HIS A N 1
ATOM 2673 C CA . HIS A 1 342 ? 10.045 -10.466 -25.739 1.00 90.62 342 HIS A CA 1
ATOM 2674 C C . HIS A 1 342 ? 8.565 -10.661 -25.356 1.00 90.62 342 HIS A C 1
ATOM 2676 O O . HIS A 1 342 ? 7.754 -10.936 -26.236 1.00 90.62 342 HIS A O 1
ATOM 2682 N N . VAL A 1 343 ? 8.213 -10.507 -24.073 1.00 92.00 343 VAL A N 1
ATOM 2683 C CA . VAL A 1 343 ? 6.838 -10.640 -23.550 1.00 92.00 343 VAL A CA 1
ATOM 2684 C C . VAL A 1 343 ? 6.214 -9.310 -23.128 1.00 92.00 343 VAL A C 1
ATOM 2686 O O . VAL A 1 343 ? 5.033 -9.283 -22.798 1.00 92.00 343 VAL A O 1
ATOM 2689 N N . VAL A 1 344 ? 6.978 -8.214 -23.111 1.00 94.00 344 VAL A N 1
ATOM 2690 C CA . VAL A 1 344 ? 6.465 -6.890 -22.733 1.00 94.00 344 VAL A CA 1
ATOM 2691 C C . VAL A 1 344 ? 5.694 -6.281 -23.914 1.00 94.00 344 VAL A C 1
ATOM 2693 O O . VAL A 1 344 ? 6.287 -6.104 -24.979 1.00 94.00 344 VAL A O 1
ATOM 2696 N N . PRO A 1 345 ? 4.405 -5.930 -23.750 1.00 93.19 345 PRO A N 1
ATOM 2697 C CA . PRO A 1 345 ? 3.644 -5.215 -24.772 1.00 93.19 345 PRO A CA 1
ATOM 2698 C C . PRO A 1 345 ? 4.174 -3.795 -25.006 1.00 93.19 345 PRO A C 1
ATOM 2700 O O . PRO A 1 345 ? 4.603 -3.129 -24.063 1.00 93.19 345 PRO A O 1
ATOM 2703 N N . ASP A 1 346 ? 4.042 -3.282 -26.230 1.00 91.31 346 ASP A N 1
ATOM 2704 C CA . ASP A 1 346 ? 4.551 -1.957 -26.626 1.00 91.31 346 ASP A CA 1
ATOM 2705 C C . ASP A 1 346 ? 4.012 -0.813 -25.751 1.00 91.31 346 ASP A C 1
ATOM 2707 O O . ASP A 1 346 ? 4.737 0.123 -25.402 1.00 91.31 346 ASP A O 1
ATOM 2711 N N . ARG A 1 347 ? 2.738 -0.912 -25.343 1.00 93.50 347 ARG A N 1
ATOM 2712 C CA . ARG A 1 347 ? 2.090 0.041 -24.428 1.00 93.50 347 ARG A CA 1
ATOM 2713 C C . ARG A 1 347 ? 2.803 0.095 -23.077 1.00 93.50 347 ARG A C 1
ATOM 2715 O O . ARG A 1 347 ? 3.093 1.183 -22.574 1.00 93.50 347 ARG A O 1
ATOM 2722 N N . ASP A 1 348 ? 3.067 -1.070 -22.493 1.00 95.62 348 ASP A N 1
ATOM 2723 C CA . ASP A 1 348 ? 3.715 -1.182 -21.188 1.00 95.62 348 ASP A CA 1
ATOM 2724 C C . ASP A 1 348 ? 5.161 -0.710 -21.290 1.00 95.62 348 ASP A C 1
ATOM 2726 O O . ASP A 1 348 ? 5.592 0.108 -20.482 1.00 95.62 348 ASP A O 1
ATOM 2730 N N . PHE A 1 349 ? 5.882 -1.131 -22.335 1.00 95.25 349 PHE A N 1
ATOM 2731 C CA . PHE A 1 349 ? 7.246 -0.679 -22.594 1.00 95.25 349 PHE A CA 1
ATOM 2732 C C . PHE A 1 349 ? 7.325 0.850 -22.674 1.00 95.25 349 PHE A C 1
ATOM 2734 O O . PHE A 1 349 ? 8.077 1.472 -21.923 1.00 95.25 349 PHE A O 1
ATOM 2741 N N . SER A 1 350 ? 6.483 1.476 -23.501 1.00 95.38 350 SER A N 1
ATOM 2742 C CA . SER A 1 350 ? 6.395 2.937 -23.610 1.00 95.38 350 SER A CA 1
ATOM 2743 C C . SER A 1 350 ? 6.126 3.602 -22.260 1.00 95.38 350 SER A C 1
ATOM 2745 O O . SER A 1 350 ? 6.750 4.609 -21.920 1.00 95.38 350 SER A O 1
ATOM 2747 N N . CYS A 1 351 ? 5.233 3.035 -21.447 1.00 97.00 351 CYS A N 1
ATOM 2748 C CA . CYS A 1 351 ? 4.953 3.554 -20.113 1.00 97.00 351 CYS A CA 1
ATOM 2749 C C . CYS A 1 351 ? 6.161 3.421 -19.171 1.00 97.00 351 CYS A C 1
ATOM 2751 O O . CYS A 1 351 ? 6.498 4.379 -18.472 1.00 97.00 351 CYS A O 1
ATOM 2753 N N . MET A 1 352 ? 6.863 2.284 -19.192 1.00 97.62 352 MET A N 1
ATOM 2754 C CA . MET A 1 352 ? 8.083 2.071 -18.411 1.00 97.62 352 MET A CA 1
ATOM 2755 C C . MET A 1 352 ? 9.158 3.103 -18.772 1.00 97.62 352 MET A C 1
ATOM 2757 O O . MET A 1 352 ? 9.730 3.717 -17.871 1.00 97.62 352 MET A O 1
ATOM 2761 N N . ILE A 1 353 ? 9.388 3.370 -20.063 1.00 96.81 353 ILE A N 1
ATOM 2762 C CA . ILE A 1 353 ? 10.384 4.359 -20.508 1.00 96.81 353 ILE A CA 1
ATOM 2763 C C . ILE A 1 353 ? 9.972 5.789 -20.127 1.00 96.81 353 ILE A C 1
ATOM 2765 O O . ILE A 1 353 ? 10.805 6.542 -19.611 1.00 96.81 353 ILE A O 1
ATOM 2769 N N . LYS A 1 354 ? 8.684 6.151 -20.264 1.00 97.31 354 LYS A N 1
ATOM 2770 C CA . LYS A 1 354 ? 8.148 7.420 -19.726 1.00 97.31 354 LYS A CA 1
ATOM 2771 C C . LYS A 1 354 ? 8.455 7.542 -18.227 1.00 97.31 354 LYS A C 1
ATOM 2773 O O . LYS A 1 354 ? 8.930 8.589 -17.783 1.00 97.31 354 LYS A O 1
ATOM 2778 N N . CYS A 1 355 ? 8.233 6.482 -17.448 1.00 98.00 355 CYS A N 1
ATOM 2779 C CA . CYS A 1 355 ? 8.491 6.485 -16.007 1.00 98.00 355 CYS A CA 1
ATOM 2780 C C . CYS A 1 355 ? 9.982 6.634 -15.675 1.00 98.00 355 CYS A C 1
ATOM 2782 O O . CYS A 1 355 ? 10.324 7.465 -14.837 1.00 98.00 355 CYS A O 1
ATOM 2784 N N . LEU A 1 356 ? 10.875 5.893 -16.342 1.00 97.50 356 LEU A N 1
ATOM 2785 C CA . LEU A 1 356 ? 12.328 6.003 -16.136 1.00 97.50 356 LEU A CA 1
ATOM 2786 C C . LEU A 1 356 ? 12.841 7.415 -16.449 1.00 97.50 356 LEU A C 1
ATOM 2788 O O . LEU A 1 356 ? 13.616 7.980 -15.675 1.00 97.50 356 LEU A O 1
ATOM 2792 N N . ARG A 1 357 ? 12.321 8.038 -17.515 1.00 96.56 357 ARG A N 1
ATOM 2793 C CA . ARG A 1 357 ? 12.577 9.449 -17.830 1.00 96.56 357 ARG A CA 1
ATOM 2794 C C . ARG A 1 357 ? 12.138 10.378 -16.700 1.00 96.56 357 ARG A C 1
ATOM 2796 O O . ARG A 1 357 ? 12.918 11.234 -16.288 1.00 96.56 357 ARG A O 1
ATOM 2803 N N . HIS A 1 358 ? 10.916 10.220 -16.186 1.00 96.75 358 HIS A N 1
ATOM 2804 C CA . HIS A 1 358 ? 10.404 11.040 -15.078 1.00 96.75 358 HIS A CA 1
ATOM 2805 C C . HIS A 1 358 ? 11.209 10.857 -13.788 1.00 96.75 358 HIS A C 1
ATOM 2807 O O . HIS A 1 358 ? 11.459 11.826 -13.076 1.00 96.75 358 HIS A O 1
ATOM 2813 N N . LEU A 1 359 ? 11.684 9.639 -13.537 1.00 96.44 359 LEU A N 1
ATOM 2814 C CA . LEU A 1 359 ? 12.582 9.306 -12.433 1.00 96.44 359 LEU A CA 1
ATOM 2815 C C . LEU A 1 359 ? 14.017 9.812 -12.646 1.00 96.44 359 LEU A C 1
ATOM 2817 O O . LEU A 1 359 ? 14.849 9.655 -11.755 1.00 96.44 359 LEU A O 1
ATOM 2821 N N . LYS A 1 360 ? 14.315 10.411 -13.809 1.00 95.69 360 LYS A N 1
ATOM 2822 C CA . LYS A 1 360 ? 15.660 10.832 -14.231 1.00 95.69 360 LYS A CA 1
ATOM 2823 C C . LYS A 1 360 ? 16.680 9.694 -14.122 1.00 95.69 360 LYS A C 1
ATOM 2825 O O . LYS A 1 360 ? 17.845 9.925 -13.806 1.00 95.69 360 LYS A O 1
ATOM 2830 N N . TYR A 1 361 ? 16.231 8.466 -14.374 1.00 96.38 361 TYR A N 1
ATOM 2831 C CA . TYR A 1 361 ? 17.050 7.271 -14.278 1.00 96.38 361 TYR A CA 1
ATOM 2832 C C . TYR A 1 361 ? 17.557 6.855 -15.655 1.00 96.38 361 TYR A C 1
ATOM 2834 O O . TYR A 1 361 ? 16.757 6.568 -16.541 1.00 96.38 361 TYR A O 1
ATOM 2842 N N . ASN A 1 362 ? 18.879 6.785 -15.799 1.00 94.81 362 ASN A N 1
ATOM 2843 C CA . ASN A 1 362 ? 19.547 6.217 -16.960 1.00 94.81 362 ASN A CA 1
ATOM 2844 C C . ASN A 1 362 ? 20.749 5.388 -16.498 1.00 94.81 362 ASN A C 1
ATOM 2846 O O . ASN A 1 362 ? 21.552 5.852 -15.686 1.00 94.81 362 ASN A O 1
ATOM 2850 N N . ASP A 1 363 ? 20.870 4.166 -17.009 1.00 94.38 363 ASP A N 1
ATOM 2851 C CA . ASP A 1 363 ? 22.009 3.287 -16.765 1.00 94.38 363 ASP A CA 1
ATOM 2852 C C . ASP A 1 363 ? 22.320 2.439 -18.016 1.00 94.38 363 ASP A C 1
ATOM 2854 O O . ASP A 1 363 ? 21.472 2.306 -18.903 1.00 94.38 363 ASP A O 1
ATOM 2858 N N . PRO A 1 364 ? 23.510 1.812 -18.096 1.00 94.81 364 PRO A N 1
ATOM 2859 C CA . PRO A 1 364 ? 23.881 1.002 -19.259 1.00 94.81 364 PRO A CA 1
ATOM 2860 C C . PRO A 1 364 ? 22.928 -0.173 -19.533 1.00 94.81 364 PRO A C 1
ATOM 2862 O O . PRO A 1 364 ? 22.831 -0.652 -20.662 1.00 94.81 364 PRO A O 1
ATOM 2865 N N . VAL A 1 365 ? 22.224 -0.666 -18.507 1.00 95.44 365 VAL A N 1
ATOM 2866 C CA . VAL A 1 365 ? 21.243 -1.751 -18.656 1.00 95.44 365 VAL A CA 1
ATOM 2867 C C . VAL A 1 365 ? 19.992 -1.250 -19.374 1.00 95.44 365 VAL A C 1
ATOM 2869 O O . VAL A 1 365 ? 19.485 -1.943 -20.253 1.00 95.44 365 VAL A O 1
ATOM 2872 N N . THR A 1 366 ? 19.528 -0.049 -19.035 1.00 94.75 366 THR A N 1
ATOM 2873 C CA . THR A 1 366 ? 18.395 0.627 -19.672 1.00 94.75 366 THR A CA 1
ATOM 2874 C C . THR A 1 366 ? 18.717 0.938 -21.123 1.00 94.75 366 THR A C 1
ATOM 2876 O O . THR A 1 366 ? 17.945 0.570 -22.002 1.00 94.75 366 THR A O 1
ATOM 2879 N N . GLU A 1 367 ? 19.886 1.520 -21.392 1.00 94.69 367 GLU A N 1
ATOM 2880 C CA . GLU A 1 367 ? 20.346 1.808 -22.757 1.00 94.69 367 GLU A CA 1
ATOM 2881 C C . GLU A 1 367 ? 20.383 0.538 -23.620 1.00 94.69 367 GLU A C 1
ATOM 2883 O O . GLU A 1 367 ? 19.845 0.505 -24.728 1.00 94.69 367 GLU A O 1
ATOM 2888 N N . LYS A 1 368 ? 20.927 -0.557 -23.075 1.00 94.62 368 LYS A N 1
ATOM 2889 C CA . LYS A 1 368 ? 20.950 -1.860 -23.750 1.00 94.62 368 LYS A CA 1
ATOM 2890 C C . LYS A 1 368 ? 19.550 -2.440 -23.966 1.00 94.62 368 LYS A C 1
ATOM 2892 O O . LYS A 1 368 ? 19.313 -3.081 -24.989 1.00 94.62 368 LYS A O 1
ATOM 2897 N N . ALA A 1 369 ? 18.633 -2.256 -23.016 1.00 94.50 369 ALA A N 1
ATOM 2898 C CA . ALA A 1 369 ? 17.252 -2.711 -23.149 1.00 94.50 369 ALA A CA 1
ATOM 2899 C C . ALA A 1 369 ? 16.532 -1.968 -24.283 1.00 94.50 369 ALA A C 1
ATOM 2901 O O . ALA A 1 369 ? 15.903 -2.606 -25.125 1.00 94.50 369 ALA A O 1
ATOM 2902 N N . LEU A 1 370 ? 16.686 -0.640 -24.332 1.00 94.88 370 LEU A N 1
ATOM 2903 C CA . LEU A 1 370 ? 16.148 0.229 -25.379 1.00 94.88 370 LEU A CA 1
ATOM 2904 C C . LEU A 1 370 ? 16.681 -0.167 -26.759 1.00 94.88 370 LEU A C 1
ATOM 2906 O O . LEU A 1 370 ? 15.902 -0.406 -27.679 1.00 94.88 370 LEU A O 1
ATOM 2910 N N . GLU A 1 371 ? 17.999 -0.320 -26.892 1.00 94.69 371 GLU A N 1
ATOM 2911 C CA . GLU A 1 371 ? 18.614 -0.722 -28.157 1.00 94.69 371 GLU A CA 1
ATOM 2912 C C . GLU A 1 371 ? 18.126 -2.103 -28.623 1.00 94.69 371 GLU A C 1
ATOM 2914 O O . GLU A 1 371 ? 17.776 -2.285 -29.789 1.00 94.69 371 GLU A O 1
ATOM 2919 N N . ARG A 1 372 ? 18.057 -3.088 -27.718 1.00 94.25 372 ARG A N 1
ATOM 2920 C CA . ARG A 1 372 ? 17.557 -4.431 -28.054 1.00 94.25 372 ARG A CA 1
ATOM 2921 C C . ARG A 1 372 ? 16.094 -4.414 -28.468 1.00 94.25 372 ARG A C 1
ATOM 2923 O O . ARG A 1 372 ? 15.740 -5.129 -29.400 1.00 94.25 372 ARG A O 1
ATOM 2930 N N . TYR A 1 373 ? 15.265 -3.624 -27.791 1.00 93.56 373 TYR A N 1
ATOM 2931 C CA . TYR A 1 373 ? 13.860 -3.480 -28.146 1.00 93.56 373 TYR A CA 1
ATOM 2932 C C . TYR A 1 373 ? 13.717 -2.942 -29.572 1.00 93.56 373 TYR A C 1
ATOM 2934 O O . TYR A 1 373 ? 13.018 -3.543 -30.384 1.00 93.56 373 TYR A O 1
ATOM 2942 N N . ILE A 1 374 ? 14.468 -1.889 -29.913 1.00 92.94 374 ILE A N 1
ATOM 2943 C CA . ILE A 1 374 ? 14.450 -1.299 -31.255 1.00 92.94 374 ILE A CA 1
ATOM 2944 C C . ILE A 1 374 ? 14.957 -2.262 -32.324 1.00 92.94 374 ILE A C 1
ATOM 2946 O O . ILE A 1 374 ? 14.347 -2.371 -33.380 1.00 92.94 374 ILE A O 1
ATOM 2950 N N . ARG A 1 375 ? 16.008 -3.039 -32.060 1.00 91.19 375 ARG A N 1
ATOM 2951 C CA . ARG A 1 375 ? 16.477 -4.043 -33.032 1.00 91.19 375 ARG A CA 1
ATOM 2952 C C . ARG A 1 375 ? 15.427 -5.111 -33.348 1.00 91.19 375 ARG A C 1
ATOM 2954 O O . ARG A 1 375 ? 15.434 -5.655 -34.445 1.00 91.19 375 ARG A O 1
ATOM 2961 N N . VAL A 1 376 ? 14.556 -5.433 -32.391 1.00 87.75 376 VAL A N 1
ATOM 2962 C CA . VAL A 1 376 ? 13.517 -6.463 -32.556 1.00 87.75 376 VAL A CA 1
ATOM 2963 C C . VAL A 1 376 ? 12.222 -5.883 -33.131 1.00 87.75 376 VAL A C 1
ATOM 2965 O O . VAL A 1 376 ? 11.556 -6.552 -33.915 1.00 87.75 376 VAL A O 1
ATOM 2968 N N . ARG A 1 377 ? 11.848 -4.661 -32.735 1.00 86.19 377 ARG A N 1
ATOM 2969 C CA . ARG A 1 377 ? 10.536 -4.049 -33.018 1.00 86.19 377 ARG A CA 1
ATOM 2970 C C . ARG A 1 377 ? 10.602 -2.800 -33.903 1.00 86.19 377 ARG A C 1
ATOM 2972 O O . ARG A 1 377 ? 9.567 -2.205 -34.164 1.00 86.19 377 ARG A O 1
ATOM 2979 N N . GLY A 1 378 ? 11.785 -2.392 -34.362 1.00 78.19 378 GLY A N 1
ATOM 2980 C CA . GLY A 1 378 ? 12.031 -1.098 -35.015 1.00 78.19 378 GLY A CA 1
ATOM 2981 C C . GLY A 1 378 ? 11.156 -0.817 -36.236 1.00 78.19 378 GLY A C 1
ATOM 2982 O O . GLY A 1 378 ? 10.691 0.301 -36.403 1.00 78.19 378 GLY A O 1
ATOM 2983 N N . ALA A 1 379 ? 10.859 -1.840 -37.040 1.00 76.81 379 ALA A N 1
ATOM 2984 C CA . ALA A 1 379 ? 9.997 -1.713 -38.219 1.00 76.81 379 ALA A CA 1
ATOM 2985 C C . ALA A 1 379 ? 8.490 -1.640 -37.894 1.00 76.81 379 ALA A C 1
ATOM 2987 O O . ALA A 1 379 ? 7.685 -1.376 -38.777 1.00 76.81 379 ALA A O 1
ATOM 2988 N N . SER A 1 380 ? 8.094 -1.919 -36.649 1.00 82.81 380 SER A N 1
ATOM 2989 C CA . SER A 1 380 ? 6.697 -1.942 -36.198 1.00 82.81 380 SER A CA 1
ATOM 2990 C C . SER A 1 380 ? 6.462 -0.996 -35.019 1.00 82.81 380 SER A C 1
ATOM 2992 O O . SER A 1 380 ? 5.605 -1.266 -34.178 1.00 82.81 380 SER A O 1
ATOM 2994 N N . LEU A 1 381 ? 7.268 0.061 -34.893 1.00 85.31 381 LEU A N 1
ATOM 2995 C CA . LEU A 1 381 ? 7.087 1.046 -33.833 1.00 85.31 381 LEU A CA 1
ATOM 2996 C C . LEU A 1 381 ? 5.807 1.841 -34.083 1.00 85.31 381 LEU A C 1
ATOM 2998 O O . LEU A 1 381 ? 5.546 2.283 -35.196 1.00 85.31 381 LEU A O 1
ATOM 3002 N N . ASN A 1 382 ? 5.024 2.041 -33.028 1.00 87.81 382 ASN A N 1
ATOM 3003 C CA . ASN A 1 382 ? 3.913 2.984 -33.056 1.00 87.81 382 ASN A CA 1
ATOM 3004 C C . ASN A 1 382 ? 4.395 4.404 -32.712 1.00 87.81 382 ASN A C 1
ATOM 3006 O O . ASN A 1 382 ? 5.432 4.582 -32.063 1.00 87.81 382 ASN A O 1
ATOM 3010 N N . GLU A 1 383 ? 3.603 5.400 -33.110 1.00 89.38 383 GLU A N 1
ATOM 3011 C CA . GLU A 1 383 ? 3.861 6.829 -32.884 1.00 89.38 383 GLU A CA 1
ATOM 3012 C C . GLU A 1 383 ? 4.179 7.137 -31.408 1.00 89.38 383 GLU A C 1
ATOM 3014 O O . GLU A 1 383 ? 5.175 7.792 -31.093 1.00 89.38 383 GLU A O 1
ATOM 3019 N N . ASP A 1 384 ? 3.393 6.571 -30.485 1.00 90.00 384 ASP A N 1
ATOM 3020 C CA . ASP A 1 384 ? 3.584 6.721 -29.039 1.00 90.00 384 ASP A CA 1
ATOM 3021 C C . ASP A 1 384 ? 4.989 6.291 -28.587 1.00 90.00 384 ASP A C 1
ATOM 3023 O O . ASP A 1 384 ? 5.635 6.981 -27.793 1.00 90.00 384 ASP A O 1
ATOM 3027 N N . THR A 1 385 ? 5.483 5.155 -29.082 1.00 90.25 385 THR A N 1
ATOM 3028 C CA . THR A 1 385 ? 6.806 4.631 -28.721 1.00 90.25 385 THR A CA 1
ATOM 3029 C C . THR A 1 385 ? 7.906 5.523 -29.290 1.00 90.25 385 THR A C 1
ATOM 3031 O O . THR A 1 385 ? 8.870 5.828 -28.585 1.00 90.25 385 THR A O 1
ATOM 3034 N N . VAL A 1 386 ? 7.751 5.996 -30.531 1.00 92.00 386 VAL A N 1
ATOM 3035 C CA . VAL A 1 386 ? 8.710 6.901 -31.187 1.00 92.00 386 VAL A CA 1
ATOM 3036 C C . VAL A 1 386 ? 8.826 8.216 -30.418 1.00 92.00 386 VAL A C 1
ATOM 3038 O O . VAL A 1 386 ? 9.941 8.644 -30.101 1.00 92.00 386 VAL A O 1
ATOM 3041 N N . HIS A 1 387 ? 7.700 8.810 -30.016 1.00 93.00 387 HIS A N 1
ATOM 3042 C CA . HIS A 1 387 ? 7.676 10.020 -29.192 1.00 93.00 387 HIS A CA 1
ATOM 3043 C C . HIS A 1 387 ? 8.409 9.810 -27.860 1.00 93.00 387 HIS A C 1
ATOM 3045 O O . HIS A 1 387 ? 9.232 10.626 -27.440 1.00 93.00 387 HIS A O 1
ATOM 3051 N N . VAL A 1 388 ? 8.139 8.698 -27.173 1.00 94.56 388 VAL A N 1
ATOM 3052 C CA . VAL A 1 388 ? 8.768 8.392 -25.879 1.00 94.56 388 VAL A CA 1
ATOM 3053 C C . VAL A 1 388 ? 10.272 8.213 -25.991 1.00 94.56 388 VAL A C 1
ATOM 3055 O O . VAL A 1 388 ? 11.007 8.706 -25.134 1.00 94.56 388 VAL A O 1
ATOM 3058 N N . LEU A 1 389 ? 10.730 7.510 -27.024 1.00 93.75 389 LEU A N 1
ATOM 3059 C CA . LEU A 1 389 ? 12.151 7.286 -27.265 1.00 93.75 389 LEU A CA 1
ATOM 3060 C C . LEU A 1 389 ? 12.864 8.591 -27.611 1.00 93.75 389 LEU A C 1
ATOM 3062 O O . LEU A 1 389 ? 13.916 8.873 -27.039 1.00 93.75 389 LEU A O 1
ATOM 3066 N N . SER A 1 390 ? 12.255 9.416 -28.463 1.00 93.19 390 SER A N 1
ATOM 3067 C CA . SER A 1 390 ? 12.763 10.743 -28.831 1.00 93.19 390 SER A CA 1
ATOM 3068 C C . SER A 1 390 ? 12.931 11.640 -27.605 1.00 93.19 390 SER A C 1
ATOM 3070 O O . SER A 1 390 ? 13.995 12.233 -27.391 1.00 93.19 390 SER A O 1
ATOM 3072 N N . ASP A 1 391 ? 11.915 11.677 -26.741 1.00 94.69 391 ASP A N 1
ATOM 3073 C CA . ASP A 1 391 ? 11.970 12.419 -25.485 1.00 94.69 391 ASP A CA 1
ATOM 3074 C C . ASP A 1 391 ? 13.037 11.870 -24.532 1.00 94.69 391 ASP A C 1
ATOM 3076 O O . ASP A 1 391 ? 13.733 12.637 -23.864 1.00 94.69 391 ASP A O 1
ATOM 3080 N N . TYR A 1 392 ? 13.157 10.543 -24.428 1.00 95.31 392 TYR A N 1
ATOM 3081 C CA . TYR A 1 392 ? 14.145 9.901 -23.565 1.00 95.31 392 TYR A CA 1
ATOM 3082 C C . TYR A 1 392 ? 15.570 10.243 -24.026 1.00 95.31 392 TYR A C 1
ATOM 3084 O O . TYR A 1 392 ? 16.378 10.722 -23.225 1.00 95.31 392 TYR A O 1
ATOM 3092 N N . CYS A 1 393 ? 15.861 10.079 -25.321 1.00 94.31 393 CYS A N 1
ATOM 3093 C CA . CYS A 1 393 ? 17.143 10.435 -25.930 1.00 94.31 393 CYS A CA 1
ATOM 3094 C C . CYS A 1 393 ? 17.486 11.910 -25.701 1.00 94.31 393 CYS A C 1
ATOM 3096 O O . CYS A 1 393 ? 18.596 12.221 -25.264 1.00 94.31 393 CYS A O 1
ATOM 3098 N N . THR A 1 394 ? 16.527 12.811 -25.923 1.00 94.31 394 THR A N 1
ATOM 3099 C CA . THR A 1 394 ? 16.709 14.253 -25.712 1.00 94.31 394 THR A CA 1
ATOM 3100 C C . THR A 1 394 ? 16.999 14.578 -24.247 1.00 94.31 394 THR A C 1
ATOM 3102 O O . THR A 1 394 ? 17.969 15.280 -23.952 1.00 94.31 394 THR A O 1
ATOM 3105 N N . ASN A 1 395 ? 16.213 14.032 -23.314 1.00 95.81 395 ASN A N 1
ATOM 3106 C CA . ASN A 1 395 ? 16.334 14.330 -21.886 1.00 95.81 395 ASN A CA 1
ATOM 3107 C C . ASN A 1 395 ? 17.688 13.896 -21.301 1.00 95.81 395 ASN A C 1
ATOM 3109 O O . ASN A 1 395 ? 18.282 14.621 -20.505 1.00 95.81 395 ASN A O 1
ATOM 3113 N N . PHE A 1 396 ? 18.204 12.738 -21.721 1.00 95.56 396 PHE A N 1
ATOM 3114 C CA . PHE A 1 396 ? 19.496 12.221 -21.250 1.00 95.56 396 PHE A CA 1
ATOM 3115 C C . PHE A 1 396 ? 20.673 12.555 -22.171 1.00 95.56 396 PHE A C 1
ATOM 3117 O O . PHE A 1 396 ? 21.808 12.196 -21.863 1.00 95.56 396 PHE A O 1
ATOM 3124 N N . ARG A 1 397 ? 20.431 13.253 -23.291 1.00 94.19 397 ARG A N 1
ATOM 3125 C CA . ARG A 1 397 ? 21.419 13.498 -24.359 1.00 94.19 397 ARG A CA 1
ATOM 3126 C C . ARG A 1 397 ? 22.076 12.203 -24.853 1.00 94.19 397 ARG A C 1
ATOM 3128 O O . ARG A 1 397 ? 23.257 12.193 -25.210 1.00 94.19 397 ARG A O 1
ATOM 3135 N N . TRP A 1 398 ? 21.309 11.117 -24.850 1.00 93.88 398 TRP A N 1
ATOM 3136 C CA . TRP A 1 398 ? 21.774 9.792 -25.228 1.00 93.88 398 TRP A CA 1
ATOM 3137 C C . TRP A 1 398 ? 21.807 9.669 -26.753 1.00 93.88 398 TRP A C 1
ATOM 3139 O O . TRP A 1 398 ? 20.781 9.807 -27.419 1.00 93.88 398 TRP A O 1
ATOM 3149 N N . ARG A 1 399 ? 23.003 9.444 -27.306 1.00 90.94 399 ARG A N 1
ATOM 3150 C CA . ARG A 1 399 ? 23.255 9.367 -28.752 1.00 90.94 399 ARG A CA 1
ATOM 3151 C C . ARG A 1 399 ? 23.560 7.931 -29.153 1.00 90.94 399 ARG A C 1
ATOM 3153 O O . ARG A 1 399 ? 24.721 7.542 -29.221 1.00 90.94 399 ARG A O 1
ATOM 3160 N N . ASN A 1 400 ? 22.513 7.151 -29.388 1.00 93.12 400 ASN A N 1
ATOM 3161 C CA . ASN A 1 400 ? 22.633 5.791 -29.897 1.00 93.12 400 ASN A CA 1
ATOM 3162 C C . ASN A 1 400 ? 22.144 5.747 -31.346 1.00 93.12 400 ASN A C 1
ATOM 3164 O O . ASN A 1 400 ? 20.983 6.050 -31.608 1.00 93.12 400 ASN A O 1
ATOM 3168 N N . GLU A 1 401 ? 23.029 5.377 -32.271 1.00 92.62 401 GLU A N 1
ATOM 3169 C CA . GLU A 1 401 ? 22.733 5.356 -33.709 1.00 92.62 401 GLU A CA 1
ATOM 3170 C C . GLU A 1 401 ? 21.563 4.427 -34.038 1.00 92.62 401 GLU A C 1
ATOM 3172 O O . GLU A 1 401 ? 20.657 4.826 -34.761 1.00 92.62 401 GLU A O 1
ATOM 3177 N N . THR A 1 402 ? 21.523 3.229 -33.445 1.00 91.94 402 THR A N 1
ATOM 3178 C CA . THR A 1 402 ? 20.440 2.260 -33.658 1.00 91.94 402 THR A CA 1
ATOM 3179 C C . THR A 1 402 ? 19.074 2.859 -33.318 1.00 91.94 402 THR A C 1
ATOM 3181 O O . THR A 1 402 ? 18.121 2.708 -34.078 1.00 91.94 402 THR A O 1
ATOM 3184 N N . VAL A 1 403 ? 18.970 3.543 -32.175 1.00 91.44 403 VAL A N 1
ATOM 3185 C CA . VAL A 1 403 ? 17.705 4.134 -31.715 1.00 91.44 403 VAL A CA 1
ATOM 3186 C C . VAL A 1 403 ? 17.346 5.382 -32.519 1.00 91.44 403 VAL A C 1
ATOM 3188 O O . VAL A 1 403 ? 16.200 5.520 -32.936 1.00 91.44 403 VAL A O 1
ATOM 3191 N N . LEU A 1 404 ? 18.308 6.276 -32.762 1.00 90.75 404 LEU A N 1
ATOM 3192 C CA . LEU A 1 404 ? 18.065 7.526 -33.487 1.00 90.75 404 LEU A CA 1
ATOM 3193 C C . LEU A 1 404 ? 17.701 7.284 -34.956 1.00 90.75 404 LEU A C 1
ATOM 3195 O O . LEU A 1 404 ? 16.805 7.953 -35.463 1.00 90.75 404 LEU A O 1
ATOM 3199 N N . ASN A 1 405 ? 18.334 6.309 -35.613 1.00 90.94 405 ASN A N 1
ATOM 3200 C CA . ASN A 1 405 ? 17.989 5.937 -36.984 1.00 90.94 405 ASN A CA 1
ATOM 3201 C C . ASN A 1 405 ? 16.573 5.358 -37.050 1.00 90.94 405 ASN A C 1
ATOM 3203 O O . ASN A 1 405 ? 15.789 5.807 -37.871 1.00 90.94 405 ASN A O 1
ATOM 3207 N N . ALA A 1 406 ? 16.195 4.463 -36.130 1.00 88.81 406 ALA A N 1
ATOM 3208 C CA . ALA A 1 406 ? 14.841 3.904 -36.107 1.00 88.81 406 ALA A CA 1
ATOM 3209 C C . ALA A 1 406 ? 13.752 4.967 -35.862 1.00 88.81 406 ALA A C 1
ATOM 3211 O O . ALA A 1 406 ? 12.690 4.920 -36.474 1.00 88.81 406 ALA A O 1
ATOM 3212 N N . VAL A 1 407 ? 14.018 5.941 -34.984 1.00 88.12 407 VAL A N 1
ATOM 3213 C CA . VAL A 1 407 ? 13.131 7.099 -34.779 1.00 88.12 407 VAL A CA 1
ATOM 3214 C C . VAL A 1 407 ? 13.036 7.942 -36.052 1.00 88.12 407 VAL A C 1
ATOM 3216 O O . VAL A 1 407 ? 11.949 8.374 -36.416 1.00 88.12 407 VAL A O 1
ATOM 3219 N N . SER A 1 408 ? 14.160 8.170 -36.733 1.00 87.56 408 SER A N 1
ATOM 3220 C CA . SER A 1 408 ? 14.198 8.931 -37.981 1.00 87.56 408 SER A CA 1
ATOM 3221 C C . SER A 1 408 ? 13.451 8.225 -39.115 1.00 87.56 408 SER A C 1
ATOM 3223 O O . SER A 1 408 ? 12.720 8.882 -39.851 1.00 87.56 408 SER A O 1
ATOM 3225 N N . ASP A 1 409 ? 13.619 6.909 -39.255 1.00 86.69 409 ASP A N 1
ATOM 3226 C CA . ASP A 1 409 ? 13.003 6.098 -40.308 1.00 86.69 409 ASP A CA 1
ATOM 3227 C C . ASP A 1 409 ? 11.472 6.127 -40.230 1.00 86.69 409 ASP A C 1
ATOM 3229 O O . ASP A 1 409 ? 10.815 6.138 -41.269 1.00 86.69 409 ASP A O 1
ATOM 3233 N N . PHE A 1 410 ? 10.902 6.219 -39.021 1.00 85.81 410 PHE A N 1
ATOM 3234 C CA . PHE A 1 410 ? 9.457 6.365 -38.823 1.00 85.81 410 PHE A CA 1
ATOM 3235 C C . PHE A 1 410 ? 8.895 7.587 -39.570 1.00 85.81 410 PHE A C 1
ATOM 3237 O O . PHE A 1 410 ? 7.915 7.466 -40.298 1.00 85.81 410 PHE A O 1
ATOM 3244 N N . PHE A 1 411 ? 9.565 8.742 -39.481 1.00 80.50 411 PHE A N 1
ATOM 3245 C CA . PHE A 1 411 ? 9.128 9.976 -40.148 1.00 80.50 411 PHE A CA 1
ATOM 3246 C C . PHE A 1 411 ? 9.324 9.964 -41.670 1.00 80.50 411 PHE A C 1
ATOM 3248 O O . PHE A 1 411 ? 8.715 10.768 -42.368 1.00 80.50 411 PHE A O 1
ATOM 3255 N N . TYR A 1 412 ? 10.176 9.080 -42.196 1.00 79.38 412 TYR A N 1
ATOM 3256 C CA . TYR A 1 412 ? 10.358 8.911 -43.640 1.00 79.38 412 TYR A CA 1
ATOM 3257 C C . TYR A 1 412 ? 9.398 7.878 -44.250 1.00 79.38 412 TYR A C 1
ATOM 3259 O O . TYR A 1 412 ? 9.266 7.830 -45.473 1.00 79.38 412 TYR A O 1
ATOM 3267 N N . GLN A 1 413 ? 8.759 7.038 -43.427 1.00 63.38 413 GLN A N 1
ATOM 3268 C CA . GLN A 1 413 ? 7.854 5.967 -43.863 1.00 63.38 413 GLN A CA 1
ATOM 3269 C C . GLN A 1 413 ? 6.361 6.337 -43.797 1.00 63.38 413 GLN A C 1
ATOM 3271 O O . GLN A 1 413 ? 5.546 5.580 -44.323 1.00 63.38 413 GLN A O 1
ATOM 3276 N N . GLU A 1 414 ? 5.990 7.482 -43.214 1.00 46.75 414 GLU A N 1
ATOM 3277 C CA . GLU A 1 414 ? 4.629 8.036 -43.292 1.00 46.75 414 GLU A CA 1
ATOM 3278 C C . GLU A 1 414 ? 4.443 8.860 -44.592 1.00 46.75 414 GLU A C 1
ATOM 3280 O O . GLU A 1 414 ? 5.151 9.854 -44.771 1.00 46.75 414 GLU A O 1
ATOM 3285 N N . PRO A 1 415 ? 3.548 8.465 -45.526 1.00 43.97 415 PRO A N 1
ATOM 3286 C CA . PRO A 1 415 ? 3.138 9.296 -46.665 1.00 43.97 415 PRO A CA 1
ATOM 3287 C C . PRO A 1 415 ? 2.178 10.434 -46.293 1.00 43.97 415 PRO A C 1
ATOM 3289 O O . PRO A 1 415 ? 1.338 10.243 -45.382 1.00 43.97 415 PRO A O 1
#

Sequence (415 aa):
MFQTLNLHHTVRWLRIILRREIRGIIRNYSNSLTTNRIYTPALKNAGLKRVCSAGLLFRCMSSKEGDRNVTRSTMIMQDGISIEELPVLIKRTSAEALLSNDVRAQAETDPSSTTSDSVSAVLEGCSTVKEVYTALQSIDPKLLTPAVGVKALDKLLKYRPSGDTRSKRSQNQNHASMVIIELCNLITTSRNSEVIIDGLRTVIKHSYDSAEKSSCVDTFVQGILNRICDATITLPEILEATLLLTSCGNQYLGTIDHFWQGITSQTAEMDKEQILKLYSLLPYFKSSQNIVLRTAARHTNKQLLNMKSEDVTYILSVLTRLTGVPQSLLQNLTKWINLNLHVVPDRDFSCMIKCLRHLKYNDPVTEKALERYIRVRGASLNEDTVHVLSDYCTNFRWRNETVLNAVSDFFYQEP

pLDDT: mean 77.75, std 22.05, range [24.91, 98.31]

Solvent-accessible surface area (backbone atoms only — not comparable to full-atom values): 24645 Å² total; per-residue (Å²): 142,74,70,65,63,61,54,53,47,42,55,52,46,52,50,50,45,51,54,45,50,56,46,47,61,55,48,74,71,66,78,78,87,77,91,78,91,82,83,87,90,84,94,81,85,76,87,76,76,74,82,80,89,58,77,74,59,88,56,77,59,72,61,90,70,76,100,51,60,62,39,60,29,41,36,50,46,42,60,89,93,46,74,47,69,32,64,37,80,44,67,70,74,56,75,64,68,73,67,53,81,72,84,81,74,75,81,76,78,72,76,60,67,76,60,56,52,55,54,47,51,56,56,67,71,43,84,46,51,65,49,46,53,54,49,64,61,71,50,58,76,90,67,67,41,35,65,52,31,37,57,52,49,42,52,46,42,66,53,49,78,79,89,84,81,87,92,81,54,71,70,66,51,55,53,52,54,51,50,52,49,52,37,50,53,47,19,42,68,41,87,53,56,65,52,31,50,52,37,46,51,40,50,67,75,45,54,84,52,71,68,67,40,50,57,48,51,51,51,39,50,53,34,51,53,51,30,42,72,68,67,69,54,53,64,71,57,51,56,50,49,44,55,56,40,64,76,74,37,77,85,40,38,73,58,49,25,44,48,45,58,49,59,67,66,54,81,70,84,68,52,72,69,58,47,53,54,48,56,72,47,44,84,59,31,64,76,35,28,53,64,46,48,53,50,47,42,58,45,45,68,73,48,49,86,79,53,53,55,69,54,54,31,49,52,42,56,50,51,55,79,54,72,81,74,57,65,71,47,54,56,50,52,35,48,49,48,49,74,40,57,92,78,43,50,70,70,45,50,36,50,39,54,49,26,33,51,70,61,70,58,83,50,76,55,45,54,50,30,54,45,54,47,40,75,75,41,43,96,71,64,51,70,70,44,44,53,44,50,52,52,44,30,61,75,69,67,55,86,47,68,74,51,52,49,42,50,52,48,55,71,72,69,63,130

Mean predicted aligned error: 12.49 Å

Foldseek 3Di:
DPDPVLLVCLLVVLVVLVVVVVVVVVVVLVPDDDDDDDDDDDDDDDDPPDPPDDPFDFDWDWDPDPDAQKTWTWGWGDDPPDTAIAIAIDGDDDPSRVVCPPPPDDDPPPPPPVVLVVLLVQLVPDDALVSLSVSSVPDDSVSPALLSLLSSLLNNLQRPPDDDDDDDCPVVVVSSLSVNQSSLLRNLVDLDLVSLLSSLVSLLVRDPDLVSSVSSNVSSLSSVSVCLVVLSDALVSLLSNLVSQVSSDPVCLVSNSNSLSSLVVDPDQDDLVSLLSLLVRLVSHDSCSQVSLVSSLVNCLVCVVVDDLVSLLSSLVSCLNDPNHDPVSVVSSLLSLQVCLVRHDLVSVLSNLVSCLSVVHDDPSNVNSLLVNCVVCLVPDDPSSLVSLVSSCVSVVPDDPSSVVSSVVVVVPDD

Radius of gyration: 28.27 Å; Cα contacts (8 Å, |Δi|>4): 396; chains: 1; bounding box: 68×44×94 Å

Secondary structure (DSSP, 8-state):
--SHHHHHHHHHHHHHHHHHHHHHHHHHTS---------------S------S------------SS-SEEEEEEEEEETTEEEEEEEEEE---HHHHH-TTTT--------HHHHHHHHHHHHT--SHHHHHHHHHHS-GGG--HHHHHHHHHHHHHTSPPS---SS-HHHHHHHHHHHHHHHHHHHT-S-HHHHHHHHHHHHHH---HHHHHHHHHHHHHHHHHHHHTT-S-HHHHHHHHHHHHHH-GGGHHHHGGGHHHHHH--SPPPHHHHHHHHHHGGG-STTHHHHHHHHHHHHHHHGGG--HHHHHHHHHHHTT-SS--HHHHHHHHHHHHHHTTTS-HHHHHHHHHHHHHTT---HHHHHHHHHHHHHHGGG--HHHHHHHHHHHHHHT---HHHHHHHHHHHHH--

Organism: Ornithodoros erraticus (NCBI:txid265619)

Nearest PDB structures (foldseek):
  8fni-assembly1_6  TM=4.480E-01  e=2.347E-04  Trypanosoma brucei
  8fnk-assembly1_8  TM=4.564E-01  e=2.942E-03  Trypanosoma brucei
  6rd4-assembly1_3  TM=5.739E-01  e=2.024E-02  Polytomella sp. Pringsheim 198.80
  9g6k-assembly1_L4  TM=4.819E-01  e=4.326E-03  Toxoplasma gondii
  9g6k-assembly1_Ld  TM=4.999E-01  e=1.392E-01  Toxoplasma gondii